Protein AF-A0AA36MK90-F1 (afdb_monomer)

Nearest PDB structures (foldseek):
  4kpp-assembly1_A  TM=5.997E-01  e=9.447E-02  Archaeoglobus fulgidus DSM 4304
  4k1c-assembly2_B  TM=6.136E-01  e=9.341E-01  Saccharomyces cerevisiae S288C
  4k1c-assembly1_A  TM=6.522E-01  e=2.158E+00  Saccharomyces cerevisiae S288C
  4kjs-assembly2_B  TM=6.016E-01  e=1.517E+00  Bacillus subtilis subsp. subtilis str. 168
  4kjs-assembly1_A  TM=6.104E-01  e=2.065E+00  Bacillus subtilis subsp. subtilis str. 168

Secondary structure (DSSP, 8-state):
-----------------S-S--------TTTGGGGHHHHHHHHHHHHHHHIIIIIIHHHHHHHHHTT--HHHHIIIIIHHHHTHHHHHHHHHTTTS--SHHHHHHHHHHHHIIIIIHHHHHHHS-GGG-S----HHHHHHHHHHHHHHHHHHHHHTTTSEE-HHHHHHHHHHHHHHHHHHHHHHHHHHHHS------S---SSS-GGGGB--HHHHHHHHHHHT---TTT-EEEEEEEE-TT-TT------EEEEEEE-SSEEEEE-B--TTSS-TT--B--BSEE--TTTSS-EE-SS--SS--BPPPHHHHHHH--STT-TTTTSHHHHSS-EEEEEGGGEEEEEE-SSEEEEEEE-STTPEEEEEEE----SS--HHHHHHHHHHHHHHHHHHHHHHHHHS--PPPS--HHHHHHHHHHHHHHHHHHHHHS--TTSTTTGGGHHHHHHHHHHHHHHHHHHHHHHHHHHHHHH---HHHHIIIIIHHHHSHHHHHHHHHHIIIIIHHHHHHHHHHHHHHIIIIIIHHHHHIIIIIISSS-EE---TTHHHHHHHHHHHHHHHHHHHHHHHTT--S-HHHHHHTTS-S-------

Mean predicted aligned error: 18.04 Å

Radius of gyration: 32.14 Å; Cα contacts (8 Å, |Δi|>4): 805; chains: 1; bounding box: 109×58×83 Å

Sequence (596 aa):
MKRDFAERKEEVRIDKTVFPGQTEVKVDITYLRWLWWPAILYLFWSMAHVCDIHFVRTIEVICERFHIPDDVAGATLMALGCNGPELALNTINIFQPSSIGVGAVVGGEVFNVLVIIGTAVLATPDEYLPLKLSRPSFFRDVSFYVLSVLLLFWALHDGEVSRVESLVLLLGGVLYVLSVIFTARIWHFLNPPVVARETLQPLMDENHRQCTKENLNAWGAAGDGVEPTGGTLLSIRADNRNRLMDRNHRFENRFVLLQDESLIISTVADPTEANEEQCDVDMVYDRNEHAHENHWHRAGMVKNPEFLDERQLQQLMADPLTSIAQHELFRDAPWEVIPLEEVLYCEKSHDGFHLHVDHGFGNIITLEIISPKSASKTDADEETLRVWYVGLREKLIDLRRRSADRPPEKSWSFLKEWVAWAQFPVTSLAGATIPDMDRPDLQHLYPLAFLMSMLWLGLLSSLVVTACDGIHNAFDIPNNVLGFTVAAAGTSFPNVFSGICVARQGKAGMAVANALGANVQNVFLALAIPWTIQSVFLAHGPFPLHIHGLAPAVIEIFITLMPLALGHIERAVSMPQASLIAHLVMLGRTRASLVL

InterPro domains:
  IPR004481 Sodium/potassium/calcium exchanger [PTHR10846] (40-564)
  IPR004837 Sodium/calcium exchanger membrane region [PF01699] (39-181)
  IPR004837 Sodium/calcium exchanger membrane region [PF01699] (447-570)
  IPR044880 NCX, central ion-binding domain superfamily [G3DSA:1.20.1420.30] (68-200)
  IPR044880 NCX, central ion-binding domain superfamily [G3DSA:1.20.1420.30] (409-587)

Solvent-accessible surface area (backbone atoms only — not comparable to full-atom values): 32932 Å² total; per-residue (Å²): 138,85,89,86,86,76,81,83,76,86,72,83,79,76,84,88,81,86,79,92,83,76,81,82,78,79,74,68,64,76,62,61,49,59,51,35,59,64,49,39,53,52,42,33,52,51,42,42,48,48,34,56,70,48,34,31,44,32,46,50,55,49,31,62,73,68,66,47,54,66,75,46,30,50,65,41,57,48,30,50,29,67,39,40,53,52,29,20,28,28,45,38,28,76,80,53,82,58,33,34,34,63,21,17,50,58,23,26,44,46,42,32,60,56,48,27,40,45,46,15,59,72,42,34,52,74,87,55,57,46,52,64,54,62,64,70,63,53,53,49,40,52,52,47,31,56,50,40,53,54,50,50,51,63,41,50,69,82,39,40,40,37,48,65,47,21,49,50,35,34,49,49,33,54,52,48,51,49,50,49,49,51,50,53,52,49,47,46,65,78,50,49,82,76,66,73,84,78,80,81,70,82,80,57,62,78,79,71,28,52,70,40,74,65,56,53,50,49,52,54,59,37,60,73,37,60,47,44,73,58,22,25,48,32,16,37,27,53,52,58,95,86,55,101,78,75,90,66,94,45,74,40,45,23,48,34,32,47,54,89,62,32,38,36,36,46,41,55,41,56,54,83,77,38,58,98,88,59,46,49,52,49,52,40,66,52,79,51,86,88,65,90,51,85,50,79,73,47,36,70,75,86,52,80,62,42,78,60,52,74,67,52,48,52,68,74,47,84,51,88,80,42,57,56,53,71,34,69,80,49,45,68,36,43,32,29,70,44,52,46,86,40,47,75,50,75,47,86,48,98,75,36,35,36,38,33,30,54,67,56,94,87,41,71,40,34,37,41,37,29,60,54,89,56,103,58,91,46,78,65,47,56,48,32,52,50,48,38,54,50,53,53,49,50,43,50,52,50,51,47,62,73,68,44,71,72,75,77,76,92,79,48,70,67,60,52,51,52,50,50,58,68,42,40,65,58,51,54,54,46,60,74,68,27,67,56,61,91,39,80,89,44,44,84,45,38,70,58,24,43,53,42,34,49,50,51,38,25,54,46,29,50,51,44,54,52,31,49,53,48,37,21,76,55,66,76,45,56,53,40,58,43,4,35,44,58,44,8,54,40,50,46,44,56,53,37,53,52,18,31,56,39,2,55,72,65,41,35,53,56,32,43,50,46,42,44,37,34,44,32,41,41,50,16,42,24,45,12,50,38,45,32,48,39,13,60,74,66,68,66,32,64,46,78,56,82,57,75,71,54,66,63,52,54,48,50,41,50,60,69,42,43,64,60,51,46,59,51,48,57,61,75,49,86,69,80,91,60,69,64,59,65,59,54,68,75,53,75,84,74,95,75,62,80,51,103

Organism: NCBI:txid2562239

Foldseek 3Di:
DDDDPPDPPPDPDDDPDDDPDDDPPPDPCLVVLVVLVVLLLLLLVLLLVLLVQFQLLLLVLVCVVVVPPPQLSLLASNLVSLCLLLLLLLLLCLVVPFLQSVLLLLLLLLCLLCQQLVLLLVLFDPVLPQPDFDPVLLLLLLVLLVVLLVLVCVQPVVQWHWLVSLVVLQVSSVVSSVSSVVSVVVCCVVCVPPPVPPDDDFADDQVLQDPDPVVVVLVVLQCVDLAQQLWHWWFKAKDQVPDPDDPDGGTWTWIWHDFLFKIKTFQFTDQVPPPPPGRTGDGQWGDDPPPPDTDGDDRDALDDFAQADPVRVCVSNVDPSSVSCVPPSNNSTTMHIAGLVQFPDKAADPAAIWTWGHSPPPRTMIMDIHFDDDVDDDPSRVSSRVNVSVVSVVSSVVVCVVPDDPPPPPDPPVVVVVVCVSNVVSCVVLPVQAFRCVDPVRSVCSVSSNVSSSVSSSVSSVSSLVSLVSSCVSPVDDSSVCSSPVSNCSSSVSLSVVSSVCSNVSNNSSSSSSSSSSSSCSSSPSNSVSSSCCNVPNVVTMDGRPHDPVVVSSVSSVVSSVVSVVVSVCVVDDDDDDVVVVVCVVPPDDDRDNDD

pLDDT: mean 70.88, std 18.28, range [27.7, 95.31]

Structure (mmCIF, N/CA/C/O backbone):
data_AF-A0AA36MK90-F1
#
_entry.id   AF-A0AA36MK90-F1
#
loop_
_atom_site.group_PDB
_atom_site.id
_atom_site.type_symbol
_atom_site.label_atom_id
_atom_site.label_alt_id
_atom_site.label_comp_id
_atom_site.label_asym_id
_atom_site.label_entity_id
_atom_site.label_seq_id
_atom_site.pdbx_PDB_ins_code
_atom_site.Cartn_x
_atom_site.Cartn_y
_atom_site.Cartn_z
_atom_site.occupancy
_atom_site.B_iso_or_equiv
_atom_site.auth_seq_id
_atom_site.auth_comp_id
_atom_site.auth_asym_id
_atom_site.auth_atom_id
_atom_site.pdbx_PDB_model_num
ATOM 1 N N . MET A 1 1 ? 35.854 -19.465 -31.697 1.00 40.53 1 MET A N 1
ATOM 2 C CA . MET A 1 1 ? 37.292 -19.443 -31.366 1.00 40.53 1 MET A CA 1
ATOM 3 C C . MET A 1 1 ? 37.407 -18.963 -29.924 1.00 40.53 1 MET A C 1
ATOM 5 O O . MET A 1 1 ? 37.249 -17.783 -29.662 1.00 40.53 1 MET A O 1
ATOM 9 N N . LYS A 1 2 ? 37.460 -19.919 -28.987 1.00 38.72 2 LYS A N 1
ATOM 10 C CA . LYS A 1 2 ? 37.591 -19.705 -27.535 1.00 38.72 2 LYS A CA 1
ATOM 11 C C . LYS A 1 2 ? 39.063 -19.412 -27.203 1.00 38.72 2 LYS A C 1
ATOM 13 O O . LYS A 1 2 ? 39.912 -20.025 -27.842 1.00 38.72 2 LYS A O 1
ATOM 18 N N . ARG A 1 3 ? 39.288 -18.630 -26.135 1.00 35.44 3 ARG A N 1
ATOM 19 C CA . ARG A 1 3 ? 40.565 -18.200 -25.508 1.00 35.44 3 ARG A CA 1
ATOM 20 C C . ARG A 1 3 ? 41.157 -16.903 -26.067 1.00 35.44 3 ARG A C 1
ATOM 22 O O . ARG A 1 3 ? 41.701 -16.910 -27.159 1.00 35.44 3 ARG A O 1
ATOM 29 N N . ASP A 1 4 ? 40.970 -15.817 -25.308 1.00 33.06 4 ASP A N 1
ATOM 30 C CA . ASP A 1 4 ? 42.034 -14.891 -24.850 1.00 33.06 4 ASP A CA 1
ATOM 31 C C . ASP A 1 4 ? 41.445 -13.596 -24.248 1.00 33.06 4 ASP A C 1
ATOM 33 O O . ASP A 1 4 ? 41.757 -12.482 -24.653 1.00 33.06 4 ASP A O 1
ATOM 37 N N . PHE A 1 5 ? 40.593 -13.741 -23.227 1.00 33.75 5 PHE A N 1
ATOM 38 C CA . PHE A 1 5 ? 40.290 -12.664 -22.273 1.00 33.75 5 PHE A CA 1
ATOM 39 C C . PHE A 1 5 ? 40.877 -13.049 -20.912 1.00 33.75 5 PHE A C 1
ATOM 41 O O . PHE A 1 5 ? 40.173 -13.269 -19.932 1.00 33.75 5 PHE A O 1
ATOM 48 N N . ALA A 1 6 ? 42.198 -13.224 -20.883 1.00 35.47 6 ALA A N 1
ATOM 49 C CA . ALA A 1 6 ? 42.948 -13.242 -19.640 1.00 35.47 6 ALA A CA 1
ATOM 50 C C . ALA A 1 6 ? 43.186 -11.786 -19.213 1.00 35.47 6 ALA A C 1
ATOM 52 O O . ALA A 1 6 ? 43.825 -11.020 -19.929 1.00 35.47 6 ALA A O 1
ATOM 53 N N . GLU A 1 7 ? 42.609 -11.426 -18.067 1.00 39.59 7 GLU A N 1
ATOM 54 C CA . GLU A 1 7 ? 43.109 -10.420 -17.125 1.00 39.59 7 GLU A CA 1
ATOM 55 C C . GLU A 1 7 ? 43.660 -9.110 -17.723 1.00 39.59 7 GLU A C 1
ATOM 57 O O . GLU A 1 7 ? 44.866 -8.871 -17.746 1.00 39.59 7 GLU A O 1
ATOM 62 N N . ARG A 1 8 ? 42.778 -8.167 -18.075 1.00 33.44 8 ARG A N 1
ATOM 63 C CA . ARG A 1 8 ? 43.132 -6.745 -17.935 1.00 33.44 8 ARG A CA 1
ATOM 64 C C . ARG A 1 8 ? 42.732 -6.290 -16.539 1.00 33.44 8 ARG A C 1
ATOM 66 O O . ARG A 1 8 ? 41.612 -5.848 -16.318 1.00 33.44 8 ARG A O 1
ATOM 73 N N . LYS A 1 9 ? 43.659 -6.428 -15.589 1.00 36.22 9 LYS A N 1
ATOM 74 C CA . LYS A 1 9 ? 43.657 -5.610 -14.373 1.00 36.22 9 LYS A CA 1
ATOM 75 C C . LYS A 1 9 ? 43.887 -4.166 -14.812 1.00 36.22 9 LYS A C 1
ATOM 77 O O . LYS A 1 9 ? 44.978 -3.839 -15.272 1.00 36.22 9 LYS A O 1
ATOM 82 N N . GLU A 1 10 ? 42.873 -3.319 -14.702 1.00 37.38 10 GLU A N 1
ATOM 83 C CA . GLU A 1 10 ? 43.067 -1.871 -14.739 1.00 37.38 10 GLU A CA 1
ATOM 84 C C . GLU A 1 10 ? 43.814 -1.453 -13.463 1.00 37.38 10 GLU A C 1
ATOM 86 O O . GLU A 1 10 ? 43.228 -1.110 -12.441 1.00 37.38 10 GLU A O 1
ATOM 91 N N . GLU A 1 11 ? 45.144 -1.543 -13.500 1.00 33.94 11 GLU A N 1
ATOM 92 C CA . GLU A 1 11 ? 46.004 -0.801 -12.583 1.00 33.94 11 GLU A CA 1
ATOM 93 C C . GLU A 1 11 ? 45.974 0.671 -13.009 1.00 33.94 11 GLU A C 1
ATOM 95 O O . GLU A 1 11 ? 46.542 1.051 -14.036 1.00 33.94 11 GLU A O 1
ATOM 100 N N . VAL A 1 12 ? 45.315 1.517 -12.216 1.00 36.91 12 VAL A N 1
ATOM 101 C CA . VAL A 1 12 ? 45.439 2.974 -12.330 1.00 36.91 12 VAL A CA 1
ATOM 102 C C . VAL A 1 12 ? 46.886 3.345 -11.988 1.00 36.91 12 VAL A C 1
ATOM 104 O O . VAL A 1 12 ? 47.266 3.454 -10.822 1.00 36.91 12 VAL A O 1
ATOM 107 N N . ARG A 1 13 ? 47.732 3.492 -13.012 1.00 31.39 13 ARG A N 1
ATOM 108 C CA . ARG A 1 13 ? 49.126 3.927 -12.869 1.00 31.39 13 ARG A CA 1
ATOM 109 C C . ARG A 1 13 ? 49.150 5.441 -12.639 1.00 31.39 13 ARG A C 1
ATOM 111 O O . ARG A 1 13 ? 49.128 6.214 -13.591 1.00 31.39 13 ARG A O 1
ATOM 118 N N . ILE A 1 14 ? 49.192 5.857 -11.374 1.00 43.00 14 ILE A N 1
ATOM 119 C CA . ILE A 1 14 ? 49.471 7.247 -10.986 1.00 43.00 14 ILE A CA 1
ATOM 120 C C . ILE A 1 14 ? 50.949 7.538 -11.287 1.00 43.00 14 ILE A C 1
ATOM 122 O O . ILE A 1 14 ? 51.835 6.784 -10.875 1.00 43.00 14 ILE A O 1
ATOM 126 N N . ASP A 1 15 ? 51.199 8.601 -12.049 1.00 33.53 15 ASP A N 1
ATOM 127 C CA . ASP A 1 15 ? 52.522 8.983 -12.540 1.00 33.53 15 ASP A CA 1
ATOM 128 C C . ASP A 1 15 ? 53.477 9.321 -11.375 1.00 33.53 15 ASP A C 1
ATOM 130 O O . ASP A 1 15 ? 53.178 10.144 -10.505 1.00 33.53 15 ASP A O 1
ATOM 134 N N . LYS A 1 16 ? 54.624 8.635 -11.318 1.00 44.53 16 LYS A N 1
ATOM 135 C CA . LYS A 1 16 ? 55.596 8.708 -10.215 1.00 44.53 16 LYS A CA 1
ATOM 136 C C . LYS A 1 16 ? 56.649 9.769 -10.517 1.00 44.53 16 LYS A C 1
ATOM 138 O O . LYS A 1 16 ? 57.712 9.427 -11.026 1.00 44.53 16 LYS A O 1
ATOM 143 N N . THR A 1 17 ? 56.411 11.033 -10.167 1.00 42.06 17 THR A N 1
ATOM 144 C CA . THR A 1 17 ? 57.472 12.060 -10.271 1.00 42.06 17 THR A CA 1
ATOM 145 C C . THR A 1 17 ? 57.592 13.048 -9.108 1.00 42.06 17 THR A C 1
ATOM 147 O O . THR A 1 17 ? 58.263 14.059 -9.292 1.00 42.06 17 THR A O 1
ATOM 150 N N . VAL A 1 18 ? 57.048 12.800 -7.897 1.00 45.16 18 VAL A N 1
ATOM 151 C CA . VAL A 1 18 ? 57.209 13.813 -6.817 1.00 45.16 18 VAL A CA 1
ATOM 152 C C . VAL A 1 18 ? 57.616 13.338 -5.407 1.00 45.16 18 VAL A C 1
ATOM 154 O O . VAL A 1 18 ? 58.277 14.120 -4.737 1.00 45.16 18 VAL A O 1
ATOM 157 N N . PHE A 1 19 ? 57.387 12.106 -4.920 1.00 41.81 19 PHE A N 1
ATOM 158 C CA . PHE A 1 19 ? 57.802 11.772 -3.532 1.00 41.81 19 PHE A CA 1
ATOM 159 C C . PHE A 1 19 ? 58.256 10.310 -3.319 1.00 41.81 19 PHE A C 1
ATOM 161 O O . PHE A 1 19 ? 57.490 9.393 -3.619 1.00 41.81 19 PHE A O 1
ATOM 168 N N . PRO A 1 20 ? 59.470 10.052 -2.778 1.00 38.59 20 PRO A N 1
ATOM 169 C CA . PRO A 1 20 ? 59.914 8.710 -2.415 1.00 38.59 20 PRO A CA 1
ATOM 170 C C . PRO A 1 20 ? 59.394 8.346 -1.014 1.00 38.59 20 PRO A C 1
ATOM 172 O O . PRO A 1 20 ? 59.668 9.057 -0.051 1.00 38.59 20 PRO A O 1
ATOM 175 N N . GLY A 1 21 ? 58.665 7.229 -0.890 1.00 48.47 21 GLY A N 1
ATOM 176 C CA . GLY A 1 21 ? 58.329 6.641 0.417 1.00 48.47 21 GLY A CA 1
ATOM 177 C C . GLY A 1 21 ? 56.855 6.356 0.721 1.00 48.47 21 GLY A C 1
ATOM 178 O O . GLY A 1 21 ? 56.534 6.173 1.890 1.00 48.47 21 GLY A O 1
ATOM 179 N N . GLN A 1 22 ? 55.952 6.286 -0.265 1.00 42.09 22 GLN A N 1
ATOM 180 C CA . GLN A 1 22 ? 54.593 5.791 -0.009 1.00 42.09 22 GLN A CA 1
ATOM 181 C C . GLN A 1 22 ? 54.478 4.293 -0.306 1.00 42.09 22 GLN A C 1
ATOM 183 O O . GLN A 1 22 ? 54.676 3.843 -1.434 1.00 42.09 22 GLN A O 1
ATOM 188 N N . THR A 1 23 ? 54.169 3.523 0.735 1.00 47.59 23 THR A N 1
ATOM 189 C CA . THR A 1 23 ? 53.712 2.135 0.666 1.00 47.59 23 THR A CA 1
ATOM 190 C C . THR A 1 23 ? 52.446 2.076 -0.192 1.00 47.59 23 THR A C 1
ATOM 192 O O . THR A 1 23 ? 51.418 2.633 0.185 1.00 47.59 23 THR A O 1
ATOM 195 N N . GLU A 1 24 ? 52.509 1.412 -1.350 1.00 46.66 24 GLU A N 1
ATOM 196 C CA . GLU A 1 24 ? 51.326 1.088 -2.155 1.00 46.66 24 GLU A CA 1
ATOM 197 C C . GLU A 1 24 ? 50.405 0.178 -1.325 1.00 46.66 24 GLU A C 1
ATOM 199 O O . GLU A 1 24 ? 50.630 -1.028 -1.213 1.00 46.66 24 GLU A O 1
ATOM 204 N N . VAL A 1 25 ? 49.364 0.751 -0.716 1.00 54.84 25 VAL A N 1
ATOM 205 C CA . VAL A 1 25 ? 48.262 -0.031 -0.150 1.00 54.84 25 VAL A CA 1
ATOM 206 C C . VAL A 1 25 ? 47.469 -0.581 -1.332 1.00 54.84 25 VAL A C 1
ATOM 208 O O . VAL A 1 25 ? 46.610 0.096 -1.892 1.00 54.84 25 VAL A O 1
ATOM 211 N N . LYS A 1 26 ? 47.785 -1.812 -1.747 1.00 49.53 26 LYS A N 1
ATOM 212 C CA . LYS A 1 26 ? 46.943 -2.584 -2.666 1.00 49.53 26 LYS A CA 1
ATOM 213 C C . LYS A 1 26 ? 45.627 -2.891 -1.956 1.00 49.53 26 LYS A C 1
ATOM 215 O O . LYS A 1 26 ? 45.529 -3.873 -1.228 1.00 49.53 26 LYS A O 1
ATOM 220 N N . VAL A 1 27 ? 44.630 -2.028 -2.133 1.00 57.97 27 VAL A N 1
ATOM 221 C CA . VAL A 1 27 ? 43.256 -2.347 -1.743 1.00 57.97 27 VAL A CA 1
ATOM 222 C C . VAL A 1 27 ? 42.780 -3.443 -2.687 1.00 57.97 27 VAL A C 1
ATOM 224 O O . VAL A 1 27 ? 42.731 -3.251 -3.900 1.00 57.97 27 VAL A O 1
ATOM 227 N N . ASP A 1 28 ? 42.482 -4.614 -2.137 1.00 58.69 28 ASP A N 1
ATOM 228 C CA . ASP A 1 28 ? 41.948 -5.730 -2.904 1.00 58.69 28 ASP A CA 1
ATOM 229 C C . ASP A 1 28 ? 40.497 -5.396 -3.303 1.00 58.69 28 ASP A C 1
ATOM 231 O O . ASP A 1 28 ? 39.558 -5.541 -2.516 1.00 58.69 28 ASP A O 1
ATOM 235 N N . ILE A 1 29 ? 40.327 -4.874 -4.525 1.00 65.69 29 ILE A N 1
ATOM 236 C CA . ILE A 1 29 ? 39.053 -4.399 -5.112 1.00 65.69 29 ILE A CA 1
ATOM 237 C C . ILE A 1 29 ? 37.972 -5.500 -5.085 1.00 65.69 29 ILE A C 1
ATOM 239 O O . ILE A 1 29 ? 36.774 -5.221 -5.143 1.00 65.69 29 ILE A O 1
ATOM 243 N N . THR A 1 30 ? 38.381 -6.759 -4.916 1.00 69.62 30 THR A N 1
ATOM 244 C CA . THR A 1 30 ? 37.513 -7.928 -4.760 1.00 69.62 30 THR A CA 1
ATOM 245 C C . THR A 1 30 ? 36.479 -7.766 -3.639 1.00 69.62 30 THR A C 1
ATOM 247 O O . THR A 1 30 ? 35.322 -8.133 -3.833 1.00 69.62 30 THR A O 1
ATOM 250 N N . TYR A 1 31 ? 36.845 -7.175 -2.494 1.00 75.31 31 TYR A N 1
ATOM 251 C CA . TYR A 1 31 ? 35.909 -6.990 -1.373 1.00 75.31 31 TYR A CA 1
ATOM 252 C C . TYR A 1 31 ? 34.932 -5.829 -1.592 1.00 75.31 31 TYR A C 1
ATOM 254 O O . TYR A 1 31 ? 33.819 -5.858 -1.073 1.00 75.31 31 TYR A O 1
ATOM 262 N N . LEU A 1 32 ? 35.304 -4.839 -2.410 1.00 78.31 32 LEU A N 1
ATOM 263 C CA . LEU A 1 32 ? 34.466 -3.672 -2.697 1.00 78.31 32 LEU A CA 1
ATOM 264 C C . LEU A 1 32 ? 33.203 -4.053 -3.487 1.00 78.31 32 LEU A C 1
ATOM 266 O O . LEU A 1 32 ? 32.151 -3.449 -3.303 1.00 78.31 32 LEU A O 1
ATOM 270 N N . ARG A 1 33 ? 33.280 -5.118 -4.298 1.00 84.56 33 ARG A N 1
ATOM 271 C CA . ARG A 1 33 ? 32.143 -5.702 -5.036 1.00 84.56 33 ARG A CA 1
ATOM 272 C C . ARG A 1 33 ? 31.002 -6.128 -4.109 1.00 84.56 33 ARG A C 1
ATOM 274 O O . ARG A 1 33 ? 29.840 -5.990 -4.468 1.00 84.56 33 ARG A O 1
ATOM 281 N N . TRP A 1 34 ? 31.320 -6.597 -2.903 1.00 88.62 34 TRP A N 1
ATOM 282 C CA . TRP A 1 34 ? 30.324 -7.055 -1.932 1.00 88.62 34 TRP A CA 1
ATOM 283 C C . TRP A 1 34 ? 29.606 -5.918 -1.205 1.00 88.62 34 TRP A C 1
ATOM 285 O O . TRP A 1 34 ? 28.548 -6.166 -0.637 1.00 88.62 34 TRP A O 1
ATOM 295 N N . LEU A 1 35 ? 30.131 -4.687 -1.248 1.00 89.94 35 LEU A N 1
ATOM 296 C CA . LEU A 1 35 ? 29.538 -3.521 -0.583 1.00 89.94 35 LEU A CA 1
ATOM 297 C C . LEU A 1 35 ? 28.181 -3.122 -1.187 1.00 89.94 35 LEU A C 1
ATOM 299 O O . LEU A 1 35 ? 27.354 -2.527 -0.500 1.00 89.94 35 LEU A O 1
ATOM 303 N N . TRP A 1 36 ? 27.920 -3.497 -2.441 1.00 91.38 36 TRP A N 1
ATOM 304 C CA . TRP A 1 36 ? 26.656 -3.198 -3.108 1.00 91.38 36 TRP A CA 1
ATOM 305 C C . TRP A 1 36 ? 25.442 -3.888 -2.467 1.00 91.38 36 TRP A C 1
ATOM 307 O O . TRP A 1 36 ? 24.365 -3.303 -2.431 1.00 91.38 36 TRP A O 1
ATOM 317 N N . TRP A 1 37 ? 25.610 -5.085 -1.895 1.00 91.81 37 TRP A N 1
ATOM 318 C CA . TRP A 1 37 ? 24.530 -5.826 -1.228 1.00 91.81 37 TRP A CA 1
ATOM 319 C C . TRP A 1 37 ? 24.022 -5.171 0.072 1.00 91.81 37 TRP A C 1
ATOM 321 O O . TRP A 1 37 ? 22.818 -4.958 0.201 1.00 91.81 37 TRP A O 1
ATOM 331 N N . PRO A 1 38 ? 24.868 -4.804 1.053 1.00 91.62 38 PRO A N 1
ATOM 332 C CA . PRO A 1 38 ? 24.396 -4.048 2.210 1.00 91.62 38 PRO A CA 1
ATOM 333 C C . PRO A 1 38 ? 23.926 -2.638 1.824 1.00 91.62 38 PRO A C 1
ATOM 335 O O . PRO A 1 38 ? 22.982 -2.139 2.431 1.00 91.62 38 PRO A O 1
ATOM 338 N N . ALA A 1 39 ? 24.522 -2.013 0.799 1.00 91.44 39 ALA A N 1
ATOM 339 C CA . ALA A 1 39 ? 24.073 -0.709 0.311 1.00 91.44 39 ALA A CA 1
ATOM 340 C C . ALA A 1 39 ? 22.644 -0.764 -0.250 1.00 91.44 39 ALA A C 1
ATOM 342 O O . ALA A 1 39 ? 21.818 0.068 0.119 1.00 91.44 39 ALA A O 1
ATOM 343 N N . ILE A 1 40 ? 22.316 -1.757 -1.084 1.00 91.00 40 ILE A N 1
ATOM 344 C CA . ILE A 1 40 ? 20.968 -1.871 -1.652 1.00 91.00 40 ILE A CA 1
ATOM 345 C C . ILE A 1 40 ? 19.916 -2.195 -0.578 1.00 91.00 40 ILE A C 1
ATOM 347 O O . ILE A 1 40 ? 18.830 -1.622 -0.598 1.00 91.00 40 ILE A O 1
ATOM 351 N N . LEU A 1 41 ? 20.255 -3.021 0.421 1.00 90.00 41 LEU A N 1
ATOM 352 C CA . LEU A 1 41 ? 19.375 -3.283 1.568 1.00 90.00 41 LEU A CA 1
ATOM 353 C C . LEU A 1 41 ? 19.094 -2.011 2.377 1.00 90.00 41 LEU A C 1
ATOM 355 O O . LEU A 1 41 ? 17.950 -1.756 2.752 1.00 90.00 41 LEU A O 1
ATOM 359 N N . TYR A 1 42 ? 20.123 -1.191 2.613 1.00 90.69 42 TYR A N 1
ATOM 360 C CA . TYR A 1 42 ? 19.966 0.104 3.271 1.00 90.69 42 TYR A CA 1
ATOM 361 C C . TYR A 1 42 ? 19.064 1.054 2.474 1.00 90.69 42 TYR A C 1
ATOM 363 O O . TYR A 1 42 ? 18.228 1.743 3.061 1.00 90.69 42 TYR A O 1
ATOM 371 N N . LEU A 1 43 ? 19.202 1.077 1.146 1.00 91.25 43 LEU A N 1
ATOM 372 C CA . LEU A 1 43 ? 18.379 1.910 0.269 1.00 91.25 43 LEU A CA 1
ATOM 373 C C . LEU A 1 43 ? 16.909 1.478 0.276 1.00 91.25 43 LEU A C 1
ATOM 375 O O . LEU A 1 43 ? 16.048 2.338 0.448 1.00 91.25 43 LEU A O 1
ATOM 379 N N . PHE A 1 44 ? 16.609 0.177 0.173 1.00 88.94 44 PHE A N 1
ATOM 380 C CA . PHE A 1 44 ? 15.225 -0.309 0.272 1.00 88.94 44 PHE A CA 1
ATOM 381 C C . PHE A 1 44 ? 14.602 0.021 1.616 1.00 88.94 44 PHE A C 1
ATOM 383 O O . PHE A 1 44 ? 13.465 0.477 1.684 1.00 88.94 44 PHE A O 1
ATOM 390 N N . TRP A 1 45 ? 15.359 -0.151 2.693 1.00 86.94 45 TRP A N 1
ATOM 391 C CA . TRP A 1 45 ? 14.872 0.193 4.014 1.00 86.94 45 TRP A CA 1
ATOM 392 C C . TRP A 1 45 ? 14.656 1.704 4.203 1.00 86.94 45 TRP A C 1
ATOM 394 O O . TRP A 1 45 ? 13.660 2.117 4.792 1.00 86.94 45 TRP A O 1
ATOM 404 N N . SER A 1 46 ? 15.538 2.538 3.651 1.00 88.94 46 SER A N 1
ATOM 405 C CA . SER A 1 46 ? 15.372 3.998 3.642 1.00 88.94 46 SER A CA 1
ATOM 406 C C . SER A 1 46 ? 14.131 4.417 2.853 1.00 88.94 46 SER A C 1
ATOM 408 O O . SER A 1 46 ? 13.370 5.277 3.288 1.00 88.94 46 SER A O 1
ATOM 410 N N . MET A 1 47 ? 13.899 3.775 1.708 1.00 87.12 47 MET A N 1
ATOM 411 C CA . MET A 1 47 ? 12.738 4.007 0.856 1.00 87.12 47 MET A CA 1
ATOM 412 C C . MET A 1 47 ? 11.435 3.592 1.541 1.00 87.12 47 MET A C 1
ATOM 414 O O . MET A 1 47 ? 10.488 4.374 1.561 1.00 87.12 47 MET A O 1
ATOM 418 N N . ALA A 1 48 ? 11.421 2.409 2.163 1.00 84.50 48 ALA A N 1
ATOM 419 C CA . ALA A 1 48 ? 10.324 1.916 2.989 1.00 84.50 48 ALA A CA 1
ATOM 420 C C . ALA A 1 48 ? 9.952 2.922 4.081 1.00 84.50 48 ALA A C 1
ATOM 422 O O . ALA A 1 48 ? 8.787 3.257 4.260 1.00 84.50 48 ALA A O 1
ATOM 423 N N . HIS A 1 49 ? 10.962 3.444 4.773 1.00 84.81 49 HIS A N 1
ATOM 424 C CA . HIS A 1 49 ? 10.777 4.394 5.855 1.00 84.81 49 HIS A CA 1
ATOM 425 C C . HIS A 1 49 ? 10.196 5.735 5.384 1.00 84.81 49 HIS A C 1
ATOM 427 O O . HIS A 1 49 ? 9.246 6.233 5.982 1.00 84.81 49 HIS A O 1
ATOM 433 N N . VAL A 1 50 ? 10.729 6.313 4.299 1.00 88.06 50 VAL A N 1
ATOM 434 C CA . VAL A 1 50 ? 10.191 7.557 3.716 1.00 88.06 50 VAL A CA 1
ATOM 435 C C . VAL A 1 50 ? 8.765 7.350 3.203 1.00 88.06 50 VAL A C 1
ATOM 437 O O . VAL A 1 50 ? 7.919 8.231 3.360 1.00 88.06 50 VAL A O 1
ATOM 440 N N . CYS A 1 51 ? 8.492 6.191 2.603 1.00 86.25 51 CYS A N 1
ATOM 441 C CA . CYS A 1 51 ? 7.162 5.841 2.132 1.00 86.25 51 CYS A CA 1
ATOM 442 C C . CYS A 1 51 ? 6.156 5.807 3.289 1.00 86.25 51 CYS A C 1
ATOM 444 O O . CYS A 1 51 ? 5.132 6.472 3.213 1.00 86.25 51 CYS A O 1
ATOM 446 N N . ASP A 1 52 ? 6.469 5.091 4.366 1.00 82.00 52 ASP A N 1
ATOM 447 C CA . ASP A 1 52 ? 5.565 4.892 5.502 1.00 82.00 52 ASP A CA 1
ATOM 448 C C . ASP A 1 52 ? 5.331 6.192 6.295 1.00 82.00 52 ASP A C 1
ATOM 450 O O . ASP A 1 52 ? 4.201 6.649 6.445 1.00 82.00 52 ASP A O 1
ATOM 454 N N . ILE A 1 53 ? 6.409 6.862 6.720 1.00 83.12 53 ILE A N 1
ATOM 455 C CA . ILE A 1 53 ? 6.306 8.032 7.609 1.00 83.12 53 ILE A CA 1
ATOM 456 C C . ILE A 1 53 ? 5.799 9.280 6.888 1.00 83.12 53 ILE A C 1
ATOM 458 O O . ILE A 1 53 ? 5.075 10.081 7.473 1.00 83.12 53 ILE A O 1
ATOM 462 N N . HIS A 1 54 ? 6.194 9.487 5.632 1.00 86.56 54 HIS A N 1
ATOM 463 C CA . HIS A 1 54 ? 5.889 10.732 4.931 1.00 86.56 54 HIS A CA 1
ATOM 464 C C . HIS A 1 54 ? 4.839 10.547 3.839 1.00 86.56 54 HIS A C 1
ATOM 466 O O . HIS A 1 54 ? 3.834 11.260 3.827 1.00 86.56 54 HIS A O 1
ATOM 472 N N . PHE A 1 55 ? 5.062 9.619 2.906 1.00 85.75 55 PHE A N 1
ATOM 473 C CA . PHE A 1 55 ? 4.221 9.512 1.713 1.00 85.75 55 PHE A CA 1
ATOM 474 C C . PHE A 1 55 ? 2.820 8.979 2.034 1.00 85.75 55 PHE A C 1
ATOM 476 O O . PHE A 1 55 ? 1.833 9.637 1.703 1.00 85.75 55 PHE A O 1
ATOM 483 N N . VAL A 1 56 ? 2.737 7.840 2.729 1.00 83.06 56 VAL A N 1
ATOM 484 C CA . VAL A 1 56 ? 1.478 7.237 3.180 1.00 83.06 56 VAL A CA 1
ATOM 485 C C . VAL A 1 56 ? 0.759 8.214 4.098 1.00 83.06 56 VAL A C 1
ATOM 487 O O . VAL A 1 56 ? -0.374 8.570 3.794 1.00 83.06 56 VAL A O 1
ATOM 490 N N . ARG A 1 57 ? 1.438 8.769 5.113 1.00 83.31 57 ARG A N 1
ATOM 491 C CA . ARG A 1 57 ? 0.824 9.737 6.037 1.00 83.31 57 ARG A CA 1
ATOM 492 C C . ARG A 1 57 ? 0.219 10.958 5.337 1.00 83.31 57 ARG A C 1
ATOM 494 O O . ARG A 1 57 ? -0.866 11.415 5.692 1.00 83.31 57 ARG A O 1
ATOM 501 N N . THR A 1 58 ? 0.881 11.466 4.296 1.00 85.69 58 THR A N 1
ATOM 502 C CA . THR A 1 58 ? 0.338 12.559 3.474 1.00 85.69 58 THR A CA 1
ATOM 503 C C . THR A 1 58 ? -0.943 12.147 2.751 1.00 85.69 58 THR A C 1
ATOM 505 O O . THR A 1 58 ? -1.880 12.940 2.653 1.00 85.69 58 THR A O 1
ATOM 508 N N . ILE A 1 59 ? -1.005 10.913 2.251 1.00 82.75 59 ILE A N 1
ATOM 509 C CA . ILE A 1 59 ? -2.206 10.367 1.619 1.00 82.75 59 ILE A CA 1
ATOM 510 C C . ILE A 1 59 ? -3.350 10.227 2.629 1.00 82.75 59 ILE A C 1
ATOM 512 O O . ILE A 1 59 ? -4.487 10.534 2.272 1.00 82.75 59 ILE A O 1
ATOM 516 N N . GLU A 1 60 ? -3.078 9.845 3.878 1.00 80.62 60 GLU A N 1
ATOM 517 C CA . GLU A 1 60 ? -4.110 9.762 4.924 1.00 80.62 60 GLU A CA 1
ATOM 518 C C . GLU A 1 60 ? -4.746 11.132 5.180 1.00 80.62 60 GLU A C 1
ATOM 520 O O . GLU A 1 60 ? -5.964 11.269 5.098 1.00 80.62 60 GLU A O 1
ATOM 525 N N . VAL A 1 61 ? -3.925 12.177 5.347 1.00 82.88 61 VAL A N 1
ATOM 526 C CA . VAL A 1 61 ? -4.407 13.561 5.518 1.00 82.88 61 VAL A CA 1
ATOM 527 C C . VAL A 1 61 ? -5.209 14.038 4.302 1.00 82.88 61 VAL A C 1
ATOM 529 O O . VAL A 1 61 ? -6.203 14.753 4.449 1.00 82.88 61 VAL A O 1
ATOM 532 N N . ILE A 1 62 ? -4.816 13.643 3.084 1.00 82.44 62 ILE A N 1
ATOM 533 C CA . ILE A 1 62 ? -5.605 13.909 1.871 1.00 82.44 62 ILE A CA 1
ATOM 534 C C . ILE A 1 62 ? -6.971 13.218 1.979 1.00 82.44 62 ILE A C 1
ATOM 536 O O . ILE A 1 62 ? -7.995 13.861 1.745 1.00 82.44 62 ILE A O 1
ATOM 540 N N . CYS A 1 63 ? -7.012 11.940 2.355 1.00 76.88 63 CYS A N 1
ATOM 541 C CA . CYS A 1 63 ? -8.260 11.187 2.486 1.00 76.88 63 CYS A CA 1
ATOM 542 C C . CYS A 1 63 ? -9.197 11.813 3.528 1.00 76.88 63 CYS A C 1
ATOM 544 O O . CYS A 1 63 ? -10.360 12.070 3.211 1.00 76.88 63 CYS A O 1
ATOM 546 N N . GLU A 1 64 ? -8.672 12.147 4.709 1.00 78.50 64 GLU A N 1
ATOM 547 C CA . GLU A 1 64 ? -9.403 12.822 5.788 1.00 78.50 64 GLU A CA 1
ATOM 548 C C . GLU A 1 64 ? -9.968 14.169 5.314 1.00 78.50 64 GLU A C 1
ATOM 550 O O . GLU A 1 64 ? -11.159 14.453 5.451 1.00 78.50 64 GLU A O 1
ATOM 555 N N . ARG A 1 65 ? -9.140 14.998 4.666 1.00 79.00 65 ARG A N 1
ATOM 556 C CA . ARG A 1 65 ? -9.542 16.342 4.228 1.00 79.00 65 ARG A CA 1
ATOM 557 C C . ARG A 1 65 ? -10.606 16.324 3.135 1.00 79.00 65 ARG A C 1
ATOM 559 O O . ARG A 1 65 ? -11.502 17.172 3.132 1.00 79.00 65 ARG A O 1
ATOM 566 N N . PHE A 1 66 ? -10.516 15.377 2.205 1.00 79.44 66 PHE A N 1
ATOM 567 C CA . PHE A 1 66 ? -11.500 15.206 1.134 1.00 79.44 66 PHE A CA 1
ATOM 568 C C . PHE A 1 66 ? -12.694 14.329 1.541 1.00 79.44 66 PHE A C 1
ATOM 570 O O . PHE A 1 66 ? -13.572 14.112 0.708 1.00 79.44 66 PHE A O 1
ATOM 577 N N . HIS A 1 67 ? -12.764 13.888 2.806 1.00 71.31 67 HIS A N 1
ATOM 578 C CA . HIS A 1 67 ? -13.821 13.019 3.336 1.00 71.31 67 HIS A CA 1
ATOM 579 C C . HIS A 1 67 ? -14.035 11.783 2.449 1.00 71.31 67 HIS A C 1
ATOM 581 O O . HIS A 1 67 ? -15.165 11.404 2.127 1.00 71.31 67 HIS A O 1
ATOM 587 N N . ILE A 1 68 ? -12.927 11.199 1.987 1.00 65.94 68 ILE A N 1
ATOM 588 C CA . ILE A 1 68 ? -12.953 9.999 1.157 1.00 65.94 68 ILE A CA 1
ATOM 589 C C . ILE A 1 68 ? -13.282 8.824 2.081 1.00 65.94 68 ILE A C 1
ATOM 591 O O . ILE A 1 68 ? -12.562 8.636 3.057 1.00 65.94 68 ILE A O 1
ATOM 595 N N . PRO A 1 69 ? -14.336 8.038 1.796 1.00 57.69 69 PRO A N 1
ATOM 596 C CA . PRO A 1 69 ? -14.693 6.880 2.610 1.00 57.69 69 PRO A CA 1
ATOM 597 C C . PRO A 1 69 ? -13.512 5.919 2.791 1.00 57.69 69 PRO A C 1
ATOM 599 O O . PRO A 1 69 ? -12.813 5.635 1.819 1.00 57.69 69 PRO A O 1
ATOM 602 N N . ASP A 1 70 ? -13.301 5.404 4.003 1.00 55.41 70 ASP A N 1
ATOM 603 C CA . ASP A 1 70 ? -12.133 4.579 4.357 1.00 55.41 70 ASP A CA 1
ATOM 604 C C . ASP A 1 70 ? -11.981 3.321 3.491 1.00 55.41 70 ASP A C 1
ATOM 606 O O . ASP A 1 70 ? -10.871 2.900 3.163 1.00 55.41 70 ASP A O 1
ATOM 610 N N . ASP A 1 71 ? -13.098 2.728 3.072 1.00 53.66 71 ASP A N 1
ATOM 611 C CA . ASP A 1 71 ? -13.134 1.571 2.179 1.00 53.66 71 ASP A CA 1
ATOM 612 C C . ASP A 1 71 ? -12.649 1.914 0.761 1.00 53.66 71 ASP A C 1
ATOM 614 O O . ASP A 1 71 ? -11.936 1.132 0.124 1.00 53.66 71 ASP A O 1
ATOM 618 N N . VAL A 1 72 ? -12.982 3.112 0.282 1.00 63.09 72 VAL A N 1
ATOM 619 C CA . VAL A 1 72 ? -12.490 3.664 -0.982 1.00 63.09 72 VAL A CA 1
ATOM 620 C C . VAL A 1 72 ? -11.035 4.097 -0.843 1.00 63.09 72 VAL A C 1
ATOM 622 O O . VAL A 1 72 ? -10.224 3.754 -1.704 1.00 63.09 72 VAL A O 1
ATOM 625 N N . ALA A 1 73 ? -10.683 4.817 0.223 1.00 65.00 73 ALA A N 1
ATOM 626 C CA . ALA A 1 73 ? -9.332 5.299 0.492 1.00 65.00 73 ALA A CA 1
ATOM 627 C C . ALA A 1 73 ? -8.340 4.132 0.571 1.00 65.00 73 ALA A C 1
ATOM 629 O O . ALA A 1 73 ? -7.331 4.150 -0.133 1.00 65.00 73 ALA A O 1
ATOM 630 N N . GLY A 1 74 ? -8.680 3.083 1.327 1.00 62.69 74 GLY A N 1
ATOM 631 C CA . GLY A 1 74 ? -7.890 1.861 1.484 1.00 62.69 74 GLY A CA 1
ATOM 632 C C . GLY A 1 74 ? -7.566 1.172 0.156 1.00 62.69 74 GLY A C 1
ATOM 633 O O . GLY A 1 74 ? -6.410 0.891 -0.145 1.00 62.69 74 GLY A O 1
ATOM 634 N N . ALA A 1 75 ? -8.581 0.945 -0.680 1.00 59.81 75 ALA A N 1
ATOM 635 C CA . ALA A 1 75 ? -8.426 0.235 -1.951 1.00 59.81 75 ALA A CA 1
ATOM 636 C C . ALA A 1 75 ? -7.870 1.099 -3.103 1.00 59.81 75 ALA A C 1
ATOM 638 O O . ALA A 1 75 ? -7.548 0.562 -4.167 1.00 59.81 75 ALA A O 1
ATOM 639 N N . THR A 1 76 ? -7.786 2.426 -2.933 1.00 73.81 76 THR A N 1
ATOM 640 C CA . THR A 1 76 ? -7.369 3.359 -3.993 1.00 73.81 76 THR A CA 1
ATOM 641 C C . THR A 1 76 ? -6.121 4.147 -3.610 1.00 73.81 76 THR A C 1
ATOM 643 O O . THR A 1 76 ? -5.025 3.784 -4.024 1.00 73.81 76 THR A O 1
ATOM 646 N N . LEU A 1 77 ? -6.272 5.211 -2.828 1.00 75.31 77 LEU A N 1
ATOM 647 C CA . LEU A 1 77 ? -5.197 6.136 -2.490 1.00 75.31 77 LEU A CA 1
ATOM 648 C C . LEU A 1 77 ? -4.166 5.518 -1.540 1.00 75.31 77 LEU A C 1
ATOM 650 O O . LEU A 1 77 ? -2.974 5.678 -1.772 1.00 75.31 77 LEU A O 1
ATOM 654 N N . MET A 1 78 ? -4.593 4.770 -0.525 1.00 71.50 78 MET A N 1
ATOM 655 C CA . MET A 1 78 ? -3.678 4.088 0.399 1.00 71.50 78 MET A CA 1
ATOM 656 C C . MET A 1 78 ? -2.873 3.000 -0.315 1.00 71.50 78 MET A C 1
ATOM 658 O O . MET A 1 78 ? -1.659 2.933 -0.149 1.00 71.50 78 MET A O 1
ATOM 662 N N . ALA A 1 79 ? -3.520 2.210 -1.179 1.00 73.50 79 ALA A N 1
ATOM 663 C CA . ALA A 1 79 ? -2.837 1.231 -2.026 1.00 73.50 79 ALA A CA 1
ATOM 664 C C . ALA A 1 79 ? -1.830 1.898 -2.993 1.00 73.50 79 ALA A C 1
ATOM 666 O O . ALA A 1 79 ? -0.724 1.390 -3.180 1.00 73.50 79 ALA A O 1
ATOM 667 N N . LEU A 1 80 ? -2.147 3.089 -3.521 1.00 76.88 80 LEU A N 1
ATOM 668 C CA . LEU A 1 80 ? -1.197 3.900 -4.292 1.00 76.88 80 LEU A CA 1
ATOM 669 C C . LEU A 1 80 ? -0.020 4.361 -3.419 1.00 76.88 80 LEU A C 1
ATOM 671 O O . LEU A 1 80 ? 1.114 4.379 -3.890 1.00 76.88 80 LEU A O 1
ATOM 675 N N . GLY A 1 81 ? -0.285 4.698 -2.154 1.00 77.44 81 GLY A N 1
ATOM 676 C CA . GLY A 1 81 ? 0.722 4.986 -1.135 1.00 77.44 81 GLY A CA 1
ATOM 677 C C . GLY A 1 81 ? 1.700 3.832 -0.942 1.00 77.44 81 GLY A C 1
ATOM 678 O O . GLY A 1 81 ? 2.908 4.023 -1.052 1.00 77.44 81 GLY A O 1
ATOM 679 N N . CYS A 1 82 ? 1.173 2.623 -0.749 1.00 75.94 82 CYS A N 1
ATOM 680 C CA . CYS A 1 82 ? 1.938 1.382 -0.608 1.00 75.94 82 CYS A CA 1
ATOM 681 C C . CYS A 1 82 ? 2.781 1.021 -1.845 1.00 75.94 82 CYS A C 1
ATOM 683 O O . CYS A 1 82 ? 3.824 0.388 -1.705 1.00 75.94 82 CYS A O 1
ATOM 685 N N . ASN A 1 83 ? 2.355 1.448 -3.036 1.00 84.00 83 ASN A N 1
ATOM 686 C CA . ASN A 1 83 ? 3.075 1.279 -4.305 1.00 84.00 83 ASN A CA 1
ATOM 687 C C . ASN A 1 83 ? 3.908 2.514 -4.702 1.00 84.00 83 ASN A C 1
ATOM 689 O O . ASN A 1 83 ? 4.397 2.627 -5.833 1.00 84.00 83 ASN A O 1
ATOM 693 N N . GLY A 1 84 ? 4.051 3.481 -3.791 1.00 84.56 84 GLY A N 1
ATOM 694 C CA . GLY A 1 84 ? 4.879 4.669 -3.981 1.00 84.56 84 GLY A CA 1
ATOM 695 C C . GLY A 1 84 ? 6.313 4.348 -4.422 1.00 84.56 84 GLY A C 1
ATOM 696 O O . GLY A 1 84 ? 6.800 4.997 -5.353 1.00 84.56 84 GLY A O 1
ATOM 697 N N . PRO A 1 85 ? 6.989 3.345 -3.822 1.00 86.38 85 PRO A N 1
ATOM 698 C CA . PRO A 1 85 ? 8.319 2.922 -4.239 1.00 86.38 85 PRO A CA 1
ATOM 699 C C . PRO A 1 85 ? 8.396 2.484 -5.705 1.00 86.38 85 PRO A C 1
ATOM 701 O O . PRO A 1 85 ? 9.261 2.953 -6.446 1.00 86.38 85 PRO A O 1
ATOM 704 N N . GLU A 1 86 ? 7.471 1.635 -6.151 1.00 89.00 86 GLU A N 1
ATOM 705 C CA . GLU A 1 86 ? 7.381 1.147 -7.527 1.00 89.00 86 GLU A CA 1
ATOM 706 C C . GLU A 1 86 ? 7.084 2.282 -8.516 1.00 89.00 86 GLU A C 1
ATOM 708 O O . GLU A 1 86 ? 7.711 2.366 -9.578 1.00 89.00 86 GLU A O 1
ATOM 713 N N . LEU A 1 87 ? 6.162 3.186 -8.168 1.00 89.88 87 LEU A N 1
ATOM 714 C CA . LEU A 1 87 ? 5.844 4.360 -8.983 1.00 89.88 87 LEU A CA 1
ATOM 715 C C . LEU A 1 87 ? 7.066 5.276 -9.133 1.00 89.88 87 LEU A C 1
ATOM 717 O O . LEU A 1 87 ? 7.376 5.722 -10.242 1.00 89.88 87 LEU A O 1
ATOM 721 N N . ALA A 1 88 ? 7.790 5.538 -8.045 1.00 89.00 88 ALA A N 1
ATOM 722 C CA . ALA A 1 88 ? 8.996 6.359 -8.069 1.00 89.00 88 ALA A CA 1
ATOM 723 C C . ALA A 1 88 ? 10.117 5.708 -8.896 1.00 89.00 88 ALA A C 1
ATOM 725 O O . ALA A 1 88 ? 10.753 6.387 -9.709 1.00 89.00 88 ALA A O 1
ATOM 726 N N . LEU A 1 89 ? 10.300 4.390 -8.763 1.00 89.38 89 LEU A N 1
ATOM 727 C CA . LEU A 1 89 ? 11.295 3.623 -9.511 1.00 89.38 89 LEU A CA 1
ATOM 728 C C . LEU A 1 89 ? 11.024 3.624 -11.023 1.00 89.38 89 LEU A C 1
ATOM 730 O O . LEU A 1 89 ? 11.948 3.732 -11.828 1.00 89.38 89 LEU A O 1
ATOM 734 N N . ASN A 1 90 ? 9.759 3.564 -11.432 1.00 90.75 90 ASN A N 1
ATOM 735 C CA . ASN A 1 90 ? 9.399 3.664 -12.847 1.00 90.75 90 ASN A CA 1
ATOM 736 C C . ASN A 1 90 ? 9.429 5.104 -13.365 1.00 90.75 90 ASN A C 1
ATOM 738 O O . ASN A 1 90 ? 9.754 5.331 -14.529 1.00 90.75 90 ASN A O 1
ATOM 742 N N . THR A 1 91 ? 9.171 6.088 -12.504 1.00 89.81 91 THR A N 1
ATOM 743 C CA . THR A 1 91 ? 9.295 7.506 -12.859 1.00 89.81 91 THR A CA 1
ATOM 744 C C . THR A 1 91 ? 10.754 7.895 -13.102 1.00 89.81 91 THR A C 1
ATOM 746 O O . THR A 1 91 ? 11.046 8.580 -14.081 1.00 89.81 91 THR A O 1
ATOM 749 N N . ILE A 1 92 ? 11.699 7.430 -12.272 1.00 87.19 92 ILE A N 1
ATOM 750 C CA . ILE A 1 92 ? 13.126 7.709 -12.500 1.00 87.19 92 ILE A CA 1
ATOM 751 C C . ILE A 1 92 ? 13.642 7.047 -13.784 1.00 87.19 92 ILE A C 1
ATOM 753 O O . ILE A 1 92 ? 14.516 7.600 -14.454 1.00 87.19 92 ILE A O 1
ATOM 757 N N . ASN A 1 93 ? 13.044 5.921 -14.184 1.00 86.31 93 ASN A N 1
ATOM 758 C CA . ASN A 1 93 ? 13.399 5.195 -15.401 1.00 86.31 93 ASN A CA 1
ATOM 759 C C . ASN A 1 93 ? 13.215 6.023 -16.687 1.00 86.31 93 ASN A C 1
ATOM 761 O O . ASN A 1 93 ? 13.874 5.768 -17.692 1.00 86.31 93 ASN A O 1
ATOM 765 N N . ILE A 1 94 ? 12.351 7.044 -16.645 1.00 87.56 94 ILE A N 1
ATOM 766 C CA . ILE A 1 94 ? 12.169 8.009 -17.737 1.00 87.56 94 ILE A CA 1
ATOM 767 C C . ILE A 1 94 ? 13.472 8.780 -18.004 1.00 87.56 94 ILE A C 1
ATOM 769 O O . ILE A 1 94 ? 13.809 9.066 -19.152 1.00 87.56 94 ILE A O 1
ATOM 773 N N . PHE A 1 95 ? 14.200 9.130 -16.940 1.00 85.75 95 PHE A N 1
ATOM 774 C CA . PHE A 1 95 ? 15.424 9.931 -17.007 1.00 85.75 95 PHE A CA 1
ATOM 775 C C . PHE A 1 95 ? 16.685 9.068 -17.085 1.00 85.75 95 PHE A C 1
ATOM 777 O O . PHE A 1 95 ? 17.658 9.462 -17.726 1.00 85.75 95 PHE A O 1
ATOM 784 N N . GLN A 1 96 ? 16.665 7.897 -16.447 1.00 83.62 96 GLN A N 1
ATOM 785 C CA . GLN A 1 96 ? 17.761 6.934 -16.439 1.00 83.62 96 GLN A CA 1
ATOM 786 C C . GLN A 1 96 ? 17.244 5.569 -16.923 1.00 83.62 96 GLN A C 1
ATOM 788 O O . GLN A 1 96 ? 16.844 4.749 -16.095 1.00 83.62 96 GLN A O 1
ATOM 793 N N . PRO A 1 97 ? 17.237 5.320 -18.250 1.00 81.38 97 PRO A N 1
ATOM 794 C CA . PRO A 1 97 ? 16.691 4.096 -18.821 1.00 81.38 97 PRO A CA 1
ATOM 795 C C . PRO A 1 97 ? 17.381 2.846 -18.277 1.00 81.38 97 PRO A C 1
ATOM 797 O O . PRO A 1 97 ? 18.589 2.658 -18.416 1.00 81.38 97 PRO A O 1
ATOM 800 N N . SER A 1 98 ? 16.585 1.970 -17.687 1.00 82.31 98 SER A N 1
ATOM 801 C CA . SER A 1 98 ? 16.988 0.732 -17.047 1.00 82.31 98 SER A CA 1
ATOM 802 C C . SER A 1 98 ? 15.890 -0.324 -17.195 1.00 82.31 98 SER A C 1
ATOM 804 O O . SER A 1 98 ? 14.691 -0.036 -17.233 1.00 82.31 98 SER A O 1
ATOM 806 N N . SER A 1 99 ? 16.298 -1.592 -17.257 1.00 84.12 99 SER A N 1
ATOM 807 C CA . SER A 1 99 ? 15.367 -2.729 -17.222 1.00 84.12 99 SER A CA 1
ATOM 808 C C . SER A 1 99 ? 14.846 -3.027 -15.812 1.00 84.12 99 SER A C 1
ATOM 810 O O . SER A 1 99 ? 13.913 -3.814 -15.658 1.00 84.12 99 SER A O 1
ATOM 812 N N . ILE A 1 100 ? 15.413 -2.378 -14.790 1.00 88.06 100 ILE A N 1
ATOM 813 C CA . ILE A 1 100 ? 15.110 -2.642 -13.382 1.00 88.06 100 ILE A CA 1
ATOM 814 C C . ILE A 1 100 ? 13.701 -2.170 -13.011 1.00 88.06 100 ILE A C 1
ATOM 816 O O . ILE A 1 100 ? 13.016 -2.896 -12.306 1.00 88.06 100 ILE A O 1
ATOM 820 N N . GLY A 1 101 ? 13.244 -1.006 -13.493 1.00 86.88 101 GLY A N 1
ATOM 821 C CA . GLY A 1 101 ? 11.948 -0.437 -13.088 1.00 86.88 101 GLY A CA 1
ATOM 822 C C . GLY A 1 101 ? 10.751 -1.303 -13.487 1.00 86.88 101 GLY A C 1
ATOM 823 O O . GLY A 1 101 ? 9.958 -1.710 -12.640 1.00 86.88 101 GLY A O 1
ATOM 824 N N . VAL A 1 102 ? 10.674 -1.667 -14.770 1.00 88.06 102 VAL A N 1
ATOM 825 C CA . VAL A 1 102 ? 9.621 -2.566 -15.268 1.00 88.06 102 VAL A CA 1
ATOM 826 C C . VAL A 1 102 ? 9.793 -3.971 -14.690 1.00 88.06 102 VAL A C 1
ATOM 828 O O . VAL A 1 102 ? 8.807 -4.613 -14.336 1.00 88.06 102 VAL A O 1
ATOM 831 N N . GLY A 1 103 ? 11.040 -4.434 -14.531 1.00 88.94 103 GLY A N 1
ATOM 832 C CA . GLY A 1 103 ? 11.327 -5.712 -13.884 1.00 88.94 103 GLY A CA 1
ATOM 833 C C . GLY A 1 103 ? 10.835 -5.776 -12.436 1.00 88.94 103 GLY A C 1
ATOM 834 O O . GLY A 1 103 ? 10.260 -6.783 -12.038 1.00 88.94 103 GLY A O 1
ATOM 835 N N . ALA A 1 104 ? 10.987 -4.694 -11.673 1.00 90.06 104 ALA A N 1
ATOM 836 C CA . ALA A 1 104 ? 10.516 -4.604 -10.296 1.00 90.06 104 ALA A CA 1
ATOM 837 C C . ALA A 1 104 ? 8.990 -4.704 -10.200 1.00 90.06 104 ALA A C 1
ATOM 839 O O . ALA A 1 104 ? 8.494 -5.370 -9.301 1.00 90.06 104 ALA A O 1
ATOM 840 N N . VAL A 1 105 ? 8.246 -4.122 -11.149 1.00 89.50 105 VAL A N 1
ATOM 841 C CA . VAL A 1 105 ? 6.778 -4.243 -11.177 1.00 89.50 105 VAL A CA 1
ATOM 842 C C . VAL A 1 105 ? 6.343 -5.663 -11.525 1.00 89.50 105 VAL A C 1
ATOM 844 O O . VAL A 1 105 ? 5.578 -6.266 -10.778 1.00 89.50 105 VAL A O 1
ATOM 847 N N . VAL A 1 106 ? 6.867 -6.226 -12.617 1.00 89.25 106 VAL A N 1
ATOM 848 C CA . VAL A 1 106 ? 6.503 -7.577 -13.079 1.00 89.25 106 VAL A CA 1
ATOM 849 C C . VAL A 1 106 ? 6.877 -8.636 -12.030 1.00 89.25 106 VAL A C 1
ATOM 851 O O . VAL A 1 106 ? 6.084 -9.523 -11.725 1.00 89.25 106 VAL A O 1
ATOM 854 N N . GLY A 1 107 ? 8.067 -8.531 -11.430 1.00 89.06 107 GLY A N 1
ATOM 855 C CA . GLY A 1 107 ? 8.476 -9.403 -10.327 1.00 89.06 107 GLY A CA 1
ATOM 856 C C . GLY A 1 107 ? 7.683 -9.148 -9.042 1.00 89.06 107 GLY A C 1
ATOM 857 O O . GLY A 1 107 ? 7.351 -10.091 -8.324 1.00 89.06 107 GLY A O 1
ATOM 858 N N . GLY A 1 108 ? 7.342 -7.884 -8.770 1.00 88.50 108 GLY A N 1
ATOM 859 C CA . GLY A 1 108 ? 6.548 -7.458 -7.620 1.00 88.50 108 GLY A CA 1
ATOM 860 C C . GLY A 1 108 ? 5.147 -8.059 -7.635 1.00 88.50 108 GLY A C 1
ATOM 861 O O . GLY A 1 108 ? 4.649 -8.480 -6.599 1.00 88.50 108 GLY A O 1
ATOM 862 N N . GLU A 1 109 ? 4.538 -8.225 -8.810 1.00 88.75 109 GLU A N 1
ATOM 863 C CA . GLU A 1 109 ? 3.251 -8.912 -8.939 1.00 88.75 109 GLU A CA 1
ATOM 864 C C . GLU A 1 109 ? 3.298 -10.365 -8.448 1.00 88.75 109 GLU A C 1
ATOM 866 O O . GLU A 1 109 ? 2.452 -10.789 -7.652 1.00 88.75 109 GLU A O 1
ATOM 871 N N . VAL A 1 110 ? 4.316 -11.115 -8.885 1.00 88.19 110 VAL A N 1
ATOM 872 C CA . VAL A 1 110 ? 4.568 -12.496 -8.447 1.00 88.19 110 VAL A CA 1
ATOM 873 C C . VAL A 1 110 ? 4.864 -12.528 -6.946 1.00 88.19 110 VAL A C 1
ATOM 875 O O . VAL A 1 110 ? 4.317 -13.358 -6.215 1.00 88.19 110 VAL A O 1
ATOM 878 N N . PHE A 1 111 ? 5.694 -11.598 -6.472 1.00 87.81 111 PHE A N 1
ATOM 879 C CA . PHE A 1 111 ? 6.070 -11.482 -5.068 1.00 87.81 111 PHE A CA 1
ATOM 880 C C . PHE A 1 111 ? 4.867 -11.174 -4.165 1.00 87.81 111 PHE A C 1
ATOM 882 O O . PHE A 1 111 ? 4.702 -11.807 -3.124 1.00 87.81 111 PHE A O 1
ATOM 889 N N . ASN A 1 112 ? 3.975 -10.276 -4.575 1.00 86.31 112 ASN A N 1
ATOM 890 C CA . ASN A 1 112 ? 2.786 -9.902 -3.814 1.00 86.31 112 ASN A CA 1
ATOM 891 C C . ASN A 1 112 ? 1.810 -11.077 -3.667 1.00 86.31 112 ASN A C 1
ATOM 893 O O . ASN A 1 112 ? 1.301 -11.331 -2.573 1.00 86.31 112 ASN A O 1
ATOM 897 N N . VAL A 1 113 ? 1.597 -11.856 -4.733 1.00 84.50 113 VAL A N 1
ATOM 898 C CA . VAL A 1 113 ? 0.718 -13.036 -4.672 1.00 84.50 113 VAL A CA 1
ATOM 899 C C . VAL A 1 113 ? 1.324 -14.152 -3.822 1.00 84.50 113 VAL A C 1
ATOM 901 O O . VAL A 1 113 ? 0.618 -14.771 -3.031 1.00 84.50 113 VAL A O 1
ATOM 904 N N . LEU A 1 114 ? 2.620 -14.437 -3.964 1.00 85.94 114 LEU A N 1
ATOM 905 C CA . LEU A 1 114 ? 3.240 -15.569 -3.269 1.00 85.94 114 LEU A CA 1
ATOM 906 C C . LEU A 1 114 ? 3.625 -15.235 -1.826 1.00 85.94 114 LEU A C 1
ATOM 908 O O . LEU A 1 114 ? 3.347 -16.010 -0.911 1.00 85.94 114 LEU A O 1
ATOM 912 N N . VAL A 1 115 ? 4.278 -14.092 -1.616 1.00 86.06 115 VAL A N 1
ATOM 913 C CA . VAL A 1 115 ? 4.892 -13.731 -0.336 1.00 86.06 115 VAL A CA 1
ATOM 914 C C . VAL A 1 115 ? 3.942 -12.923 0.528 1.00 86.06 115 VAL A C 1
ATOM 916 O O . VAL A 1 115 ? 3.747 -13.303 1.677 1.00 86.06 115 VAL A O 1
ATOM 919 N N . ILE A 1 116 ? 3.320 -11.851 0.031 1.00 82.69 116 ILE A N 1
ATOM 920 C CA . ILE A 1 116 ? 2.429 -11.034 0.878 1.00 82.69 116 ILE A CA 1
ATOM 921 C C . ILE A 1 116 ? 1.193 -11.836 1.284 1.00 82.69 116 ILE A C 1
ATOM 923 O O . ILE A 1 116 ? 0.938 -11.989 2.476 1.00 82.69 116 ILE A O 1
ATOM 927 N N . ILE A 1 117 ? 0.459 -12.412 0.325 1.00 81.69 117 ILE A N 1
ATOM 928 C CA . ILE A 1 117 ? -0.725 -13.227 0.652 1.00 81.69 117 ILE A CA 1
ATOM 929 C C . ILE A 1 117 ? -0.312 -14.461 1.465 1.00 81.69 117 ILE A C 1
ATOM 931 O O . ILE A 1 117 ? -0.939 -14.764 2.478 1.00 81.69 117 ILE A O 1
ATOM 935 N N . GLY A 1 118 ? 0.768 -15.148 1.073 1.00 80.88 118 GLY A N 1
ATOM 936 C CA . GLY A 1 118 ? 1.252 -16.331 1.786 1.00 80.88 118 GLY A CA 1
ATOM 937 C C . GLY A 1 118 ? 1.630 -16.043 3.241 1.00 80.88 118 GLY A C 1
ATOM 938 O O . GLY A 1 118 ? 1.189 -16.750 4.146 1.00 80.88 118 GLY A O 1
ATOM 939 N N . THR A 1 119 ? 2.396 -14.981 3.494 1.00 79.62 119 THR A N 1
ATOM 940 C CA . THR A 1 119 ? 2.786 -14.595 4.859 1.00 79.62 119 THR A CA 1
ATOM 941 C C . THR A 1 119 ? 1.618 -14.041 5.667 1.00 79.62 119 THR A C 1
ATOM 943 O O . THR A 1 119 ? 1.541 -14.344 6.853 1.00 79.62 119 THR A O 1
ATOM 946 N N . ALA A 1 120 ? 0.675 -13.316 5.055 1.00 71.88 120 ALA A N 1
ATOM 947 C CA . ALA A 1 120 ? -0.540 -12.856 5.725 1.00 71.88 120 ALA A CA 1
ATOM 948 C C . ALA A 1 120 ? -1.385 -14.040 6.222 1.00 71.88 120 ALA A C 1
ATOM 950 O O . ALA A 1 120 ? -1.785 -14.070 7.385 1.00 71.88 120 ALA A O 1
ATOM 951 N N . VAL A 1 121 ? -1.585 -15.069 5.391 1.00 74.19 121 VAL A N 1
ATOM 952 C CA . VAL A 1 121 ? -2.299 -16.292 5.795 1.00 74.19 121 VAL A CA 1
ATOM 953 C C . VAL A 1 121 ? -1.553 -17.022 6.915 1.00 74.19 121 VAL A C 1
ATOM 955 O O . VAL A 1 121 ? -2.172 -17.409 7.899 1.00 74.19 121 VAL A O 1
ATOM 958 N N . LEU A 1 122 ? -0.226 -17.165 6.813 1.00 77.69 122 LEU A N 1
ATOM 959 C CA . LEU A 1 122 ? 0.591 -17.808 7.853 1.00 77.69 122 LEU A CA 1
ATOM 960 C C . LEU A 1 122 ? 0.639 -17.019 9.171 1.00 77.69 122 LEU A C 1
ATOM 962 O O . LEU A 1 122 ? 0.826 -17.610 10.231 1.00 77.69 122 LEU A O 1
ATOM 966 N N . ALA A 1 123 ? 0.508 -15.695 9.112 1.00 71.94 123 ALA A N 1
ATOM 967 C CA . ALA A 1 123 ? 0.494 -14.819 10.278 1.00 71.94 123 ALA A CA 1
ATOM 968 C C . ALA A 1 123 ? -0.895 -14.690 10.924 1.00 71.94 123 ALA A C 1
ATOM 970 O O . ALA A 1 123 ? -0.997 -14.116 12.009 1.00 71.94 123 ALA A O 1
ATOM 971 N N . THR A 1 124 ? -1.945 -15.199 10.273 1.00 68.69 124 THR A N 1
ATOM 972 C CA . THR A 1 124 ? -3.321 -15.155 10.781 1.00 68.69 124 THR A CA 1
ATOM 973 C C . THR A 1 124 ? -3.485 -16.170 11.921 1.00 68.69 124 THR A C 1
ATOM 975 O O . THR A 1 124 ? -3.182 -17.346 11.710 1.00 68.69 124 THR A O 1
ATOM 978 N N . PRO A 1 125 ? -3.961 -15.768 13.117 1.00 69.00 125 PRO A N 1
ATOM 979 C CA . PRO A 1 125 ? -4.219 -16.707 14.208 1.00 69.00 125 PRO A CA 1
ATOM 980 C C . PRO A 1 125 ? -5.286 -17.748 13.835 1.00 69.00 125 PRO A C 1
ATOM 982 O O . PRO A 1 125 ? -6.245 -17.427 13.133 1.00 69.00 125 PRO A O 1
ATOM 985 N N . ASP A 1 126 ? -5.152 -18.974 14.357 1.00 68.94 126 ASP A N 1
ATOM 986 C CA . ASP A 1 126 ? -6.033 -20.115 14.040 1.00 68.94 126 ASP A CA 1
ATOM 987 C C . ASP A 1 126 ? -7.528 -19.830 14.285 1.00 68.94 126 ASP A C 1
ATOM 989 O O . ASP A 1 126 ? -8.382 -20.397 13.611 1.00 68.94 126 ASP A O 1
ATOM 993 N N . GLU A 1 127 ? -7.848 -18.930 15.216 1.00 67.31 127 GLU A N 1
ATOM 994 C CA . GLU A 1 127 ? -9.217 -18.512 15.543 1.00 67.31 127 GLU A CA 1
ATOM 995 C C . GLU A 1 127 ? -9.936 -17.801 14.382 1.00 67.31 127 GLU A C 1
ATOM 997 O O . GLU A 1 127 ? -11.152 -17.916 14.234 1.00 67.31 127 GLU A O 1
ATOM 1002 N N . TYR A 1 128 ? -9.184 -17.116 13.517 1.00 54.91 128 TYR A N 1
ATOM 1003 C CA . TYR A 1 128 ? -9.715 -16.377 12.366 1.00 54.91 128 TYR A CA 1
ATOM 1004 C C . TYR A 1 128 ? -9.678 -17.193 11.066 1.00 54.91 128 TYR A C 1
ATOM 1006 O O . TYR A 1 128 ? -10.051 -16.695 9.999 1.00 54.91 128 TYR A O 1
ATOM 1014 N N . LEU A 1 129 ? -9.236 -18.452 11.139 1.00 54.22 129 LEU A N 1
ATOM 1015 C CA . LEU A 1 129 ? -9.307 -19.409 10.044 1.00 54.22 129 LEU A CA 1
ATOM 1016 C C . LEU A 1 129 ? -10.580 -20.250 10.194 1.00 54.22 129 LEU A C 1
ATOM 1018 O O . LEU A 1 129 ? -10.860 -20.774 11.270 1.00 54.22 129 LEU A O 1
ATOM 1022 N N . PRO A 1 130 ? -11.357 -20.450 9.120 1.00 55.25 130 PRO A N 1
ATOM 1023 C CA . PRO A 1 130 ? -11.103 -20.071 7.729 1.00 55.25 130 PRO A CA 1
ATOM 1024 C C . PRO A 1 130 ? -11.345 -18.588 7.382 1.00 55.25 130 PRO A C 1
ATOM 1026 O O . PRO A 1 130 ? -12.329 -17.991 7.811 1.00 55.25 130 PRO A O 1
ATOM 1029 N N . LEU A 1 131 ? -10.497 -18.039 6.500 1.00 55.25 131 LEU A N 1
ATOM 1030 C CA . LEU A 1 131 ? -10.625 -16.677 5.965 1.00 55.25 131 LEU A CA 1
ATOM 1031 C C . LEU A 1 131 ? -11.929 -16.481 5.174 1.00 55.25 131 LEU A C 1
ATOM 1033 O O . LEU A 1 131 ? -12.074 -16.997 4.063 1.00 55.25 131 LEU A O 1
ATOM 1037 N N . LYS A 1 132 ? -12.825 -15.646 5.705 1.00 52.69 132 LYS A N 1
ATOM 1038 C CA . LYS A 1 132 ? -14.037 -15.190 5.014 1.00 52.69 132 LYS A CA 1
ATOM 1039 C C . LYS A 1 132 ? -13.724 -13.933 4.199 1.00 52.69 132 LYS A C 1
ATOM 1041 O O . LYS A 1 132 ? -13.489 -12.870 4.770 1.00 52.69 132 LYS A O 1
ATOM 1046 N N . LEU A 1 133 ? -13.716 -14.043 2.870 1.00 61.28 133 LEU A N 1
ATOM 1047 C CA . LEU A 1 133 ? -13.531 -12.895 1.969 1.00 61.28 133 LEU A CA 1
ATOM 1048 C C . LEU A 1 133 ? -14.882 -12.387 1.459 1.00 61.28 133 LEU A C 1
ATOM 1050 O O . LEU A 1 133 ? -15.776 -13.171 1.129 1.00 61.28 133 LEU A O 1
ATOM 1054 N N . SER A 1 134 ? -15.020 -11.068 1.322 1.00 60.03 134 SER A N 1
ATOM 1055 C CA . SER A 1 134 ? -16.200 -10.478 0.694 1.00 60.03 134 SER A CA 1
ATOM 1056 C C . SER A 1 134 ? -16.224 -10.819 -0.801 1.00 60.03 134 SER A C 1
ATOM 1058 O O . SER A 1 134 ? -15.383 -10.397 -1.594 1.00 60.03 134 SER A O 1
ATOM 1060 N N . ARG A 1 135 ? -17.228 -11.607 -1.199 1.00 64.62 135 ARG A N 1
ATOM 1061 C CA . ARG A 1 135 ? -17.401 -12.091 -2.578 1.00 64.62 135 ARG A CA 1
ATOM 1062 C C . ARG A 1 135 ? -17.366 -10.989 -3.654 1.00 64.62 135 ARG A C 1
ATOM 1064 O O . ARG A 1 135 ? -16.675 -11.209 -4.646 1.00 64.62 135 ARG A O 1
ATOM 1071 N N . PRO A 1 136 ? -18.050 -9.833 -3.511 1.00 68.88 136 PRO A N 1
ATOM 1072 C CA . PRO A 1 136 ? -18.066 -8.826 -4.575 1.00 68.88 136 PRO A CA 1
ATOM 1073 C C . PRO A 1 136 ? -16.719 -8.112 -4.747 1.00 68.88 136 PRO A C 1
ATOM 1075 O O . PRO A 1 136 ? -16.280 -7.928 -5.880 1.00 68.88 136 PRO A O 1
ATOM 1078 N N . SER A 1 137 ? -16.036 -7.758 -3.653 1.00 71.06 137 SER A N 1
ATOM 1079 C CA . SER A 1 137 ? -14.729 -7.090 -3.723 1.00 71.06 137 SER A CA 1
ATOM 1080 C C . SER A 1 137 ? -13.663 -8.025 -4.287 1.00 71.06 137 SER A C 1
ATOM 1082 O O . SER A 1 137 ? -12.946 -7.649 -5.206 1.00 71.06 137 SER A O 1
ATOM 1084 N N . PHE A 1 138 ? -13.634 -9.280 -3.827 1.00 74.06 138 PHE A N 1
ATOM 1085 C CA . PHE A 1 138 ? -12.692 -10.275 -4.336 1.00 74.06 138 PHE A CA 1
ATOM 1086 C C . PHE A 1 138 ? -12.887 -10.556 -5.835 1.00 74.06 138 PHE A C 1
ATOM 1088 O O . PHE A 1 138 ? -11.918 -10.605 -6.587 1.00 74.06 138 PHE A O 1
ATOM 1095 N N . PHE A 1 139 ? -14.139 -10.701 -6.290 1.00 77.81 139 PHE A N 1
ATOM 1096 C CA . PHE A 1 139 ? -14.455 -10.907 -7.708 1.00 77.81 139 PHE A CA 1
ATOM 1097 C C . PHE A 1 139 ? -13.980 -9.736 -8.576 1.00 77.81 139 PHE A C 1
ATOM 1099 O O . PHE A 1 139 ? -13.350 -9.947 -9.615 1.00 77.81 139 PHE A O 1
ATOM 1106 N N . ARG A 1 140 ? -14.263 -8.503 -8.137 1.00 82.62 140 ARG A N 1
ATOM 1107 C CA . ARG A 1 140 ? -13.819 -7.275 -8.803 1.00 82.62 140 ARG A CA 1
ATOM 1108 C C . ARG A 1 140 ? -12.295 -7.249 -8.919 1.00 82.62 140 ARG A C 1
ATOM 1110 O O . ARG A 1 140 ? -11.788 -7.117 -10.028 1.00 82.62 140 ARG A O 1
ATOM 1117 N N . ASP A 1 141 ? -11.581 -7.418 -7.810 1.00 82.31 141 ASP A N 1
ATOM 1118 C CA . ASP A 1 141 ? -10.123 -7.253 -7.767 1.00 82.31 141 ASP A CA 1
ATOM 1119 C C . ASP A 1 141 ? -9.410 -8.321 -8.607 1.00 82.31 141 ASP A C 1
ATOM 1121 O O . ASP A 1 141 ? -8.529 -7.993 -9.397 1.00 82.31 141 ASP A O 1
ATOM 1125 N N . VAL A 1 142 ? -9.858 -9.582 -8.546 1.00 83.88 142 VAL A N 1
ATOM 1126 C CA . VAL A 1 142 ? -9.316 -10.661 -9.393 1.00 83.88 142 VAL A CA 1
ATOM 1127 C C . VAL A 1 142 ? -9.625 -10.424 -10.874 1.00 83.88 142 VAL A C 1
ATOM 1129 O O . VAL A 1 142 ? -8.749 -10.618 -11.714 1.00 83.88 142 VAL A O 1
ATOM 1132 N N . SER A 1 143 ? -10.835 -9.971 -11.218 1.00 86.31 143 SER A N 1
ATOM 1133 C CA . SER A 1 143 ? -11.203 -9.679 -12.613 1.00 86.31 143 SER A CA 1
ATOM 1134 C C . SER A 1 143 ? -10.361 -8.548 -13.204 1.00 86.31 143 SER A C 1
ATOM 1136 O O . SER A 1 143 ? -9.857 -8.666 -14.322 1.00 86.31 143 SER A O 1
ATOM 1138 N N . PHE A 1 144 ? -10.178 -7.460 -12.450 1.00 89.88 144 PHE A N 1
ATOM 1139 C CA . PHE A 1 144 ? -9.329 -6.348 -12.873 1.00 89.88 144 PHE A CA 1
ATOM 1140 C C . PHE A 1 144 ? -7.850 -6.724 -12.898 1.00 89.88 144 PHE A C 1
ATOM 1142 O O . PHE A 1 144 ? -7.137 -6.219 -13.759 1.00 89.88 144 PHE A O 1
ATOM 1149 N N . TYR A 1 145 ? -7.406 -7.641 -12.037 1.00 89.44 145 TYR A N 1
ATOM 1150 C CA . TYR A 1 145 ? -6.038 -8.146 -12.080 1.00 89.44 145 TYR A CA 1
ATOM 1151 C C . TYR A 1 145 ? -5.781 -9.006 -13.323 1.00 89.44 145 TYR A C 1
ATOM 1153 O O . TYR A 1 145 ? -4.805 -8.796 -14.036 1.00 89.44 145 TYR A O 1
ATOM 1161 N N . VAL A 1 146 ? -6.706 -9.904 -13.678 1.00 88.12 146 VAL A N 1
ATOM 1162 C CA . VAL A 1 146 ? -6.627 -10.645 -14.950 1.00 88.12 146 VAL A CA 1
ATOM 1163 C C . VAL A 1 146 ? -6.604 -9.682 -16.139 1.00 88.12 146 VAL A C 1
ATOM 1165 O O . VAL A 1 146 ? -5.790 -9.840 -17.048 1.00 88.12 146 VAL A O 1
ATOM 1168 N N . LEU A 1 147 ? -7.467 -8.664 -16.128 1.00 91.00 147 LEU A N 1
ATOM 1169 C CA . LEU A 1 147 ? -7.507 -7.654 -17.182 1.00 91.00 147 LEU A CA 1
ATOM 1170 C C . LEU A 1 147 ? -6.204 -6.845 -17.260 1.00 91.00 147 LEU A C 1
ATOM 1172 O O . LEU A 1 147 ? -5.721 -6.600 -18.365 1.00 91.00 147 LEU A O 1
ATOM 1176 N N . SER A 1 148 ? -5.626 -6.441 -16.125 1.00 91.81 148 SER A N 1
ATOM 1177 C CA . SER A 1 148 ? -4.393 -5.652 -16.101 1.00 91.81 148 SER A CA 1
ATOM 1178 C C . SER A 1 148 ? -3.223 -6.437 -16.680 1.00 91.81 148 SER A C 1
ATOM 1180 O O 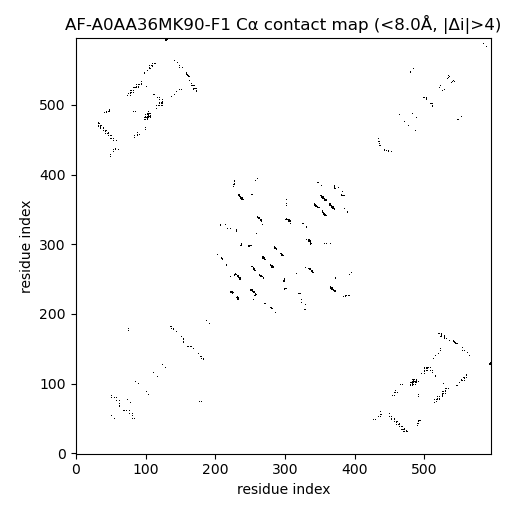. SER A 1 148 ? -2.508 -5.907 -17.525 1.00 91.81 148 SER A O 1
ATOM 1182 N N . VAL A 1 149 ? -3.081 -7.717 -16.326 1.00 89.19 149 VAL A N 1
ATOM 1183 C CA . VAL A 1 149 ? -2.023 -8.590 -16.861 1.00 89.19 149 VAL A CA 1
ATOM 1184 C C . VAL A 1 149 ? -2.211 -8.847 -18.360 1.00 89.19 149 VAL A C 1
ATOM 1186 O O . VAL A 1 149 ? -1.239 -8.825 -19.114 1.00 89.19 149 VAL A O 1
ATOM 1189 N N . LEU A 1 150 ? -3.450 -9.037 -18.834 1.00 89.38 150 LEU A N 1
ATOM 1190 C CA . LEU A 1 150 ? -3.733 -9.191 -20.269 1.00 89.38 150 LEU A CA 1
ATOM 1191 C C . LEU A 1 150 ? -3.383 -7.929 -21.068 1.00 89.38 150 LEU A C 1
ATOM 1193 O O . LEU A 1 150 ? -2.783 -8.027 -22.139 1.00 89.38 150 LEU A O 1
ATOM 1197 N N . LEU A 1 151 ? -3.738 -6.749 -20.551 1.00 91.31 151 LEU A N 1
ATOM 1198 C CA . LEU A 1 151 ? -3.395 -5.473 -21.180 1.00 91.31 151 LEU A CA 1
ATOM 1199 C C . LEU A 1 151 ? -1.890 -5.199 -21.127 1.00 91.31 151 LEU A C 1
ATOM 1201 O O . LEU A 1 151 ? -1.341 -4.684 -22.097 1.00 91.31 151 LEU A O 1
ATOM 1205 N N . LEU A 1 152 ? -1.220 -5.581 -20.038 1.00 89.69 152 LEU A N 1
ATOM 1206 C CA . LEU A 1 152 ? 0.231 -5.501 -19.917 1.00 89.69 152 LEU A CA 1
ATOM 1207 C C . LEU A 1 152 ? 0.919 -6.412 -20.942 1.00 89.69 152 LEU A C 1
ATOM 1209 O O . LEU A 1 152 ? 1.818 -5.965 -21.642 1.00 89.69 152 LEU A O 1
ATOM 1213 N N . PHE A 1 153 ? 0.469 -7.661 -21.097 1.00 88.06 153 PHE A N 1
ATOM 1214 C CA . PHE A 1 153 ? 0.999 -8.571 -22.117 1.00 88.06 153 PHE A CA 1
ATOM 1215 C C . PHE A 1 153 ? 0.818 -8.013 -23.535 1.00 88.06 153 PHE A C 1
ATOM 1217 O O . PHE A 1 153 ? 1.737 -8.095 -24.348 1.00 88.06 153 PHE A O 1
ATOM 1224 N N . TRP A 1 154 ? -0.343 -7.416 -23.821 1.00 89.38 154 TRP A N 1
ATOM 1225 C CA . TRP A 1 154 ? -0.597 -6.751 -25.098 1.00 89.38 154 TRP A CA 1
ATOM 1226 C C . TRP A 1 154 ? 0.341 -5.556 -25.329 1.00 89.38 154 TRP A C 1
ATOM 1228 O O . TRP A 1 154 ? 0.953 -5.485 -26.388 1.00 89.38 154 TRP A O 1
ATOM 1238 N N . ALA A 1 155 ? 0.521 -4.685 -24.331 1.00 88.38 155 ALA A N 1
ATOM 1239 C CA . ALA A 1 155 ? 1.386 -3.503 -24.413 1.00 88.38 155 ALA A CA 1
ATOM 1240 C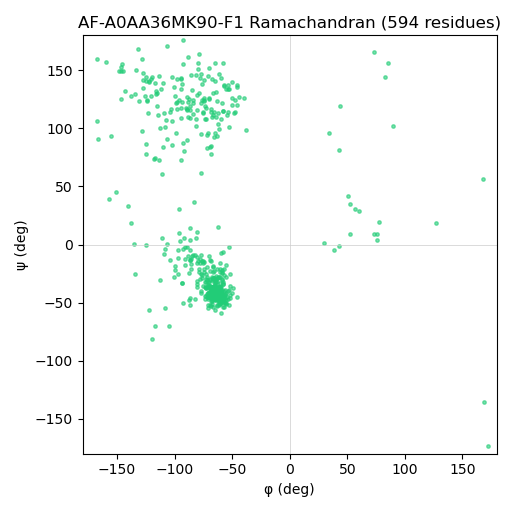 C . ALA A 1 155 ? 2.893 -3.816 -24.471 1.00 88.38 155 ALA A C 1
ATOM 1242 O O . ALA A 1 155 ? 3.697 -2.928 -24.725 1.00 88.38 155 ALA A O 1
ATOM 1243 N N . LEU A 1 156 ? 3.290 -5.054 -24.168 1.00 85.56 156 LEU A N 1
ATOM 1244 C CA . LEU A 1 156 ? 4.688 -5.489 -24.140 1.00 85.56 156 LEU A CA 1
ATOM 1245 C C . LEU A 1 156 ? 5.059 -6.418 -25.307 1.00 85.56 156 LEU A C 1
ATOM 1247 O O . LEU A 1 156 ? 6.215 -6.830 -25.409 1.00 85.56 156 LEU A O 1
ATOM 1251 N N . HIS A 1 157 ? 4.099 -6.790 -26.159 1.00 84.00 157 HIS A N 1
ATOM 1252 C CA . HIS A 1 157 ? 4.267 -7.844 -27.166 1.00 84.00 157 HIS A CA 1
ATOM 1253 C C . HIS A 1 157 ? 5.329 -7.513 -28.229 1.00 84.00 157 HIS A C 1
ATOM 1255 O O . HIS A 1 157 ? 6.053 -8.403 -28.676 1.00 84.00 157 HIS A O 1
ATOM 1261 N N . ASP A 1 158 ? 5.414 -6.253 -28.642 1.00 85.44 158 ASP A N 1
ATOM 1262 C CA . ASP A 1 158 ? 6.333 -5.750 -29.667 1.00 85.44 158 ASP A CA 1
ATOM 1263 C C . ASP A 1 158 ? 7.607 -5.129 -29.071 1.00 85.44 158 ASP A C 1
ATOM 1265 O O . ASP A 1 158 ? 8.538 -4.803 -29.807 1.00 85.44 158 ASP A O 1
ATOM 1269 N N . GLY A 1 159 ? 7.686 -5.031 -27.739 1.00 83.00 159 GLY A N 1
ATOM 1270 C CA . GLY A 1 159 ? 8.821 -4.450 -27.026 1.00 83.00 159 GLY A CA 1
ATOM 1271 C C . GLY A 1 159 ? 8.906 -2.924 -27.122 1.00 83.00 159 GLY A C 1
ATOM 1272 O O . GLY A 1 159 ? 9.902 -2.352 -26.673 1.00 83.00 159 GLY A O 1
ATOM 1273 N N . GLU A 1 160 ? 7.887 -2.254 -27.662 1.00 88.06 160 GLU A N 1
ATOM 1274 C CA . GLU A 1 160 ? 7.768 -0.797 -27.689 1.00 88.06 160 GLU A CA 1
ATOM 1275 C C . GLU A 1 160 ? 6.442 -0.390 -27.049 1.00 88.06 160 GLU A C 1
ATOM 1277 O O . GLU A 1 160 ? 5.431 -1.038 -27.251 1.00 88.06 160 GLU A O 1
ATOM 1282 N N . VAL A 1 161 ? 6.414 0.696 -26.275 1.00 90.06 161 VAL A N 1
ATOM 1283 C CA . VAL A 1 161 ? 5.152 1.186 -25.699 1.00 90.06 161 VAL A CA 1
ATOM 1284 C C . VAL A 1 161 ? 4.685 2.400 -26.477 1.00 90.06 161 VAL A C 1
ATOM 1286 O O . VAL A 1 161 ? 5.308 3.467 -26.452 1.00 90.06 161 VAL A O 1
ATOM 1289 N N . SER A 1 162 ? 3.560 2.251 -27.166 1.00 92.06 162 SER A N 1
ATOM 1290 C CA . SER A 1 162 ? 2.873 3.325 -27.868 1.00 92.06 162 SER A CA 1
ATOM 1291 C C . SER A 1 162 ? 2.047 4.200 -26.922 1.00 92.06 162 SER A C 1
ATOM 1293 O O . SER A 1 162 ? 1.684 3.839 -25.801 1.00 92.06 162 SER A O 1
ATOM 1295 N N . ARG A 1 163 ? 1.668 5.381 -27.421 1.00 92.69 163 ARG A N 1
ATOM 1296 C CA . ARG A 1 163 ? 0.754 6.298 -26.721 1.00 92.69 163 ARG A CA 1
ATOM 1297 C C . ARG A 1 163 ? -0.607 5.671 -26.435 1.00 92.69 163 ARG A C 1
ATOM 1299 O O . ARG A 1 163 ? -1.226 5.986 -25.425 1.00 92.69 163 ARG A O 1
ATOM 1306 N N . VAL A 1 164 ? -1.101 4.841 -27.355 1.00 92.88 164 VAL A N 1
ATOM 1307 C CA . VAL A 1 164 ? -2.419 4.215 -27.214 1.00 92.88 164 VAL A CA 1
ATOM 1308 C C . VAL A 1 164 ? -2.363 3.172 -26.106 1.00 92.88 164 VAL A C 1
ATOM 1310 O O . VAL A 1 164 ? -3.227 3.182 -25.238 1.00 92.88 164 VAL A O 1
ATOM 1313 N N . GLU A 1 165 ? -1.320 2.345 -26.077 1.00 92.88 165 GLU A N 1
ATOM 1314 C CA . GLU A 1 165 ? -1.126 1.337 -25.030 1.00 92.88 165 GLU A CA 1
ATOM 1315 C C . GLU A 1 165 ? -1.013 1.967 -23.643 1.00 92.88 165 GLU A C 1
ATOM 1317 O O . GLU A 1 165 ? -1.741 1.571 -22.732 1.00 92.88 165 GLU A O 1
ATOM 1322 N N . SER A 1 166 ? -0.190 3.010 -23.487 1.00 92.94 166 SER A N 1
ATOM 1323 C CA . SER A 1 166 ? -0.035 3.683 -22.192 1.00 92.94 166 SER A CA 1
ATOM 1324 C C . SER A 1 166 ? -1.334 4.348 -21.715 1.00 92.94 166 SER A C 1
ATOM 1326 O O . SER A 1 166 ? -1.680 4.254 -20.537 1.00 92.94 166 SER A O 1
ATOM 1328 N N . LEU A 1 167 ? -2.097 4.971 -22.624 1.00 94.06 167 LEU A N 1
ATOM 1329 C CA . LEU A 1 167 ? -3.391 5.582 -22.297 1.00 94.06 167 LEU A CA 1
ATOM 1330 C C . LEU A 1 167 ? -4.468 4.543 -21.965 1.00 94.06 167 LEU A C 1
ATOM 1332 O O . LEU A 1 167 ? -5.294 4.793 -21.090 1.00 94.06 167 LEU A O 1
ATOM 1336 N N . VAL A 1 168 ? -4.468 3.387 -22.634 1.00 95.31 168 VAL A N 1
ATOM 1337 C CA . VAL A 1 168 ? -5.389 2.279 -22.334 1.00 95.31 168 VAL A CA 1
ATOM 1338 C C . VAL A 1 168 ? -5.110 1.706 -20.946 1.00 95.31 168 VAL A C 1
ATOM 1340 O O . VAL A 1 168 ? -6.053 1.493 -20.185 1.00 95.31 168 VAL A O 1
ATOM 1343 N N . LEU A 1 169 ? -3.838 1.515 -20.580 1.00 94.12 169 LEU A N 1
ATOM 1344 C CA . LEU A 1 169 ? -3.460 1.082 -19.231 1.00 94.12 169 LEU A CA 1
ATOM 1345 C C . LEU A 1 169 ? -3.899 2.103 -18.170 1.00 94.12 169 LEU A C 1
ATOM 1347 O O . LEU A 1 169 ? -4.508 1.727 -17.170 1.00 94.12 169 LEU A O 1
ATOM 1351 N N . LEU A 1 170 ? -3.679 3.398 -18.419 1.00 93.62 170 LEU A N 1
ATOM 1352 C CA . LEU A 1 170 ? -4.104 4.460 -17.504 1.00 93.62 170 LEU A CA 1
ATOM 1353 C C . LEU A 1 170 ? -5.636 4.522 -17.364 1.00 93.62 170 LEU A C 1
ATOM 1355 O O . LEU A 1 170 ? -6.161 4.675 -16.260 1.00 93.62 170 LEU A O 1
ATOM 1359 N N . LEU A 1 171 ? -6.368 4.356 -18.472 1.00 94.62 171 LEU A N 1
ATOM 1360 C CA . LEU A 1 171 ? -7.829 4.263 -18.469 1.00 94.62 171 LEU A CA 1
ATOM 1361 C C . LEU A 1 171 ? -8.310 3.047 -17.667 1.00 94.62 171 LEU A C 1
ATOM 1363 O O . LEU A 1 171 ? -9.285 3.163 -16.926 1.00 94.62 171 LEU A O 1
ATOM 1367 N N . GLY A 1 172 ? -7.617 1.909 -17.766 1.00 93.06 172 GLY A N 1
ATOM 1368 C CA . GLY A 1 172 ? -7.862 0.730 -16.935 1.00 93.06 172 GLY A CA 1
ATOM 1369 C C . GLY A 1 172 ? -7.796 1.049 -15.440 1.00 93.06 172 GLY A C 1
ATOM 1370 O O . GLY A 1 172 ? -8.683 0.646 -14.689 1.00 93.06 172 GLY A O 1
ATOM 1371 N N . GLY A 1 173 ? -6.823 1.865 -15.023 1.00 89.81 173 GLY A N 1
ATOM 1372 C CA . GLY A 1 173 ? -6.695 2.347 -13.643 1.00 89.81 173 GLY A CA 1
ATOM 1373 C C . GLY A 1 173 ? -7.861 3.218 -13.196 1.00 89.81 173 GLY A C 1
ATOM 1374 O O . GLY A 1 173 ? -8.415 3.007 -12.118 1.00 89.81 173 GLY A O 1
ATOM 1375 N N . VAL A 1 174 ? -8.293 4.153 -14.046 1.00 90.19 174 VAL A N 1
ATOM 1376 C CA . VAL A 1 174 ? -9.478 4.984 -13.776 1.00 90.19 174 VAL A CA 1
ATOM 1377 C C . VAL A 1 174 ? -10.732 4.115 -13.651 1.00 90.19 174 VAL A C 1
ATOM 1379 O O . VAL A 1 174 ? -11.500 4.281 -12.706 1.00 90.19 174 VAL A O 1
ATOM 1382 N N . LEU A 1 175 ? -10.933 3.158 -14.562 1.00 92.44 175 LEU A N 1
ATOM 1383 C CA . LEU A 1 175 ? -12.068 2.233 -14.518 1.00 92.44 175 LEU A CA 1
ATOM 1384 C C . LEU A 1 175 ? -12.044 1.348 -13.268 1.00 92.44 175 LEU A C 1
ATOM 1386 O O . LEU A 1 175 ? -13.096 1.130 -12.667 1.00 92.44 175 LEU A O 1
ATOM 1390 N N . TYR A 1 176 ? -10.866 0.885 -12.847 1.00 89.94 176 TYR A N 1
ATOM 1391 C CA . TYR A 1 176 ? -10.704 0.134 -11.606 1.00 89.94 176 TYR A CA 1
ATOM 1392 C C . TYR A 1 176 ? -11.104 0.978 -10.392 1.00 89.94 176 TYR A C 1
ATOM 1394 O O . TYR A 1 176 ? -11.984 0.565 -9.637 1.00 89.94 176 TYR A O 1
ATOM 1402 N N . VAL A 1 177 ? -10.558 2.191 -10.245 1.00 85.81 177 VAL A N 1
ATOM 1403 C CA . VAL A 1 177 ? -10.903 3.114 -9.147 1.00 85.81 177 VAL A CA 1
ATOM 1404 C C . VAL A 1 177 ? -12.403 3.420 -9.129 1.00 85.81 177 VAL A C 1
ATOM 1406 O O . VAL A 1 177 ? -13.039 3.345 -8.077 1.00 85.81 177 VAL A O 1
ATOM 1409 N N . LEU A 1 178 ? -13.006 3.687 -10.291 1.00 86.69 178 LEU A N 1
ATOM 1410 C CA . LEU A 1 178 ? -14.452 3.878 -10.397 1.00 86.69 178 LEU A CA 1
ATOM 1411 C C . LEU A 1 178 ? -15.211 2.625 -9.951 1.00 86.69 178 LEU A C 1
ATOM 1413 O O . LEU A 1 178 ? -16.158 2.735 -9.176 1.00 86.69 178 LEU A O 1
ATOM 1417 N N . SER A 1 179 ? -14.791 1.434 -10.381 1.00 86.31 179 SER A N 1
ATOM 1418 C CA . SER A 1 179 ? -15.425 0.179 -9.969 1.00 86.31 179 SER A CA 1
ATOM 1419 C C . SER A 1 179 ? -15.351 -0.036 -8.455 1.00 86.31 179 SER A C 1
ATOM 1421 O O . SER A 1 179 ? -16.322 -0.513 -7.867 1.00 86.31 179 SER A O 1
ATOM 1423 N N . VAL A 1 180 ? -14.251 0.364 -7.807 1.00 80.75 180 VAL A N 1
ATOM 1424 C CA . VAL A 1 180 ? -14.096 0.310 -6.350 1.00 80.75 180 VAL A CA 1
ATOM 1425 C C . VAL A 1 180 ? -15.124 1.215 -5.680 1.00 80.75 180 VAL A C 1
ATOM 1427 O O . VAL A 1 180 ? -15.901 0.735 -4.854 1.00 80.75 180 VAL A O 1
ATOM 1430 N N . ILE A 1 181 ? -15.198 2.478 -6.111 1.00 77.88 181 ILE A N 1
ATOM 1431 C CA . ILE A 1 181 ? -16.141 3.481 -5.592 1.00 77.88 181 ILE A CA 1
ATOM 1432 C C . ILE A 1 181 ? -17.594 3.027 -5.778 1.00 77.88 181 ILE A C 1
ATOM 1434 O O . ILE A 1 181 ? -18.406 3.110 -4.856 1.00 77.88 181 ILE A O 1
ATOM 1438 N N . PHE A 1 182 ? -17.945 2.531 -6.967 1.00 81.50 182 PHE A N 1
ATOM 1439 C CA . PHE A 1 182 ? -19.299 2.061 -7.249 1.00 81.50 182 PHE A CA 1
ATOM 1440 C C . PHE A 1 182 ? -19.645 0.805 -6.451 1.00 81.50 182 PHE A C 1
ATOM 1442 O O . PHE A 1 182 ? -20.750 0.724 -5.923 1.00 81.50 182 PHE A O 1
ATOM 1449 N N . THR A 1 183 ? -18.721 -0.151 -6.318 1.00 71.81 183 THR A N 1
ATOM 1450 C CA . THR A 1 183 ? -18.956 -1.380 -5.542 1.00 71.81 183 THR A CA 1
ATOM 1451 C C . THR A 1 183 ? -19.177 -1.060 -4.066 1.00 71.81 183 THR A C 1
ATOM 1453 O O . THR A 1 183 ? -20.133 -1.564 -3.485 1.00 71.81 183 THR A O 1
ATOM 1456 N N . ALA A 1 184 ? -18.358 -0.177 -3.488 1.00 63.50 184 ALA A N 1
ATOM 1457 C CA . ALA A 1 184 ? -18.521 0.339 -2.129 1.00 63.50 184 ALA A CA 1
ATOM 1458 C C . ALA A 1 184 ? -19.905 0.973 -1.923 1.00 63.50 184 ALA A C 1
ATOM 1460 O O . ALA A 1 184 ? -20.671 0.594 -1.035 1.00 63.50 184 ALA A O 1
ATOM 1461 N N . ARG A 1 185 ? -20.280 1.886 -2.825 1.00 66.31 185 ARG A N 1
ATOM 1462 C CA . ARG A 1 185 ? -21.552 2.610 -2.757 1.00 66.31 185 ARG A CA 1
ATOM 1463 C C . ARG A 1 185 ? -22.766 1.699 -2.938 1.00 66.31 185 ARG A C 1
ATOM 1465 O O . ARG A 1 185 ? -23.753 1.861 -2.229 1.00 66.31 185 ARG A O 1
ATOM 1472 N N . ILE A 1 186 ? -22.706 0.748 -3.872 1.00 65.50 186 ILE A N 1
ATOM 1473 C CA . ILE A 1 186 ? -23.770 -0.237 -4.112 1.00 65.50 186 ILE A CA 1
ATOM 1474 C C . ILE A 1 186 ? -23.885 -1.185 -2.920 1.00 65.50 186 ILE A C 1
ATOM 1476 O O . ILE A 1 186 ? -24.999 -1.490 -2.509 1.00 65.50 186 ILE A O 1
ATOM 1480 N N . TRP A 1 187 ? -22.768 -1.623 -2.337 1.00 58.88 187 TRP A N 1
ATOM 1481 C CA . TRP A 1 187 ? -22.789 -2.489 -1.163 1.00 58.88 187 TRP A CA 1
ATOM 1482 C C . TRP A 1 187 ? -23.427 -1.794 0.039 1.00 58.88 187 TRP A C 1
ATOM 1484 O O . TRP A 1 187 ? -24.303 -2.384 0.658 1.00 58.88 187 TRP A O 1
ATOM 1494 N N . HIS A 1 188 ? -23.085 -0.529 0.301 1.00 55.91 188 HIS A N 1
ATOM 1495 C CA . HIS A 1 188 ? -23.744 0.281 1.330 1.00 55.91 188 HIS A CA 1
ATOM 1496 C C . HIS A 1 188 ? -25.210 0.604 1.016 1.00 55.91 188 HIS A C 1
ATOM 1498 O O . HIS A 1 188 ? -26.008 0.778 1.930 1.00 55.91 188 HIS A O 1
ATOM 1504 N N . PHE A 1 189 ? -25.587 0.698 -0.259 1.00 58.22 189 PHE A N 1
ATOM 1505 C CA . PHE A 1 189 ? -26.975 0.936 -0.654 1.00 58.22 189 PHE A CA 1
ATOM 1506 C C . PHE A 1 189 ? -27.845 -0.326 -0.537 1.00 58.22 189 PHE A C 1
ATOM 1508 O O . PHE A 1 189 ? -28.996 -0.240 -0.121 1.00 58.22 189 PHE A O 1
ATOM 1515 N N . LEU A 1 190 ? -27.306 -1.493 -0.910 1.00 53.78 190 LEU A N 1
ATOM 1516 C CA . LEU A 1 190 ? -27.996 -2.789 -0.862 1.00 53.78 190 LEU A CA 1
ATOM 1517 C C . LEU A 1 190 ? -27.987 -3.402 0.539 1.00 53.78 190 LEU A C 1
ATOM 1519 O O . LEU A 1 190 ? -28.968 -4.014 0.947 1.00 53.78 190 LEU A O 1
ATOM 1523 N N . ASN A 1 191 ? -26.887 -3.218 1.262 1.00 46.09 191 ASN A N 1
ATOM 1524 C CA . ASN A 1 191 ? -26.727 -3.554 2.666 1.00 46.09 191 ASN A CA 1
ATOM 1525 C C . ASN A 1 191 ? -26.439 -2.245 3.406 1.00 46.09 191 ASN A C 1
ATOM 1527 O O . ASN A 1 191 ? -25.287 -2.000 3.791 1.00 46.09 191 ASN A O 1
ATOM 1531 N N . PRO A 1 192 ? -27.449 -1.370 3.590 1.00 41.56 192 PRO A N 1
ATOM 1532 C CA . PRO A 1 192 ? -27.304 -0.317 4.582 1.00 41.56 192 PRO A CA 1
ATOM 1533 C C . PRO A 1 192 ? -26.850 -0.996 5.873 1.00 41.56 192 PRO A C 1
ATOM 1535 O O . PRO A 1 192 ? -27.320 -2.112 6.134 1.00 41.56 192 PRO A O 1
ATOM 1538 N N . PRO A 1 193 ? -25.910 -0.399 6.633 1.00 37.09 193 PRO A N 1
ATOM 1539 C CA . PRO A 1 193 ? -25.494 -0.975 7.898 1.00 37.09 193 PRO A CA 1
ATOM 1540 C C . PRO A 1 193 ? -26.765 -1.364 8.633 1.00 37.09 193 PRO A C 1
ATOM 1542 O O . PRO A 1 193 ? -27.664 -0.536 8.818 1.00 37.09 193 PRO A O 1
ATOM 1545 N N . VAL A 1 194 ? -26.878 -2.658 8.926 1.00 36.09 194 VAL A N 1
ATOM 1546 C CA . VAL A 1 194 ? -27.951 -3.186 9.748 1.00 36.09 194 VAL A CA 1
ATOM 1547 C C . VAL A 1 194 ? -27.657 -2.639 11.140 1.00 36.09 194 VAL A C 1
ATOM 1549 O O . VAL A 1 194 ? -27.127 -3.327 11.998 1.00 36.09 194 VAL A O 1
ATOM 1552 N N . VAL A 1 195 ? -27.978 -1.365 11.369 1.00 39.91 195 VAL A N 1
ATOM 1553 C CA . VAL A 1 195 ? -28.590 -1.001 12.636 1.00 39.91 195 VAL A CA 1
ATOM 1554 C C . VAL A 1 195 ? -29.781 -1.937 12.694 1.00 39.91 195 VAL A C 1
ATOM 1556 O O . VAL A 1 195 ? -30.621 -1.854 11.795 1.00 39.91 195 VAL A O 1
ATOM 1559 N N . ALA A 1 196 ? -29.755 -2.898 13.619 1.00 33.41 196 ALA A N 1
ATOM 1560 C CA . ALA A 1 196 ? -30.798 -3.894 13.828 1.00 33.41 196 ALA A CA 1
ATOM 1561 C C . ALA A 1 196 ? -32.173 -3.237 13.623 1.00 33.41 196 ALA A C 1
ATOM 1563 O O . ALA A 1 196 ? -32.657 -2.463 14.444 1.00 33.41 196 ALA A O 1
ATOM 1564 N N . ARG A 1 197 ? -32.728 -3.435 12.422 1.00 33.62 197 ARG A N 1
ATOM 1565 C CA . ARG A 1 197 ? -33.911 -2.719 11.919 1.00 33.62 197 ARG A CA 1
ATOM 1566 C C . ARG A 1 197 ? -35.197 -3.484 12.231 1.00 33.62 197 ARG A C 1
ATOM 1568 O O . ARG A 1 197 ? -36.285 -2.983 11.981 1.00 33.62 197 ARG A O 1
ATOM 1575 N N . GLU A 1 198 ? -35.047 -4.661 12.816 1.00 30.89 198 GLU A N 1
ATOM 1576 C CA . GLU A 1 198 ? -36.061 -5.541 13.381 1.00 30.89 198 GLU A CA 1
ATOM 1577 C C . GLU A 1 198 ? -35.505 -5.820 14.785 1.00 30.89 198 GLU A C 1
ATOM 1579 O O . GLU A 1 198 ? -34.486 -6.484 14.897 1.00 30.89 198 GLU A O 1
ATOM 1584 N N . THR A 1 199 ? -35.891 -5.173 15.880 1.00 31.47 199 THR A N 1
ATOM 1585 C CA . THR A 1 199 ? -37.219 -4.957 16.456 1.00 31.47 199 THR A CA 1
ATOM 1586 C C . THR A 1 199 ? -37.078 -3.859 17.519 1.00 31.47 199 THR A C 1
ATOM 1588 O O . THR A 1 199 ? -36.794 -4.146 18.674 1.00 31.47 199 THR A O 1
ATOM 1591 N N . LEU A 1 200 ? -37.256 -2.590 17.154 1.00 39.56 200 LEU A N 1
ATOM 1592 C CA . LEU A 1 200 ? -37.575 -1.548 18.136 1.00 39.56 200 LEU A CA 1
ATOM 1593 C C . LEU A 1 200 ? -39.020 -1.134 17.874 1.00 39.56 200 LEU A C 1
ATOM 1595 O O . LEU A 1 200 ? -39.276 -0.214 17.099 1.00 39.56 200 LEU A O 1
ATOM 1599 N N . GLN A 1 201 ? -39.948 -1.908 18.446 1.00 34.56 201 GLN A N 1
ATOM 1600 C CA . GLN A 1 201 ? -41.329 -1.473 18.663 1.00 34.56 201 GLN A CA 1
ATOM 1601 C C . GLN A 1 201 ? -41.332 -0.198 19.527 1.00 34.56 201 GLN A C 1
ATOM 1603 O O . GLN A 1 201 ? -40.348 0.051 20.230 1.00 34.56 201 GLN A O 1
ATOM 1608 N N . PRO A 1 202 ? -42.389 0.629 19.448 1.00 37.47 202 PRO A N 1
ATOM 1609 C CA . PRO A 1 202 ? -42.441 1.910 20.140 1.00 37.47 202 PRO A CA 1
ATOM 1610 C C . PRO A 1 202 ? -42.134 1.774 21.638 1.00 37.47 202 PRO A C 1
ATOM 1612 O O . PRO A 1 202 ? -42.622 0.877 22.322 1.00 37.47 202 PRO A O 1
ATOM 1615 N N . LEU A 1 203 ? -41.277 2.695 22.085 1.00 47.22 203 LEU A N 1
ATOM 1616 C CA . LEU A 1 203 ? -40.753 2.912 23.431 1.00 47.22 203 LEU A CA 1
ATOM 1617 C C . LEU A 1 203 ? -41.858 2.909 24.492 1.00 47.22 203 LEU A C 1
ATOM 1619 O O . LEU A 1 203 ? -42.637 3.860 24.491 1.00 47.22 203 LEU A O 1
ATOM 1623 N N . MET A 1 204 ? -41.845 1.907 25.387 1.00 43.88 204 MET A N 1
ATOM 1624 C CA . MET A 1 204 ? -42.705 1.724 26.574 1.00 43.88 204 MET A CA 1
ATOM 1625 C C . MET A 1 204 ? -44.202 2.021 26.350 1.00 43.88 204 MET A C 1
ATOM 1627 O O . MET A 1 204 ? -44.593 3.151 26.073 1.00 43.88 204 MET A O 1
ATOM 1631 N N . ASP A 1 205 ? -45.067 1.021 26.549 1.00 46.97 205 ASP A N 1
ATOM 1632 C CA . ASP A 1 205 ? -46.531 1.191 26.514 1.00 46.97 205 ASP A CA 1
ATOM 1633 C C . ASP A 1 205 ? -46.952 2.437 27.332 1.00 46.97 205 ASP A C 1
ATOM 1635 O O . ASP A 1 205 ? -46.425 2.629 28.429 1.00 46.97 205 ASP A O 1
ATOM 1639 N N . GLU A 1 206 ? -47.860 3.294 26.832 1.00 48.25 206 GLU A N 1
ATOM 1640 C CA . GLU A 1 206 ? -48.193 4.614 27.434 1.00 48.25 206 GLU A CA 1
ATOM 1641 C C . GLU A 1 206 ? -48.539 4.523 28.936 1.00 48.25 206 GLU A C 1
ATOM 1643 O O . GLU A 1 206 ? -48.329 5.466 29.697 1.00 48.25 206 GLU A O 1
ATOM 1648 N N . ASN A 1 207 ? -49.008 3.357 29.389 1.00 45.09 207 ASN A N 1
ATOM 1649 C CA . ASN A 1 207 ? -49.286 3.057 30.792 1.00 45.09 207 ASN A CA 1
ATOM 1650 C C . ASN A 1 207 ? -48.032 3.022 31.694 1.00 45.09 207 ASN A C 1
ATOM 1652 O O . ASN A 1 207 ? -48.135 3.351 32.873 1.00 45.09 207 ASN A O 1
ATOM 1656 N N . HIS A 1 208 ? -46.856 2.664 31.166 1.00 49.28 208 HIS A N 1
ATOM 1657 C CA . HIS A 1 208 ? -45.590 2.583 31.911 1.00 49.28 208 HIS A CA 1
ATOM 1658 C C . HIS A 1 208 ? -44.844 3.925 31.988 1.00 49.28 208 HIS A C 1
ATOM 1660 O O . HIS A 1 208 ? -43.922 4.060 32.792 1.00 49.28 208 HIS A O 1
ATOM 1666 N N . ARG A 1 209 ? -45.249 4.931 31.195 1.00 50.00 209 ARG A N 1
ATOM 1667 C CA . ARG A 1 209 ? -44.713 6.301 31.287 1.00 50.00 209 ARG A CA 1
ATOM 1668 C C . ARG A 1 209 ? -45.257 7.070 32.490 1.00 50.00 209 ARG A C 1
ATOM 1670 O O . ARG A 1 209 ? -44.673 8.075 32.864 1.00 50.00 209 ARG A O 1
ATOM 1677 N N . GLN A 1 210 ? -46.317 6.603 33.150 1.00 53.88 210 GLN A N 1
ATOM 1678 C CA . GLN A 1 210 ? -46.847 7.297 34.323 1.00 53.88 210 GLN A CA 1
ATOM 1679 C C . GLN A 1 210 ? -45.855 7.247 35.494 1.00 53.88 210 GLN A C 1
ATOM 1681 O O . GLN A 1 210 ? -45.370 6.182 35.887 1.00 53.88 210 GLN A O 1
ATOM 1686 N N . CYS A 1 211 ? -45.586 8.401 36.106 1.00 56.50 211 CYS A N 1
ATOM 1687 C CA . CYS A 1 211 ? -44.808 8.489 37.339 1.00 56.50 211 CYS A CA 1
ATOM 1688 C C . CYS A 1 211 ? -45.603 7.893 38.519 1.00 56.50 211 CYS A C 1
ATOM 1690 O O . CYS A 1 211 ? -46.322 8.578 39.251 1.00 56.50 211 CYS A O 1
ATOM 1692 N N . THR A 1 212 ? -45.527 6.569 38.676 1.00 63.84 212 THR A N 1
ATOM 1693 C CA . THR A 1 212 ? -46.126 5.846 39.799 1.00 63.84 212 THR A CA 1
ATOM 1694 C C . THR A 1 212 ? -45.241 5.951 41.042 1.00 63.84 212 THR A C 1
ATOM 1696 O O . THR A 1 212 ? -44.025 6.135 40.969 1.00 63.84 212 THR A O 1
ATOM 1699 N N . LYS A 1 213 ? -45.838 5.782 42.229 1.00 66.56 213 LYS A N 1
ATOM 1700 C CA . LYS A 1 213 ? -45.068 5.697 43.485 1.00 66.56 213 LYS A CA 1
ATOM 1701 C C . LYS A 1 213 ? -44.065 4.541 43.475 1.00 66.56 213 LYS A C 1
ATOM 1703 O O . LYS A 1 213 ? -43.037 4.637 44.130 1.00 66.56 213 LYS A O 1
ATOM 1708 N N . GLU A 1 214 ? -44.364 3.466 42.751 1.00 68.62 214 GLU A N 1
ATOM 1709 C CA . GLU A 1 214 ? -43.466 2.321 42.582 1.00 68.62 214 GLU A CA 1
ATOM 1710 C C . GLU A 1 214 ? -42.235 2.706 41.749 1.00 68.62 214 GLU A C 1
ATOM 1712 O O . GLU A 1 214 ? -41.120 2.486 42.214 1.00 68.62 214 GLU A O 1
ATOM 1717 N N . ASN A 1 215 ? -42.415 3.409 40.623 1.00 67.88 215 ASN A N 1
ATOM 1718 C CA . ASN A 1 215 ? -41.315 3.939 39.806 1.00 67.88 215 ASN A CA 1
ATOM 1719 C C . ASN A 1 215 ? -40.430 4.927 40.585 1.00 67.88 215 ASN A C 1
ATOM 1721 O O . ASN A 1 215 ? -39.205 4.836 40.527 1.00 67.88 215 ASN A O 1
ATOM 1725 N N . LEU A 1 216 ? -41.032 5.832 41.367 1.00 69.81 216 LEU A N 1
ATOM 1726 C CA . LEU A 1 216 ? -40.294 6.774 42.222 1.00 69.81 216 LEU A CA 1
ATOM 1727 C C . LEU A 1 216 ? -39.507 6.067 43.332 1.00 69.81 216 LEU A C 1
ATOM 1729 O O . LEU A 1 216 ? -38.372 6.441 43.615 1.00 69.81 216 LEU A O 1
ATOM 1733 N N . ASN A 1 217 ? -40.087 5.036 43.951 1.00 71.06 217 ASN A N 1
ATOM 1734 C CA . ASN A 1 217 ? -39.397 4.242 44.966 1.00 71.06 217 ASN A CA 1
ATOM 1735 C C . ASN A 1 217 ? -38.248 3.424 44.357 1.00 71.06 217 ASN A C 1
ATOM 1737 O O . ASN A 1 217 ? -37.189 3.329 44.970 1.00 71.06 217 ASN A O 1
ATOM 1741 N N . ALA A 1 218 ? -38.435 2.863 43.158 1.00 69.12 218 ALA A N 1
ATOM 1742 C CA . ALA A 1 218 ? -37.392 2.141 42.432 1.00 69.12 218 ALA A CA 1
ATOM 1743 C C . ALA A 1 218 ? -36.235 3.068 42.023 1.00 69.12 218 ALA A C 1
ATOM 1745 O O . ALA A 1 218 ? -35.073 2.704 42.187 1.00 69.12 218 ALA A O 1
ATOM 1746 N N . TRP A 1 219 ? -36.544 4.285 41.562 1.00 72.19 219 TRP A N 1
ATOM 1747 C CA . TRP A 1 219 ? -35.546 5.315 41.261 1.00 72.19 219 TRP A CA 1
ATOM 1748 C C . TRP A 1 219 ? -34.803 5.786 42.518 1.00 72.19 219 TRP A C 1
ATOM 1750 O O . TRP A 1 219 ? -33.580 5.889 42.515 1.00 72.19 219 TRP A O 1
ATOM 1760 N N . GLY A 1 220 ? -35.526 6.005 43.622 1.00 69.50 220 GLY A N 1
ATOM 1761 C CA . GLY A 1 220 ? -34.938 6.356 44.916 1.00 69.50 220 GLY A CA 1
ATOM 1762 C C . GLY A 1 220 ? -33.993 5.276 45.445 1.00 69.50 220 GLY A C 1
ATOM 1763 O O . GLY A 1 220 ? -32.875 5.587 45.840 1.00 69.50 220 GLY A O 1
ATOM 1764 N N . ALA A 1 221 ? -34.389 4.002 45.355 1.00 69.81 221 ALA A N 1
ATOM 1765 C CA . ALA A 1 221 ? -33.535 2.871 45.722 1.00 69.81 221 ALA A CA 1
ATOM 1766 C C . ALA A 1 221 ? -32.260 2.783 44.859 1.00 69.81 221 ALA A C 1
ATOM 1768 O O . ALA A 1 221 ? -31.234 2.296 45.328 1.00 69.81 221 ALA A O 1
ATOM 1769 N N . ALA A 1 222 ? -32.301 3.274 43.615 1.00 66.88 222 ALA A N 1
ATOM 1770 C CA . ALA A 1 222 ? -31.149 3.310 42.710 1.00 66.88 222 ALA A CA 1
ATOM 1771 C C . ALA A 1 222 ? -30.115 4.372 43.112 1.00 66.88 222 ALA A C 1
ATOM 1773 O O . ALA A 1 222 ? -28.929 4.239 42.802 1.00 66.88 222 ALA A O 1
ATOM 1774 N N . GLY A 1 223 ? -30.562 5.419 43.812 1.00 63.59 223 GLY A N 1
ATOM 1775 C CA . GLY A 1 223 ? -29.712 6.473 44.362 1.00 63.59 223 GLY A CA 1
ATOM 1776 C C . GLY A 1 223 ? -28.912 6.051 45.598 1.00 63.59 223 GLY A C 1
ATOM 1777 O O . GLY A 1 223 ? -27.880 6.655 45.871 1.00 63.59 223 GLY A O 1
ATOM 1778 N N . ASP A 1 224 ? -29.335 5.002 46.310 1.00 65.12 224 ASP A N 1
ATOM 1779 C CA . ASP A 1 224 ? -28.655 4.512 47.521 1.00 65.12 224 ASP A CA 1
ATOM 1780 C C . ASP A 1 224 ? -27.454 3.588 47.215 1.00 65.12 224 ASP A C 1
ATOM 1782 O O . ASP A 1 224 ? -26.687 3.222 48.112 1.00 65.12 224 ASP A O 1
ATOM 1786 N N . GLY A 1 225 ? -27.278 3.183 45.952 1.00 67.06 225 GLY A N 1
ATOM 1787 C CA . GLY A 1 225 ? -26.188 2.310 45.519 1.00 67.06 225 GLY A CA 1
ATOM 1788 C C . GLY A 1 225 ? -24.860 3.058 45.397 1.00 67.06 225 GLY A C 1
ATOM 1789 O O . GLY A 1 225 ? -24.745 3.980 44.601 1.00 67.06 225 GLY A O 1
ATOM 1790 N N . VAL A 1 226 ? -23.826 2.631 46.127 1.00 69.38 226 VAL A N 1
ATOM 1791 C CA . VAL A 1 226 ? -22.470 3.231 46.060 1.00 69.38 226 VAL A CA 1
ATOM 1792 C C . VAL A 1 226 ? -21.514 2.412 45.179 1.00 69.38 226 VAL A C 1
ATOM 1794 O O . VAL A 1 226 ? -20.507 2.926 44.690 1.00 69.38 226 VAL A O 1
ATOM 1797 N N . GLU A 1 227 ? -21.803 1.126 44.974 1.00 77.31 227 GLU A N 1
ATOM 1798 C CA . GLU A 1 227 ? -20.877 0.187 44.341 1.00 77.31 227 GLU A CA 1
ATOM 1799 C C . GLU A 1 227 ? -21.027 0.155 42.804 1.00 77.31 227 GLU A C 1
ATOM 1801 O O . GLU A 1 227 ? -22.124 -0.111 42.307 1.00 77.31 227 GLU A O 1
ATOM 1806 N N . PRO A 1 228 ? -19.942 0.337 42.021 1.00 81.75 228 PRO A N 1
ATOM 1807 C CA . PRO A 1 228 ? -20.025 0.444 40.563 1.00 81.75 228 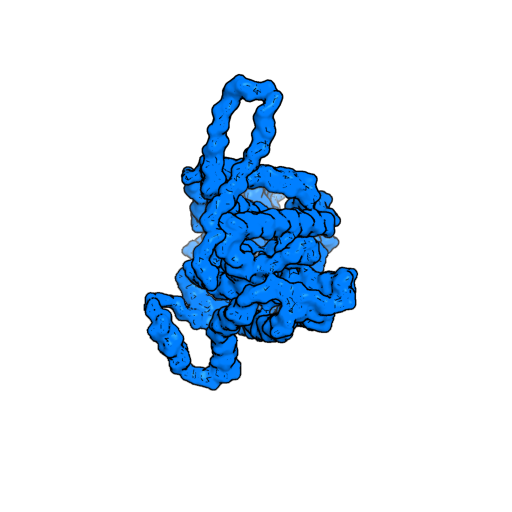PRO A CA 1
ATOM 1808 C C . PRO A 1 228 ? -20.615 -0.781 39.860 1.00 81.75 228 PRO A C 1
ATOM 1810 O O . PRO A 1 228 ? -21.285 -0.653 38.837 1.00 81.75 228 PRO A O 1
ATOM 1813 N N . THR A 1 229 ? -20.378 -1.973 40.405 1.00 74.75 229 THR A N 1
ATOM 1814 C CA . THR A 1 229 ? -20.902 -3.252 39.899 1.00 74.75 229 THR A CA 1
ATOM 1815 C C . THR A 1 229 ? -22.361 -3.495 40.280 1.00 74.75 229 THR A C 1
ATOM 1817 O O . THR A 1 229 ? -23.038 -4.248 39.589 1.00 74.75 229 THR A O 1
ATOM 1820 N N . GLY A 1 230 ? -22.849 -2.870 41.357 1.00 69.56 230 GLY A N 1
ATOM 1821 C CA . GLY A 1 230 ? -24.256 -2.900 41.780 1.00 69.56 230 GLY A CA 1
ATOM 1822 C C . GLY A 1 230 ? -25.113 -1.823 41.109 1.00 69.56 230 GLY A C 1
ATOM 1823 O O . GLY A 1 230 ? -26.339 -1.895 41.131 1.00 69.56 230 GLY A O 1
ATOM 1824 N N . GLY A 1 231 ? -24.458 -0.859 40.467 1.00 75.75 231 GLY A N 1
ATOM 1825 C CA . GLY A 1 231 ? -25.078 0.243 39.760 1.00 75.75 231 GLY A CA 1
ATOM 1826 C C . GLY A 1 231 ? -25.462 1.397 40.685 1.00 75.75 231 GLY A C 1
ATOM 1827 O O . GLY A 1 231 ? -25.853 1.210 41.836 1.00 75.75 231 GLY A O 1
ATOM 1828 N N . THR A 1 232 ? -25.325 2.611 40.164 1.00 82.38 232 THR A N 1
ATOM 1829 C CA . THR A 1 232 ? -25.497 3.860 40.913 1.00 82.38 232 THR A CA 1
ATOM 1830 C C . THR A 1 232 ? -26.111 4.917 40.009 1.00 82.38 232 THR A C 1
ATOM 1832 O O . THR A 1 232 ? -25.857 4.947 38.802 1.00 82.38 232 THR A O 1
ATOM 1835 N N . LEU A 1 233 ? -26.888 5.823 40.595 1.00 83.94 233 LEU A N 1
ATOM 1836 C CA . LEU A 1 233 ? -27.344 7.024 39.912 1.00 83.94 233 LEU A CA 1
ATOM 1837 C C . LEU A 1 233 ? -26.196 8.038 39.771 1.00 83.94 233 LEU A C 1
ATOM 1839 O O . LEU A 1 233 ? -25.663 8.521 40.767 1.00 83.94 233 LEU A O 1
ATOM 1843 N N . LEU A 1 234 ? -25.831 8.391 38.540 1.00 85.62 234 LEU A N 1
ATOM 1844 C CA . LEU A 1 234 ? -24.804 9.391 38.243 1.00 85.62 234 LEU A CA 1
ATOM 1845 C C . LEU A 1 234 ? -25.363 10.475 37.326 1.00 85.62 234 LEU A C 1
ATOM 1847 O O . LEU A 1 234 ? -26.154 10.198 36.429 1.00 85.62 234 LEU A O 1
ATOM 1851 N N . SER A 1 235 ? -24.930 11.716 37.529 1.00 84.56 235 SER A N 1
ATOM 1852 C CA . SER A 1 235 ? -25.273 12.831 36.648 1.00 84.56 235 SER A CA 1
ATOM 1853 C C . SER A 1 235 ? -24.302 12.852 35.465 1.00 84.56 235 SER A C 1
ATOM 1855 O O . SER A 1 235 ? -23.114 13.118 35.648 1.00 84.56 235 SER A O 1
ATOM 1857 N N . ILE A 1 236 ? -24.792 12.577 34.255 1.00 82.00 236 ILE A N 1
ATOM 1858 C CA . ILE A 1 236 ? -23.978 12.435 33.039 1.00 82.00 236 ILE A CA 1
ATOM 1859 C C . ILE A 1 236 ? -24.287 13.558 32.052 1.00 82.00 236 ILE A C 1
ATOM 1861 O O . ILE A 1 236 ? -25.428 14.010 31.924 1.00 82.00 236 ILE A O 1
ATOM 1865 N N . ARG A 1 237 ? -23.256 13.997 31.330 1.00 78.88 237 ARG A N 1
ATOM 1866 C CA . ARG A 1 237 ? -23.357 14.905 30.186 1.00 78.88 237 ARG A CA 1
ATOM 1867 C C . ARG A 1 237 ? -22.347 14.518 29.110 1.00 78.88 237 ARG A C 1
ATOM 1869 O O . ARG A 1 237 ? -21.167 14.388 29.417 1.00 78.88 237 ARG A O 1
ATOM 1876 N N . ALA A 1 238 ? -22.766 14.421 27.850 1.00 73.06 238 ALA A N 1
ATOM 1877 C CA . ALA A 1 238 ? -21.833 14.303 26.730 1.00 73.06 238 ALA A CA 1
ATOM 1878 C C . ALA A 1 238 ? -21.382 15.696 26.241 1.00 73.06 238 ALA A C 1
ATOM 1880 O O . ALA A 1 238 ? -22.191 16.476 25.744 1.00 73.06 238 ALA A O 1
ATOM 1881 N N . ASP A 1 239 ? -20.090 16.017 26.362 1.00 65.38 239 ASP A N 1
ATOM 1882 C CA . ASP A 1 239 ? -19.465 17.180 25.717 1.00 65.38 239 ASP A CA 1
ATOM 1883 C C . ASP A 1 239 ? -19.023 16.790 24.299 1.00 65.38 239 ASP A C 1
ATOM 1885 O O . ASP A 1 239 ? -18.084 16.011 24.095 1.00 65.38 239 ASP A O 1
ATOM 1889 N N . ASN A 1 240 ? -19.735 17.329 23.307 1.00 59.28 240 ASN A N 1
ATOM 1890 C CA . ASN A 1 240 ? -19.533 17.041 21.893 1.00 59.28 240 ASN A CA 1
ATOM 1891 C C . ASN A 1 240 ? -19.014 18.298 21.176 1.00 59.28 240 ASN A C 1
ATOM 1893 O O . ASN A 1 240 ? -19.731 18.955 20.417 1.00 59.28 240 ASN A O 1
ATOM 1897 N N . ARG A 1 241 ? -17.744 18.651 21.423 1.00 45.81 241 ARG A N 1
ATOM 1898 C CA . ARG A 1 241 ? -17.101 19.902 20.954 1.00 45.81 241 ARG A CA 1
ATOM 1899 C C . ARG A 1 241 ? -17.087 20.117 19.431 1.00 45.81 241 ARG A C 1
ATOM 1901 O O . ARG A 1 241 ? -16.696 21.192 18.985 1.00 45.81 241 ARG A O 1
ATOM 1908 N N . ASN A 1 242 ? -17.529 19.137 18.636 1.00 37.19 242 ASN A N 1
ATOM 1909 C CA . ASN A 1 242 ? -17.535 19.172 17.170 1.00 37.19 242 ASN A CA 1
ATOM 1910 C C . ASN A 1 242 ? -18.922 19.362 16.515 1.00 37.19 242 ASN A C 1
ATOM 1912 O O . ASN A 1 242 ? -19.007 19.424 15.288 1.00 37.19 242 ASN A O 1
ATOM 1916 N N . ARG A 1 243 ? -20.021 19.497 17.276 1.00 40.81 243 ARG A N 1
ATOM 1917 C CA . ARG A 1 243 ? -21.357 19.793 16.717 1.00 40.81 243 ARG A CA 1
ATOM 1918 C C . ARG A 1 243 ? -21.853 21.172 17.157 1.00 40.81 243 ARG A C 1
ATOM 1920 O O . ARG A 1 243 ? -22.246 21.376 18.295 1.00 40.81 243 ARG A O 1
ATOM 1927 N N . LEU A 1 244 ? -21.939 22.106 16.208 1.00 32.53 244 LEU A N 1
ATOM 1928 C CA . LEU A 1 244 ? -22.499 23.466 16.347 1.00 32.53 244 LEU A CA 1
ATOM 1929 C C . LEU A 1 244 ? -24.010 23.531 16.708 1.00 32.53 244 LEU A C 1
ATOM 1931 O O . LEU A 1 244 ? -24.627 24.582 16.545 1.00 32.53 244 LEU A O 1
ATOM 1935 N N . MET A 1 245 ? -24.636 22.438 17.161 1.00 37.31 245 MET A N 1
ATOM 1936 C CA . MET A 1 245 ? -26.099 22.292 17.253 1.00 37.31 245 MET A CA 1
ATOM 1937 C C . MET A 1 245 ? -26.596 21.561 18.515 1.00 37.31 245 MET A C 1
ATOM 1939 O O . MET A 1 245 ? -27.628 20.903 18.452 1.00 37.31 245 MET A O 1
ATOM 1943 N N . ASP A 1 246 ? -25.934 21.692 19.667 1.00 41.78 246 ASP A N 1
ATOM 1944 C CA . ASP A 1 246 ? -26.543 21.269 20.938 1.00 41.78 246 ASP A CA 1
ATOM 1945 C C . ASP A 1 246 ? -26.814 22.481 21.837 1.00 41.78 246 ASP A C 1
ATOM 1947 O O . ASP A 1 246 ? -25.909 23.067 22.424 1.00 41.78 246 ASP A O 1
ATOM 1951 N N . ARG A 1 247 ? -28.063 22.953 21.873 1.00 37.31 247 ARG A N 1
ATOM 1952 C CA . ARG A 1 247 ? -28.432 24.199 22.570 1.00 37.31 247 ARG A CA 1
ATOM 1953 C C . ARG A 1 247 ? -28.800 24.005 24.044 1.00 37.31 247 ARG A C 1
ATOM 1955 O O . ARG A 1 247 ? -28.883 25.009 24.743 1.00 37.31 247 ARG A O 1
ATOM 1962 N N . ASN A 1 248 ? -28.953 22.773 24.543 1.00 47.03 248 ASN A N 1
ATOM 1963 C CA . ASN A 1 248 ? -29.407 22.523 25.918 1.00 47.03 248 ASN A CA 1
ATOM 1964 C C . ASN A 1 248 ? -28.425 21.630 26.699 1.00 47.03 248 ASN A C 1
ATOM 1966 O O . ASN A 1 248 ? -28.659 20.452 26.934 1.00 47.03 248 ASN A O 1
ATOM 1970 N N . HIS A 1 249 ? -27.333 22.248 27.156 1.00 54.31 249 HIS A N 1
ATOM 1971 C CA . HIS A 1 249 ? -26.282 21.654 27.988 1.00 54.31 249 HIS A CA 1
ATOM 1972 C C . HIS A 1 249 ? -26.761 21.398 29.436 1.00 54.31 249 HIS A C 1
ATOM 1974 O O . HIS A 1 249 ? -26.515 22.220 30.325 1.00 54.31 249 HIS A O 1
ATOM 1980 N N . ARG A 1 250 ? -27.450 20.285 29.715 1.00 62.09 250 ARG A N 1
ATOM 1981 C CA . ARG A 1 250 ? -27.848 19.908 31.089 1.00 62.09 250 ARG A CA 1
ATOM 1982 C C . ARG A 1 250 ? -27.266 18.550 31.481 1.00 62.09 250 ARG A C 1
ATOM 1984 O O . ARG A 1 250 ? -27.138 17.675 30.638 1.00 62.09 250 ARG A O 1
ATOM 1991 N N . PHE A 1 251 ? -26.869 18.431 32.747 1.00 69.56 251 PHE A N 1
ATOM 1992 C CA . PHE A 1 251 ? -26.554 17.144 33.369 1.00 69.56 251 PHE A CA 1
ATOM 1993 C C . PHE A 1 251 ? -27.853 16.402 33.648 1.00 69.56 251 PHE A C 1
ATOM 1995 O O . PHE A 1 251 ? -28.817 17.040 34.070 1.00 69.56 251 PHE A O 1
ATOM 2002 N N . GLU A 1 252 ? -27.843 15.088 33.453 1.00 74.12 252 GLU A N 1
ATOM 2003 C CA . GLU A 1 252 ? -28.992 14.227 33.718 1.00 74.12 252 GLU A CA 1
ATOM 2004 C C . GLU A 1 252 ? -28.611 13.070 34.616 1.00 74.12 252 GLU A C 1
ATOM 2006 O O . GLU A 1 252 ? -27.604 12.403 34.381 1.00 74.12 252 GLU A O 1
ATOM 2011 N N . ASN A 1 253 ? -29.449 12.803 35.611 1.00 79.94 253 ASN A N 1
ATOM 2012 C CA . ASN A 1 253 ? -29.286 11.635 36.455 1.00 79.94 253 ASN A CA 1
ATOM 2013 C C . ASN A 1 253 ? -29.675 10.386 35.662 1.00 79.94 253 ASN A C 1
ATOM 2015 O O . ASN A 1 253 ? -30.822 10.247 35.239 1.00 79.94 253 ASN A O 1
ATOM 2019 N N . ARG A 1 254 ? -28.713 9.488 35.464 1.00 81.00 254 ARG A N 1
ATOM 2020 C CA . ARG A 1 254 ? -28.892 8.204 34.790 1.00 81.00 254 ARG A CA 1
ATOM 2021 C C . ARG A 1 254 ? -28.367 7.091 35.671 1.00 81.00 254 ARG A C 1
ATOM 2023 O O . ARG A 1 254 ? -27.392 7.262 36.402 1.00 81.00 254 ARG A O 1
ATOM 2030 N N . PHE A 1 255 ? -29.005 5.935 35.579 1.00 83.12 255 PHE A N 1
ATOM 2031 C CA . PHE A 1 255 ? -28.501 4.737 36.231 1.00 83.12 255 PHE A CA 1
ATOM 2032 C C . PHE A 1 255 ? -27.325 4.172 35.431 1.00 83.12 255 PHE A C 1
ATOM 2034 O O . PHE A 1 255 ? -27.456 3.925 34.231 1.00 83.12 255 PHE A O 1
ATOM 2041 N N . VAL A 1 256 ? -26.178 3.991 36.084 1.00 85.94 256 VAL A N 1
ATOM 2042 C CA . VAL A 1 256 ? -24.933 3.524 35.463 1.00 85.94 256 VAL A CA 1
ATOM 2043 C C . VAL A 1 256 ? -24.463 2.260 36.150 1.00 85.94 256 VAL A C 1
ATOM 2045 O O . VAL A 1 256 ? -24.513 2.167 37.372 1.00 85.94 256 VAL A O 1
ATOM 2048 N N . LEU A 1 257 ? -23.959 1.309 35.370 1.00 84.88 257 LEU A N 1
ATOM 2049 C CA . LEU A 1 257 ? -23.482 0.010 35.827 1.00 84.88 257 LEU A CA 1
ATOM 2050 C C . LEU A 1 257 ? -22.127 -0.317 35.186 1.00 84.88 257 LEU A C 1
ATOM 2052 O O . LEU A 1 257 ? -21.969 -0.244 33.967 1.00 84.88 257 LEU A O 1
ATOM 2056 N N . LEU A 1 258 ? -21.145 -0.706 36.000 1.00 84.94 258 LEU A N 1
ATOM 2057 C CA . LEU A 1 258 ? -19.803 -1.069 35.545 1.00 84.94 258 LEU A CA 1
ATOM 2058 C C . LEU A 1 258 ? -19.608 -2.593 35.513 1.00 84.94 258 LEU A C 1
ATOM 2060 O O . LEU A 1 258 ? -19.398 -3.235 36.544 1.00 84.94 258 LEU A O 1
ATOM 2064 N N . GLN A 1 259 ? -19.585 -3.160 34.309 1.00 80.88 259 GLN A N 1
ATOM 2065 C CA . GLN A 1 259 ? -19.311 -4.577 34.048 1.00 80.88 259 GLN A CA 1
ATOM 2066 C C . GLN A 1 259 ? -17.829 -4.828 33.780 1.00 80.88 259 GLN A C 1
ATOM 2068 O O . GLN A 1 259 ? -17.013 -3.911 33.858 1.00 80.88 259 GLN A O 1
ATOM 2073 N N . ASP A 1 260 ? -17.441 -6.091 33.604 1.00 74.62 260 ASP A N 1
ATOM 2074 C CA . ASP A 1 260 ? -16.029 -6.478 33.465 1.00 74.62 260 ASP A CA 1
ATOM 2075 C C . ASP A 1 260 ? -15.382 -5.936 32.189 1.00 74.62 260 ASP A C 1
ATOM 2077 O O . ASP A 1 260 ? -14.231 -5.514 32.230 1.00 74.62 260 ASP A O 1
ATOM 2081 N N . GLU A 1 261 ? -16.143 -5.867 31.097 1.00 75.69 261 GLU A N 1
ATOM 2082 C CA . GLU A 1 261 ? -15.652 -5.437 29.780 1.00 75.69 261 GLU A CA 1
ATOM 2083 C C . GLU A 1 261 ? -16.477 -4.270 29.193 1.00 75.69 261 GLU A C 1
ATOM 2085 O O . GLU A 1 261 ? -16.176 -3.773 28.110 1.00 75.69 261 GLU A O 1
ATOM 2090 N N . SER A 1 262 ? -17.513 -3.791 29.896 1.00 82.19 262 SER A N 1
ATOM 2091 C CA . SER A 1 262 ? -18.397 -2.720 29.410 1.00 82.19 262 SER A CA 1
ATOM 2092 C C . SER A 1 262 ? -18.914 -1.802 30.522 1.00 82.19 262 SER A C 1
ATOM 2094 O O . SER A 1 262 ? -19.140 -2.220 31.656 1.00 82.19 262 SER A O 1
ATOM 2096 N N . LEU A 1 263 ? -19.159 -0.544 30.179 1.00 85.88 263 LEU A N 1
ATOM 2097 C CA . LEU A 1 263 ? -19.920 0.427 30.955 1.00 85.88 263 LEU A CA 1
ATOM 2098 C C . LEU A 1 263 ? -21.336 0.508 30.377 1.00 85.88 263 LEU A C 1
ATOM 2100 O O . LEU A 1 263 ? -21.500 0.691 29.175 1.00 85.88 263 LEU A O 1
ATOM 2104 N N . ILE A 1 264 ? -22.351 0.366 31.219 1.00 83.81 264 ILE A N 1
ATOM 2105 C CA . ILE A 1 264 ? -23.756 0.346 30.810 1.00 83.81 264 ILE A CA 1
ATOM 2106 C C . ILE A 1 264 ? -24.458 1.555 31.420 1.00 83.81 264 ILE A C 1
ATOM 2108 O O . ILE A 1 264 ? -24.345 1.796 32.620 1.00 83.81 264 ILE A O 1
ATOM 2112 N N . ILE A 1 265 ? -25.176 2.317 30.601 1.00 85.00 265 ILE A N 1
ATOM 2113 C CA . ILE A 1 265 ? -25.865 3.548 30.989 1.00 85.00 265 ILE A CA 1
ATOM 2114 C C . ILE A 1 265 ? -27.337 3.424 30.588 1.00 85.00 265 ILE A C 1
ATOM 2116 O O . ILE A 1 265 ? -27.657 3.101 29.448 1.00 85.00 265 ILE A O 1
ATOM 2120 N N . SER A 1 266 ? -28.250 3.671 31.522 1.00 81.00 266 SER A N 1
ATOM 2121 C CA . SER A 1 266 ? -29.689 3.687 31.242 1.00 81.00 266 SER A CA 1
ATOM 2122 C C . SER A 1 266 ? -30.081 4.910 30.409 1.00 81.00 266 SER A C 1
ATOM 2124 O O . SER A 1 266 ? -29.541 5.999 30.604 1.00 81.00 266 SER A O 1
ATOM 2126 N N . THR A 1 267 ? -31.057 4.747 29.513 1.00 73.62 267 THR A N 1
ATOM 2127 C CA . THR A 1 267 ? -31.661 5.863 28.759 1.00 73.62 267 THR A CA 1
ATOM 2128 C C . THR A 1 267 ? -32.888 6.478 29.443 1.00 73.62 267 THR A C 1
ATOM 2130 O O . THR A 1 267 ? -33.435 7.461 28.935 1.00 73.62 267 THR A O 1
ATOM 2133 N N . VAL A 1 268 ? -33.307 5.929 30.591 1.00 70.75 268 VAL A N 1
ATOM 2134 C CA . VAL A 1 268 ? -34.383 6.483 31.426 1.00 70.75 268 VAL A CA 1
ATOM 2135 C C . VAL A 1 268 ? -33.885 7.776 32.071 1.00 70.75 268 VAL A C 1
ATOM 2137 O O . VAL A 1 268 ? -32.833 7.771 32.716 1.00 70.75 268 VAL A O 1
ATOM 2140 N N . ALA A 1 269 ? -34.619 8.875 31.889 1.00 64.88 269 ALA A N 1
ATOM 2141 C CA . ALA A 1 269 ? -34.310 10.147 32.535 1.00 64.88 269 ALA A CA 1
ATOM 2142 C C . ALA A 1 269 ? -34.973 10.249 33.917 1.00 64.88 269 ALA A C 1
ATOM 2144 O O . ALA A 1 269 ? -35.934 9.541 34.217 1.00 64.88 269 ALA A O 1
ATOM 2145 N N . ASP A 1 270 ? -34.467 11.160 34.750 1.00 67.31 270 ASP A N 1
ATOM 2146 C CA . ASP A 1 270 ? -34.982 11.384 36.100 1.00 67.31 270 ASP A CA 1
ATOM 2147 C C . ASP A 1 270 ? -36.476 11.763 36.096 1.00 67.31 270 ASP A C 1
ATOM 2149 O O . ASP A 1 270 ? -36.829 12.850 35.618 1.00 67.31 270 ASP A O 1
ATOM 2153 N N . PRO A 1 271 ? -37.365 10.922 36.662 1.00 62.81 271 PRO A N 1
ATOM 2154 C CA . PRO A 1 271 ? -38.794 11.210 36.706 1.00 62.81 271 PRO A CA 1
ATOM 2155 C C . PRO A 1 271 ? -39.130 12.388 37.637 1.00 62.81 271 PRO A C 1
ATOM 2157 O O . PRO A 1 271 ? -40.238 12.915 37.573 1.00 62.81 271 PRO A O 1
ATOM 2160 N N . THR A 1 272 ? -38.200 12.825 38.496 1.00 58.72 272 THR A N 1
ATOM 2161 C CA . THR A 1 272 ? -38.414 13.923 39.455 1.00 58.72 272 THR A CA 1
ATOM 2162 C C . THR A 1 272 ? -38.127 15.319 38.889 1.00 58.72 272 THR A C 1
ATOM 2164 O O . THR A 1 272 ? -38.540 16.310 39.490 1.00 58.72 272 THR A O 1
ATOM 2167 N N . GLU A 1 273 ? -37.476 15.429 37.723 1.00 53.03 273 GLU A N 1
ATOM 2168 C CA . GLU A 1 273 ? -37.231 16.718 37.049 1.00 53.03 273 GLU A CA 1
ATOM 2169 C C . GLU A 1 273 ? -38.394 17.171 36.137 1.00 53.03 273 GLU A C 1
ATOM 2171 O O . GLU A 1 273 ? -38.362 18.280 35.589 1.00 53.03 273 GLU A O 1
ATOM 2176 N N . ALA A 1 274 ? -39.434 16.347 35.960 1.00 46.59 274 ALA A N 1
ATOM 2177 C CA . ALA A 1 274 ? -40.630 16.708 35.202 1.00 46.59 274 ALA A CA 1
ATOM 2178 C C . ALA A 1 274 ? -41.504 17.688 36.010 1.00 46.59 274 ALA A C 1
ATOM 2180 O O . ALA A 1 274 ? -41.891 17.400 37.141 1.00 46.59 274 ALA A O 1
ATOM 2181 N N . ASN A 1 275 ? -41.810 18.860 35.436 1.00 38.91 275 ASN A N 1
ATOM 2182 C CA . ASN A 1 275 ? -42.675 19.879 36.047 1.00 38.91 275 ASN A CA 1
ATOM 2183 C C . ASN A 1 275 ? -43.960 19.256 36.632 1.00 38.91 275 ASN A C 1
ATOM 2185 O O . ASN A 1 275 ? -44.616 18.456 35.968 1.00 38.91 275 ASN A O 1
ATOM 2189 N N . GLU A 1 276 ? -44.344 19.701 37.834 1.00 37.75 276 GLU A N 1
ATOM 2190 C CA . GLU A 1 276 ? -45.420 19.180 38.704 1.00 37.75 276 GLU A CA 1
ATOM 2191 C C . GLU A 1 276 ? -46.828 19.022 38.071 1.00 37.75 276 GLU A C 1
ATOM 2193 O O . GLU A 1 276 ? -47.736 18.525 38.734 1.00 37.75 276 GLU A O 1
ATOM 2198 N N . GLU A 1 277 ? -47.043 19.396 36.805 1.00 35.25 277 GLU A N 1
ATOM 2199 C CA . GLU A 1 277 ? -48.341 19.283 36.119 1.00 35.25 277 GLU A CA 1
ATOM 2200 C C . GLU A 1 277 ? -48.439 18.117 35.112 1.00 35.25 277 GLU A C 1
ATOM 2202 O O . GLU A 1 277 ? -49.553 17.750 34.740 1.00 35.25 277 GLU A O 1
ATOM 2207 N N . GLN A 1 278 ? -47.328 17.476 34.717 1.00 36.34 278 GLN A N 1
ATOM 2208 C CA . GLN A 1 278 ? -47.326 16.274 33.863 1.00 36.34 278 GLN A CA 1
ATOM 2209 C C . GLN A 1 278 ? -46.042 15.466 34.100 1.00 36.34 278 GLN A C 1
ATOM 2211 O O . GLN A 1 278 ? -44.987 15.736 33.532 1.00 36.34 278 GLN A O 1
ATOM 2216 N N . CYS A 1 279 ? -46.136 14.495 35.003 1.00 38.59 279 CYS A N 1
ATOM 2217 C CA . CYS A 1 279 ? -45.031 13.651 35.441 1.00 38.59 279 CYS A CA 1
ATOM 2218 C C . CYS A 1 279 ? -45.037 12.359 34.602 1.00 38.59 279 CYS A C 1
ATOM 2220 O O . CYS A 1 279 ? -45.481 11.311 35.072 1.00 38.59 279 CYS A O 1
ATOM 2222 N N . ASP A 1 280 ? -44.636 12.468 33.333 1.00 42.34 280 ASP A N 1
ATOM 2223 C CA . ASP A 1 280 ? -44.329 11.301 32.499 1.00 42.34 280 ASP A CA 1
ATOM 2224 C C . ASP A 1 280 ? -42.824 11.004 32.582 1.00 42.34 280 ASP A C 1
ATOM 2226 O O . ASP A 1 280 ? -41.998 11.920 32.567 1.00 42.34 280 ASP A O 1
ATOM 2230 N N . VAL A 1 281 ? -42.470 9.722 32.686 1.00 44.94 281 VAL A N 1
ATOM 2231 C CA . VAL A 1 281 ? -41.102 9.211 32.559 1.00 44.94 281 VAL A CA 1
ATOM 2232 C C . VAL A 1 281 ? -40.635 9.529 31.139 1.00 44.94 281 VAL A C 1
ATOM 2234 O O . VAL A 1 281 ? -41.072 8.905 30.170 1.00 44.94 281 VAL A O 1
ATOM 2237 N N . ASP A 1 282 ? -39.789 10.550 31.025 1.00 48.44 282 ASP A N 1
ATOM 2238 C CA . ASP A 1 282 ? -39.206 10.985 29.760 1.00 48.44 282 ASP A CA 1
ATOM 2239 C C . ASP A 1 282 ? -38.000 10.094 29.425 1.00 48.44 282 ASP A C 1
ATOM 2241 O O . ASP A 1 282 ? -37.257 9.646 30.305 1.00 48.44 282 ASP A O 1
ATOM 2245 N N . MET A 1 283 ? -37.797 9.836 28.139 1.00 51.97 283 MET A N 1
ATOM 2246 C CA . MET A 1 283 ? -36.625 9.117 27.653 1.00 51.97 283 MET A CA 1
ATOM 2247 C C . MET A 1 283 ? -35.651 10.130 27.072 1.00 51.97 283 MET A C 1
ATOM 2249 O O . MET A 1 283 ? -36.034 11.084 26.398 1.00 51.97 283 MET A O 1
ATOM 2253 N N . VAL A 1 284 ? -34.358 9.889 27.255 1.00 49.56 284 VAL A N 1
ATOM 2254 C CA . VAL A 1 284 ? -33.307 10.701 26.616 1.00 49.56 284 VAL A CA 1
ATOM 2255 C C . VAL A 1 284 ? -33.429 10.666 25.078 1.00 49.56 284 VAL A C 1
ATOM 2257 O O . VAL A 1 284 ? -33.000 11.589 24.374 1.00 49.56 284 VAL A O 1
ATOM 2260 N N . TYR A 1 285 ? -34.055 9.606 24.557 1.00 47.47 285 TYR A N 1
ATOM 2261 C CA . TYR A 1 285 ? -34.253 9.318 23.145 1.00 47.47 285 TYR A CA 1
ATOM 2262 C C . TYR A 1 285 ? -35.722 8.969 22.854 1.00 47.47 285 TYR A C 1
ATOM 2264 O O . TYR A 1 285 ? -36.238 8.005 23.417 1.00 47.47 285 TYR A O 1
ATOM 2272 N N . ASP A 1 286 ? -36.368 9.699 21.934 1.00 45.50 286 ASP A N 1
ATOM 2273 C CA . ASP A 1 286 ? -37.672 9.319 21.376 1.00 45.50 286 ASP A CA 1
ATOM 2274 C C . ASP A 1 286 ? -37.566 9.147 19.851 1.00 45.50 286 ASP A C 1
ATOM 2276 O O . ASP A 1 286 ? -37.062 10.012 19.122 1.00 45.50 286 ASP A O 1
ATOM 2280 N N . ARG A 1 287 ? -38.020 7.996 19.346 1.00 40.72 287 ARG A N 1
ATOM 2281 C CA . ARG A 1 287 ? -38.037 7.693 17.914 1.00 40.72 287 ARG A CA 1
ATOM 2282 C C . ARG A 1 287 ? -39.434 7.961 17.382 1.00 40.72 287 ARG A C 1
ATOM 2284 O O . ARG A 1 287 ? -40.302 7.096 17.408 1.00 40.72 287 ARG A O 1
ATOM 2291 N N . ASN A 1 288 ? -39.630 9.151 16.827 1.00 38.97 288 ASN A N 1
ATOM 2292 C CA . ASN A 1 288 ? -40.918 9.531 16.268 1.00 38.97 288 ASN A CA 1
ATOM 2293 C C . ASN A 1 288 ? -41.170 8.806 14.926 1.00 38.97 288 ASN A C 1
ATOM 2295 O O . ASN A 1 288 ? -40.541 9.118 13.910 1.00 38.97 288 ASN A O 1
ATOM 2299 N N . GLU A 1 289 ? -42.089 7.833 14.905 1.00 36.41 289 GLU A N 1
ATOM 2300 C CA . GLU A 1 289 ? -42.376 6.984 13.731 1.00 36.41 289 GLU A CA 1
ATOM 2301 C C . GLU A 1 289 ? -42.819 7.776 12.485 1.00 36.41 289 GLU A C 1
ATOM 2303 O O . GLU A 1 289 ? -42.623 7.320 11.359 1.00 36.41 289 GLU A O 1
ATOM 2308 N N . HIS A 1 290 ? -43.369 8.981 12.663 1.00 33.66 290 HIS A N 1
ATOM 2309 C CA . HIS A 1 290 ? -43.969 9.767 11.579 1.00 33.66 290 HIS A CA 1
ATOM 2310 C C . HIS A 1 290 ? -42.996 10.724 10.868 1.00 33.66 290 HIS A C 1
ATOM 2312 O O . HIS A 1 290 ? -43.340 11.253 9.811 1.00 33.66 290 HIS A O 1
ATOM 2318 N N . ALA A 1 291 ? -41.798 10.963 11.415 1.00 35.78 291 ALA A N 1
ATOM 2319 C CA . ALA A 1 291 ? -40.911 12.030 10.937 1.00 35.78 291 ALA A CA 1
ATOM 2320 C C . ALA A 1 291 ? -39.645 11.553 10.203 1.00 35.78 291 ALA A C 1
ATOM 2322 O O . ALA A 1 291 ? -38.934 12.385 9.655 1.00 35.78 291 ALA A O 1
ATOM 2323 N N . HIS A 1 292 ? -39.331 10.250 10.175 1.00 34.38 292 HIS A N 1
ATOM 2324 C CA . HIS A 1 292 ? -38.055 9.720 9.644 1.00 34.38 292 HIS A CA 1
ATOM 2325 C C . HIS A 1 292 ? -36.770 10.363 10.229 1.00 34.38 292 HIS A C 1
ATOM 2327 O O . HIS A 1 292 ? -35.672 10.062 9.761 1.00 34.38 292 HIS A O 1
ATOM 2333 N N . GLU A 1 293 ? -36.880 11.186 11.274 1.00 35.16 293 GLU A N 1
ATOM 2334 C CA . GLU A 1 293 ? -35.786 11.932 11.895 1.00 35.16 293 GLU A CA 1
ATOM 2335 C C . GLU A 1 293 ? -35.704 11.610 13.392 1.00 35.16 293 GLU A C 1
ATOM 2337 O O . GLU A 1 293 ? -36.671 11.790 14.134 1.00 35.16 293 GLU A O 1
ATOM 2342 N N . ASN A 1 294 ? -34.527 11.152 13.831 1.00 42.00 294 ASN A N 1
ATOM 2343 C CA . ASN A 1 294 ? -34.197 10.950 15.242 1.00 42.00 294 ASN A CA 1
ATOM 2344 C C . ASN A 1 294 ? -34.144 12.317 15.938 1.00 42.00 294 ASN A C 1
ATOM 2346 O O . ASN A 1 294 ? -33.238 13.105 15.652 1.00 42.00 294 ASN A O 1
ATOM 2350 N N . HIS A 1 295 ? -35.090 12.602 16.834 1.00 38.88 295 HIS A N 1
ATOM 2351 C CA . HIS A 1 295 ? -35.089 13.841 17.606 1.00 38.88 295 HIS A CA 1
ATOM 2352 C C . HIS A 1 295 ? -34.484 13.604 18.991 1.00 38.88 295 HIS A C 1
ATOM 2354 O O . HIS A 1 295 ? -34.907 12.742 19.754 1.00 38.88 295 HIS A O 1
ATOM 2360 N N . TRP A 1 296 ? -33.437 14.374 19.279 1.00 50.19 296 TRP A N 1
ATOM 2361 C CA . TRP A 1 296 ? -32.706 14.355 20.539 1.00 50.19 296 TRP A CA 1
ATOM 2362 C C . TRP A 1 296 ? -33.433 15.245 21.529 1.00 50.19 296 TRP A C 1
ATOM 2364 O O . TRP A 1 296 ? -33.603 16.437 21.260 1.00 50.19 296 TRP A O 1
ATOM 2374 N N . HIS A 1 297 ? -33.839 14.694 22.667 1.00 44.44 297 HIS A N 1
ATOM 2375 C CA . HIS A 1 297 ? -34.470 15.513 23.685 1.00 44.44 297 HIS A CA 1
ATOM 2376 C C . HIS A 1 297 ? -33.410 16.140 24.603 1.00 44.44 297 HIS A C 1
ATOM 2378 O O . HIS A 1 297 ? -33.505 17.348 24.850 1.00 44.44 297 HIS A O 1
ATOM 2384 N N . ARG A 1 298 ? -32.396 15.384 25.088 1.00 47.97 298 ARG A N 1
ATOM 2385 C CA . ARG A 1 298 ? -31.457 15.860 26.137 1.00 47.97 298 ARG A CA 1
ATOM 2386 C C . ARG A 1 298 ? -30.101 15.096 26.231 1.00 47.97 298 ARG A C 1
ATOM 2388 O O . ARG A 1 298 ? -29.991 13.977 25.749 1.00 47.97 298 ARG A O 1
ATOM 2395 N N . ALA A 1 299 ? -29.070 15.746 26.804 1.00 45.94 299 ALA A N 1
ATOM 2396 C CA . ALA A 1 299 ? -27.707 15.313 27.233 1.00 45.94 299 ALA A CA 1
ATOM 2397 C C . ALA A 1 299 ? -26.816 14.379 26.366 1.00 45.94 299 ALA A C 1
ATOM 2399 O O . ALA A 1 299 ? -25.666 14.136 26.744 1.00 45.94 299 ALA A O 1
ATOM 2400 N N . GLY A 1 300 ? -27.278 13.924 25.200 1.00 54.66 300 GLY A N 1
ATOM 2401 C CA . GLY A 1 300 ? -26.499 13.135 24.239 1.00 54.66 300 GLY A CA 1
ATOM 2402 C C . GLY A 1 300 ? -26.243 11.679 24.661 1.00 54.66 300 GLY A C 1
ATOM 2403 O O . GLY A 1 300 ? -26.461 11.289 25.809 1.00 54.66 300 GLY A O 1
ATOM 2404 N N . MET A 1 301 ? -25.798 10.866 23.699 1.00 62.66 301 MET A N 1
ATOM 2405 C CA . MET A 1 301 ? -25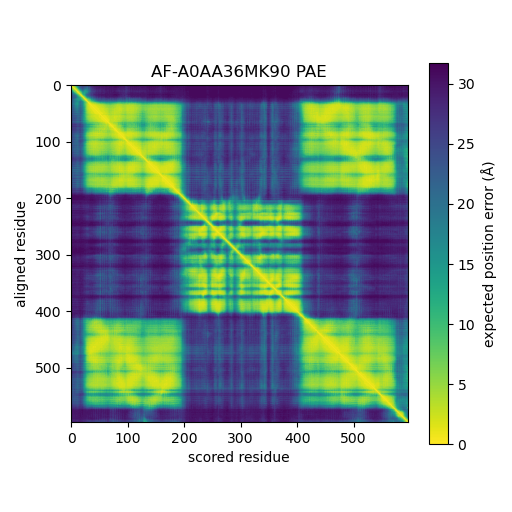.282 9.502 23.890 1.00 62.66 301 MET A CA 1
ATOM 2406 C C . MET A 1 301 ? -23.978 9.354 23.096 1.00 62.66 301 MET A C 1
ATOM 2408 O O . MET A 1 301 ? -23.797 10.014 22.067 1.00 62.66 301 MET A O 1
ATOM 2412 N N . VAL A 1 302 ? -23.076 8.504 23.578 1.00 63.03 302 VAL A N 1
ATOM 2413 C CA . VAL A 1 302 ? -21.878 8.035 22.869 1.00 63.03 302 VAL A CA 1
ATOM 2414 C C . VAL A 1 302 ? -22.230 6.912 21.901 1.00 63.03 302 VAL A C 1
ATOM 2416 O O . VAL A 1 302 ? -21.634 6.825 20.840 1.00 63.03 302 VAL A O 1
ATOM 2419 N N . LYS A 1 303 ? -23.192 6.047 22.218 1.00 65.12 303 LYS A N 1
ATOM 2420 C CA . LYS A 1 303 ? -23.606 4.958 21.324 1.00 65.12 303 LYS A CA 1
ATOM 2421 C C . LYS A 1 303 ? -25.105 4.931 21.086 1.00 65.12 303 LYS A C 1
ATOM 2423 O O . LYS A 1 303 ? -25.891 5.498 21.838 1.00 65.12 303 LYS A O 1
ATOM 2428 N N . ASN A 1 304 ? -25.501 4.269 19.998 1.00 62.44 304 ASN A N 1
ATOM 2429 C CA . ASN A 1 304 ? -26.908 3.947 19.794 1.00 62.44 304 ASN A CA 1
ATOM 2430 C C . ASN A 1 304 ? -27.341 2.986 20.907 1.00 62.44 304 ASN A C 1
ATOM 2432 O O . ASN A 1 304 ? -26.635 2.005 21.142 1.00 62.44 304 ASN A O 1
ATOM 2436 N N . PRO A 1 305 ? -28.464 3.251 21.584 1.00 67.12 305 PRO A N 1
ATOM 2437 C CA . PRO A 1 305 ? -28.897 2.413 22.678 1.00 67.12 305 PRO A CA 1
ATOM 2438 C C . PRO A 1 305 ? -29.524 1.127 22.128 1.00 67.12 305 PRO A C 1
ATOM 2440 O O . PRO A 1 305 ? -30.145 1.116 21.060 1.00 67.12 305 PRO A O 1
ATOM 2443 N N . GLU A 1 306 ? -29.346 0.041 22.863 1.00 65.38 306 GLU A N 1
ATOM 2444 C CA . GLU A 1 306 ? -29.759 -1.311 22.503 1.00 65.38 306 GLU A CA 1
ATOM 2445 C C . GLU A 1 306 ? -30.752 -1.840 23.544 1.00 65.38 306 GLU A C 1
ATOM 2447 O O . GLU A 1 306 ? -30.637 -1.548 24.734 1.00 65.38 306 GLU A O 1
ATOM 2452 N N . PHE A 1 307 ? -31.744 -2.625 23.117 1.00 68.25 307 PHE A N 1
ATOM 2453 C CA . PHE A 1 307 ? -32.562 -3.384 24.064 1.00 68.25 307 PHE A CA 1
ATOM 2454 C C . PHE A 1 307 ? -31.809 -4.639 24.480 1.00 68.25 307 PHE A C 1
ATOM 2456 O O . PHE A 1 307 ? -31.341 -5.398 23.632 1.00 68.25 307 PHE A O 1
ATOM 2463 N N . LEU A 1 308 ? -31.712 -4.848 25.788 1.00 65.00 308 LEU A N 1
ATOM 2464 C CA . LEU A 1 308 ? -31.110 -6.041 26.358 1.00 65.00 308 LEU A CA 1
ATOM 2465 C C . LEU A 1 308 ? -32.226 -7.039 26.674 1.00 65.00 308 LEU A C 1
ATOM 2467 O O . LEU A 1 308 ? -33.157 -6.715 27.405 1.00 65.00 308 LEU A O 1
ATOM 2471 N N . ASP A 1 309 ? -32.137 -8.257 26.141 1.00 63.41 309 ASP A N 1
ATOM 2472 C CA . ASP A 1 309 ? -33.083 -9.330 26.467 1.00 63.41 309 ASP A CA 1
ATOM 2473 C C . ASP A 1 309 ? -32.962 -9.733 27.950 1.00 63.41 309 ASP A C 1
ATOM 2475 O O . ASP A 1 309 ? -31.887 -9.631 28.544 1.00 63.41 309 ASP A O 1
ATOM 2479 N N . GLU A 1 310 ? -34.011 -10.319 28.548 1.00 59.88 310 GLU A N 1
ATOM 2480 C CA . GLU A 1 310 ? -33.990 -10.772 29.956 1.00 59.88 310 GLU A CA 1
ATOM 2481 C C . GLU A 1 310 ? -32.789 -11.671 30.288 1.00 59.88 310 GLU A C 1
ATOM 2483 O O . GLU A 1 310 ? -32.237 -11.600 31.382 1.00 59.88 310 GLU A O 1
ATOM 2488 N N . ARG A 1 311 ? -32.351 -12.513 29.342 1.00 63.41 311 ARG A N 1
ATOM 2489 C CA . ARG A 1 311 ? -31.159 -13.357 29.519 1.00 63.41 311 ARG A CA 1
ATOM 2490 C C . ARG A 1 311 ? -29.866 -12.550 29.530 1.00 63.41 311 ARG A C 1
ATOM 2492 O O . ARG A 1 311 ? -28.958 -12.912 30.268 1.00 63.41 311 ARG A O 1
ATOM 2499 N N . GLN A 1 312 ? -29.776 -11.500 28.717 1.00 64.19 312 GLN A N 1
ATOM 2500 C CA . GLN A 1 312 ? -28.618 -10.610 28.680 1.00 64.19 312 GLN A CA 1
ATOM 2501 C C . GLN A 1 312 ? -28.575 -9.766 29.952 1.00 64.19 312 GLN A C 1
ATOM 2503 O O . GLN A 1 312 ? -27.540 -9.738 30.602 1.00 64.19 312 GLN A O 1
ATOM 2508 N N . LEU A 1 313 ? -29.707 -9.199 30.381 1.00 62.75 313 LEU A N 1
ATOM 2509 C CA . LEU A 1 313 ? -29.847 -8.550 31.689 1.00 62.75 313 LEU A CA 1
ATOM 2510 C C . LEU A 1 313 ? -29.456 -9.503 32.830 1.00 62.75 313 LEU A C 1
ATOM 2512 O O . LEU A 1 313 ? -28.624 -9.155 33.653 1.00 62.75 313 LEU A O 1
ATOM 2516 N N . GLN A 1 314 ? -29.944 -10.746 32.854 1.00 63.09 314 GLN A N 1
ATOM 2517 C CA . GLN A 1 314 ? -29.562 -11.724 33.887 1.00 63.09 314 GLN A CA 1
ATOM 2518 C C . GLN A 1 314 ? -28.078 -12.128 33.843 1.00 63.09 314 GLN A C 1
ATOM 2520 O O . GLN A 1 314 ? -27.496 -12.414 34.885 1.00 63.09 314 GLN A O 1
ATOM 2525 N N . GLN A 1 315 ? -27.459 -12.175 32.659 1.00 62.19 315 GLN A N 1
ATOM 2526 C CA . GLN A 1 315 ? -26.027 -12.470 32.505 1.00 62.19 315 GLN A CA 1
ATOM 2527 C C . GLN A 1 315 ? -25.140 -11.289 32.901 1.00 62.19 315 GLN A C 1
ATOM 2529 O O . GLN A 1 315 ? -24.066 -11.499 33.459 1.00 62.19 315 GLN A O 1
ATOM 2534 N N . LEU A 1 316 ? -25.591 -10.067 32.623 1.00 59.28 316 LEU A N 1
ATOM 2535 C CA . LEU A 1 316 ? -24.916 -8.828 32.994 1.00 59.28 316 LEU A CA 1
ATOM 2536 C C . LEU A 1 316 ? -25.068 -8.540 34.495 1.00 59.28 316 LEU A C 1
ATOM 2538 O O . LEU A 1 316 ? -24.250 -7.843 35.077 1.00 59.28 316 LEU A O 1
ATOM 2542 N N . MET A 1 317 ? -26.092 -9.073 35.157 1.00 61.38 317 MET A N 1
ATOM 2543 C CA . MET A 1 317 ? -26.444 -8.708 36.531 1.00 61.38 317 MET A CA 1
ATOM 2544 C C . MET A 1 317 ? -26.312 -9.918 37.451 1.00 61.38 317 MET A C 1
ATOM 2546 O O . MET A 1 317 ? -27.288 -10.550 37.846 1.00 61.38 317 MET A O 1
ATOM 2550 N N . ALA A 1 318 ? -25.059 -10.267 37.751 1.00 48.09 318 ALA A N 1
ATOM 2551 C CA . ALA A 1 318 ? -24.695 -11.463 38.508 1.00 48.09 318 ALA A CA 1
ATOM 2552 C C . ALA A 1 318 ? -25.066 -11.415 40.007 1.00 48.09 318 ALA A C 1
ATOM 2554 O O . ALA A 1 318 ? -24.970 -12.442 40.681 1.00 48.09 318 ALA A O 1
ATOM 2555 N N . ASP A 1 319 ? -25.484 -10.258 40.536 1.00 55.50 319 ASP A N 1
ATOM 2556 C CA . ASP A 1 319 ? -25.692 -10.039 41.971 1.00 55.50 319 ASP A CA 1
ATOM 2557 C C . ASP A 1 319 ? -27.188 -9.861 42.319 1.00 55.50 319 ASP A C 1
ATOM 2559 O O . ASP A 1 319 ? -27.877 -9.072 41.672 1.00 55.50 319 ASP A O 1
ATOM 2563 N N . PRO A 1 320 ? -27.739 -10.507 43.368 1.00 44.91 320 PRO A N 1
ATOM 2564 C CA . PRO A 1 320 ? -29.133 -10.304 43.787 1.00 44.91 320 PRO A CA 1
ATOM 2565 C C . PRO A 1 320 ? -29.464 -8.858 44.201 1.00 44.91 320 PRO A C 1
ATOM 2567 O O . PRO A 1 320 ? -30.636 -8.497 44.302 1.00 44.91 320 PRO A O 1
ATOM 2570 N N . LEU A 1 321 ? -28.441 -8.036 44.460 1.00 43.69 321 LEU A N 1
ATOM 2571 C CA . LEU A 1 321 ? -28.560 -6.621 44.820 1.00 43.69 321 LEU A CA 1
ATOM 2572 C C . LEU A 1 321 ? -28.987 -5.727 43.640 1.00 43.69 321 LEU A C 1
ATOM 2574 O O . LEU A 1 321 ? -29.566 -4.670 43.876 1.00 43.69 321 LEU A O 1
ATOM 2578 N N . THR A 1 322 ? -28.839 -6.166 42.383 1.00 57.78 322 THR A N 1
ATOM 2579 C CA . THR A 1 322 ? -29.296 -5.427 41.186 1.00 57.78 322 THR A CA 1
ATOM 2580 C C . THR A 1 322 ? -30.790 -5.637 40.877 1.00 57.78 322 THR A C 1
ATOM 2582 O O . THR A 1 322 ? -31.223 -5.674 39.727 1.00 57.78 322 THR A O 1
ATOM 2585 N N . SER A 1 323 ? -31.620 -5.741 41.922 1.00 57.66 323 SER A N 1
ATOM 2586 C CA . SER A 1 323 ? -33.086 -5.896 41.832 1.00 57.66 323 SER A CA 1
ATOM 2587 C C . SER A 1 323 ? -33.790 -4.778 41.043 1.00 57.66 323 SER A C 1
ATOM 2589 O O . SER A 1 323 ? -34.882 -4.974 40.516 1.00 57.66 323 SER A O 1
ATOM 2591 N N . ILE A 1 324 ? -33.139 -3.620 40.912 1.00 62.44 324 ILE A N 1
ATOM 2592 C CA . ILE A 1 324 ? -33.689 -2.408 40.300 1.00 62.44 324 ILE A CA 1
ATOM 2593 C C . ILE A 1 324 ? -33.796 -2.522 38.781 1.00 62.44 324 ILE A C 1
ATOM 2595 O O . ILE A 1 324 ? -34.784 -2.080 38.211 1.00 62.44 324 ILE A O 1
ATOM 2599 N N . ALA A 1 325 ? -32.852 -3.173 38.105 1.00 59.78 325 ALA A N 1
ATOM 2600 C CA . ALA A 1 325 ? -32.957 -3.347 36.655 1.00 59.78 325 ALA A CA 1
ATOM 2601 C C . ALA A 1 325 ? -33.969 -4.423 36.243 1.00 59.78 325 ALA A C 1
ATOM 2603 O O . ALA A 1 325 ? -34.362 -4.500 35.083 1.00 59.78 325 ALA A O 1
ATOM 2604 N N . GLN A 1 326 ? -34.406 -5.255 37.193 1.00 63.34 326 GLN A N 1
ATOM 2605 C CA . GLN A 1 326 ? -35.557 -6.129 36.990 1.00 63.34 326 GLN A CA 1
ATOM 2606 C C . GLN A 1 326 ? -36.874 -5.361 37.129 1.00 63.34 326 GLN A C 1
ATOM 2608 O O . GLN A 1 326 ? -37.909 -5.903 36.758 1.00 63.34 326 GLN A O 1
ATOM 2613 N N . HIS A 1 327 ? -36.870 -4.133 37.648 1.00 70.12 327 HIS A N 1
ATOM 2614 C CA . HIS A 1 327 ? -38.062 -3.298 37.679 1.00 70.12 327 HIS A CA 1
ATOM 2615 C C . HIS A 1 327 ? -38.499 -2.959 36.248 1.00 70.12 327 HIS A C 1
ATOM 2617 O O . HIS A 1 327 ? -37.654 -2.686 35.395 1.00 70.12 327 HIS A O 1
ATOM 2623 N N . GLU A 1 328 ? -39.808 -2.951 35.992 1.00 66.56 328 GLU A N 1
ATOM 2624 C CA . GLU A 1 328 ? -40.398 -2.738 34.656 1.00 66.56 328 GLU A CA 1
ATOM 2625 C C . GLU A 1 328 ? -39.863 -1.455 33.993 1.00 66.56 328 GLU A C 1
ATOM 2627 O O . GLU A 1 328 ? -39.474 -1.468 32.830 1.00 66.56 328 GLU A O 1
ATOM 2632 N N . LEU A 1 329 ? -39.688 -0.394 34.793 1.00 67.62 329 LEU A N 1
ATOM 2633 C CA . LEU A 1 329 ? -39.074 0.884 34.402 1.00 67.62 329 LEU A CA 1
ATOM 2634 C C . LEU A 1 329 ? -37.715 0.755 33.685 1.00 67.62 329 LEU A C 1
ATOM 2636 O O . LEU A 1 329 ? -37.448 1.494 32.746 1.00 67.62 329 LEU A O 1
ATOM 2640 N N . PHE A 1 330 ? -36.840 -0.135 34.155 1.00 71.19 330 PHE A N 1
ATOM 2641 C CA . PHE A 1 330 ? -35.477 -0.292 33.634 1.00 71.19 330 PHE A CA 1
ATOM 2642 C C . PHE A 1 330 ? -35.350 -1.488 32.685 1.00 71.19 330 PHE A C 1
ATOM 2644 O O . PHE A 1 330 ? -34.499 -1.482 31.797 1.00 71.19 330 PHE A O 1
ATOM 2651 N N . ARG A 1 331 ? -36.194 -2.510 32.864 1.00 68.94 331 ARG A N 1
ATOM 2652 C CA . ARG A 1 331 ? -36.222 -3.709 32.022 1.00 68.94 331 ARG A CA 1
ATOM 2653 C C . ARG A 1 331 ? -36.670 -3.386 30.601 1.00 68.94 331 ARG A C 1
ATOM 2655 O O . ARG A 1 331 ? -36.054 -3.855 29.651 1.00 68.94 331 ARG A O 1
ATOM 2662 N N . ASP A 1 332 ? -37.707 -2.564 30.476 1.00 65.31 332 ASP A N 1
ATOM 2663 C CA . ASP A 1 332 ? -38.327 -2.245 29.188 1.00 65.31 332 ASP A CA 1
ATOM 2664 C C . ASP A 1 332 ? -37.714 -0.992 28.539 1.00 65.31 332 ASP A C 1
ATOM 2666 O O . ASP A 1 332 ? -38.178 -0.525 27.496 1.00 65.31 332 ASP A O 1
ATOM 2670 N N . ALA A 1 333 ? -36.655 -0.449 29.146 1.00 67.69 333 ALA A N 1
ATOM 2671 C CA . ALA A 1 333 ? -35.903 0.681 28.631 1.00 67.69 333 ALA A CA 1
ATOM 2672 C C . ALA A 1 333 ? -34.685 0.214 27.812 1.00 67.69 333 ALA A C 1
ATOM 2674 O O . ALA A 1 333 ? -34.027 -0.766 28.170 1.00 67.69 333 ALA A O 1
ATOM 2675 N N . PRO A 1 334 ? -34.334 0.919 26.723 1.00 67.75 334 PRO A N 1
ATOM 2676 C CA . PRO A 1 334 ? -33.090 0.677 26.017 1.00 67.75 334 PRO A CA 1
ATOM 2677 C C . PRO A 1 334 ? -31.882 1.146 26.851 1.00 67.75 334 PRO A C 1
ATOM 2679 O O . PRO A 1 334 ? -31.965 2.075 27.659 1.00 67.75 334 PRO A O 1
ATOM 2682 N N . TRP A 1 335 ? -30.737 0.509 26.641 1.00 75.75 335 TRP A N 1
ATOM 2683 C CA . TRP A 1 335 ? -29.501 0.739 27.383 1.00 75.75 335 TRP A CA 1
ATOM 2684 C C . TRP A 1 335 ? -28.379 1.144 26.438 1.00 75.75 335 TRP A C 1
ATOM 2686 O O . TRP A 1 335 ? -28.226 0.602 25.349 1.00 75.75 335 TRP A O 1
ATOM 2696 N N . GLU A 1 336 ? -27.551 2.083 26.860 1.00 78.69 336 GLU A N 1
ATOM 2697 C CA . GLU A 1 336 ? -26.325 2.439 26.167 1.00 78.69 336 GLU A CA 1
ATOM 2698 C C . GLU A 1 336 ? -25.172 1.580 26.703 1.00 78.69 336 GLU A C 1
ATOM 2700 O O . GLU A 1 336 ? -24.826 1.651 27.883 1.00 78.69 336 GLU A O 1
ATOM 2705 N N . VAL A 1 337 ? -24.579 0.756 25.837 1.00 80.62 337 VAL A N 1
ATOM 2706 C CA . VAL A 1 337 ? -23.475 -0.148 26.190 1.00 80.62 337 VAL A CA 1
ATOM 2707 C C . VAL A 1 337 ? -22.181 0.359 25.559 1.00 80.62 337 VAL A C 1
ATOM 2709 O O . VAL A 1 337 ? -22.018 0.346 24.339 1.00 80.62 337 VAL A O 1
ATOM 2712 N N . ILE A 1 338 ? -21.244 0.793 26.399 1.00 81.31 338 ILE A N 1
ATOM 2713 C CA . ILE A 1 338 ? -19.926 1.296 26.008 1.00 81.31 338 ILE A CA 1
ATOM 2714 C C . ILE A 1 338 ? -18.870 0.245 26.380 1.00 81.31 338 ILE A C 1
ATOM 2716 O O . ILE A 1 338 ? -18.568 0.081 27.562 1.00 81.31 338 ILE A O 1
ATOM 2720 N N . PRO A 1 339 ? -18.283 -0.477 25.413 1.00 81.00 339 PRO A N 1
ATOM 2721 C CA . PRO A 1 339 ? -17.140 -1.352 25.652 1.00 81.00 339 PRO A CA 1
ATOM 2722 C C . PRO A 1 339 ? -15.977 -0.590 26.301 1.00 81.00 339 PRO A C 1
ATOM 2724 O O . PRO A 1 339 ? -15.593 0.487 25.846 1.00 81.00 339 PRO A O 1
ATOM 2727 N N . LEU A 1 340 ? -15.372 -1.151 27.349 1.00 82.81 340 LEU A N 1
ATOM 2728 C CA . LEU A 1 340 ? -14.250 -0.517 28.053 1.00 82.81 340 LEU A CA 1
ATOM 2729 C C . LEU A 1 340 ? -12.986 -0.420 27.178 1.00 82.81 340 LEU A C 1
ATOM 2731 O O . LEU A 1 340 ? -12.103 0.387 27.464 1.00 82.81 340 LEU A O 1
ATOM 2735 N N . GLU A 1 341 ? -12.905 -1.201 26.099 1.00 77.38 341 GLU A N 1
ATOM 2736 C CA . GLU A 1 341 ? -11.853 -1.098 25.080 1.00 77.38 341 GLU A CA 1
ATOM 2737 C C . GLU A 1 341 ? -11.894 0.224 24.294 1.00 77.38 341 GLU A C 1
ATOM 2739 O O . GLU A 1 341 ? -10.847 0.725 23.889 1.00 77.38 341 GLU A O 1
ATOM 2744 N N . GLU A 1 342 ? -13.074 0.829 24.138 1.00 75.75 342 GLU A N 1
ATOM 2745 C CA . GLU A 1 342 ? -13.257 2.118 23.455 1.00 75.75 342 GLU A CA 1
ATOM 2746 C C . GLU A 1 342 ? -12.990 3.309 24.385 1.00 75.75 342 GLU A C 1
ATOM 2748 O O . GLU A 1 342 ? -12.913 4.461 23.955 1.00 75.75 342 GLU A O 1
ATOM 2753 N N . VAL A 1 343 ? -12.814 3.053 25.682 1.00 80.75 343 VAL A N 1
ATOM 2754 C CA . VAL A 1 343 ? -12.495 4.077 26.673 1.00 80.75 343 VAL A CA 1
ATOM 2755 C C . VAL A 1 343 ? -10.993 4.388 26.644 1.00 80.75 343 VAL A C 1
ATOM 2757 O O . VAL A 1 343 ? -10.146 3.694 27.228 1.00 80.75 343 VAL A O 1
ATOM 2760 N N . LEU A 1 344 ? -10.655 5.508 26.005 1.00 72.81 344 LEU A N 1
ATOM 2761 C CA . LEU A 1 344 ? -9.282 5.963 25.783 1.00 72.81 344 LEU A CA 1
ATOM 2762 C C . LEU A 1 344 ? -8.576 6.354 27.078 1.00 72.81 344 LEU A C 1
ATOM 2764 O O . LEU A 1 344 ? -7.425 5.971 27.300 1.00 72.81 344 LEU A O 1
ATOM 2768 N N . TYR A 1 345 ? -9.232 7.117 27.950 1.00 74.06 345 TYR A N 1
ATOM 2769 C CA . TYR A 1 345 ? -8.742 7.432 29.293 1.00 74.06 345 TYR A CA 1
ATOM 2770 C C . TYR A 1 345 ? -9.840 8.062 30.155 1.00 74.06 345 TYR A C 1
ATOM 2772 O O . TYR A 1 345 ? -10.826 8.603 29.659 1.00 74.06 345 TYR A O 1
ATOM 2780 N N . CYS A 1 346 ? -9.639 7.989 31.470 1.00 81.56 346 CYS A N 1
ATOM 2781 C CA . CYS A 1 346 ? -10.464 8.655 32.465 1.00 81.56 346 CYS A CA 1
ATOM 2782 C C . CYS A 1 346 ? -9.616 9.702 33.198 1.00 81.56 346 CYS A C 1
ATOM 2784 O O . CYS A 1 346 ? -8.513 9.392 33.657 1.00 81.56 346 CYS A O 1
ATOM 2786 N N . GLU A 1 347 ? -10.122 10.928 33.300 1.00 80.94 347 GLU A N 1
ATOM 2787 C CA . GLU A 1 347 ? -9.465 12.050 33.973 1.00 80.94 347 GLU A CA 1
ATOM 2788 C C . GLU A 1 347 ? -10.294 12.520 35.172 1.00 80.94 347 GLU A C 1
ATOM 2790 O O . GLU A 1 347 ? -11.518 12.610 35.102 1.00 80.94 347 GLU A O 1
ATOM 2795 N N . LYS A 1 348 ? -9.637 12.841 36.290 1.00 81.88 348 LYS A N 1
ATOM 2796 C CA . LYS A 1 348 ? -10.317 13.421 37.453 1.00 81.88 348 LYS A CA 1
ATOM 2797 C C . LYS A 1 348 ? -10.576 14.913 37.217 1.00 81.88 348 LYS A C 1
ATOM 2799 O O . LYS A 1 348 ? -9.652 15.654 36.899 1.00 81.88 348 LYS A O 1
ATOM 2804 N N . SER A 1 349 ? -11.808 15.352 37.451 1.00 79.25 349 SER A N 1
ATOM 2805 C CA . SER A 1 349 ? -12.242 16.750 37.364 1.00 79.25 349 SER A CA 1
ATOM 2806 C C . SER A 1 349 ? -12.473 17.341 38.763 1.00 79.25 349 SER A C 1
ATOM 2808 O O . SER A 1 349 ? -12.433 16.630 39.768 1.00 79.25 349 SER A O 1
ATOM 2810 N N . HIS A 1 350 ? -12.698 18.656 38.853 1.00 73.25 350 HIS A N 1
ATOM 2811 C CA . HIS A 1 350 ? -12.952 19.340 40.130 1.00 73.25 350 HIS A CA 1
ATOM 2812 C C . HIS A 1 350 ? -14.262 18.874 40.789 1.00 73.25 350 HIS A C 1
ATOM 2814 O O . HIS A 1 350 ? -14.334 18.738 42.009 1.00 73.25 350 HIS A O 1
ATOM 2820 N N . ASP A 1 351 ? -15.288 18.607 39.978 1.00 74.81 351 ASP A N 1
ATOM 2821 C CA . ASP A 1 351 ? -16.637 18.259 40.444 1.00 74.81 351 ASP A CA 1
ATOM 2822 C C . ASP A 1 351 ? -17.033 16.800 40.155 1.00 74.81 351 ASP A C 1
ATOM 2824 O O . ASP A 1 351 ? -18.163 16.406 40.433 1.00 74.81 351 ASP A O 1
ATOM 2828 N N . GLY A 1 352 ? -16.105 15.991 39.635 1.00 85.06 352 GLY A N 1
ATOM 2829 C CA . GLY A 1 352 ? -16.357 14.608 39.232 1.00 85.06 352 GLY A CA 1
ATOM 2830 C C . GLY A 1 352 ? -15.205 14.015 38.426 1.00 85.06 352 GLY A C 1
ATOM 2831 O O . GLY A 1 352 ? -14.036 14.194 38.774 1.00 85.06 352 GLY A O 1
ATOM 2832 N N . PHE A 1 353 ? -15.511 13.321 37.336 1.00 85.94 353 PHE A N 1
ATOM 2833 C CA . PHE A 1 353 ? -14.511 12.781 36.414 1.00 85.94 353 PHE A CA 1
ATOM 2834 C C . PHE A 1 353 ? -15.019 12.797 34.973 1.00 85.94 353 PHE A C 1
ATOM 2836 O O . PHE A 1 353 ? -16.220 12.827 34.715 1.00 85.94 353 PHE A O 1
ATOM 2843 N N . HIS A 1 354 ? -14.086 12.824 34.029 1.00 84.25 354 HIS A N 1
ATOM 2844 C CA . HIS A 1 354 ? -14.363 12.803 32.601 1.00 84.25 354 HIS A CA 1
ATOM 2845 C C . HIS A 1 354 ? -13.920 11.465 32.018 1.00 84.25 354 HIS A C 1
ATOM 2847 O O . HIS A 1 354 ? -12.853 10.943 32.361 1.00 84.25 354 HIS A O 1
ATOM 2853 N N . LEU A 1 355 ? -14.738 10.917 31.129 1.00 84.12 355 LEU A N 1
ATOM 2854 C CA . LEU A 1 355 ? -14.466 9.696 30.395 1.00 84.12 355 LEU A CA 1
ATOM 2855 C C . LEU A 1 355 ? -14.361 10.020 28.908 1.00 84.12 355 LEU A C 1
ATOM 2857 O O . LEU A 1 355 ? -15.314 10.510 28.311 1.00 84.12 355 LEU A O 1
ATOM 2861 N N . HIS A 1 356 ? -13.207 9.748 28.312 1.00 79.50 356 HIS A N 1
ATOM 2862 C CA . HIS A 1 356 ? -12.983 9.974 26.890 1.00 79.50 356 HIS A CA 1
ATOM 2863 C C . HIS A 1 356 ? -13.169 8.662 26.143 1.00 79.50 356 HIS A C 1
ATOM 2865 O O . HIS A 1 356 ? -12.420 7.710 26.373 1.00 79.50 356 HIS A O 1
ATOM 2871 N N . VAL A 1 357 ? -14.171 8.621 25.273 1.00 75.50 357 VAL A N 1
ATOM 2872 C CA . VAL A 1 357 ? -14.572 7.422 24.539 1.00 75.50 357 VAL A CA 1
ATOM 2873 C C . VAL A 1 357 ? -14.356 7.650 23.049 1.00 75.50 357 VAL A C 1
ATOM 2875 O O . VAL A 1 357 ? -14.746 8.692 22.514 1.00 75.50 357 VAL A O 1
ATOM 2878 N N . ASP A 1 358 ? -13.717 6.689 22.393 1.00 71.06 358 ASP A N 1
ATOM 2879 C CA . ASP A 1 358 ? -13.606 6.647 20.940 1.00 71.06 358 ASP A CA 1
ATOM 2880 C C . ASP A 1 358 ? -14.948 6.202 20.347 1.00 71.06 358 ASP A C 1
ATOM 2882 O O . ASP A 1 358 ? -15.388 5.072 20.535 1.00 71.06 358 ASP A O 1
ATOM 2886 N N . HIS A 1 359 ? -15.609 7.104 19.625 1.00 63.56 359 HIS A N 1
ATOM 2887 C CA . HIS A 1 359 ? -16.848 6.819 18.896 1.00 63.56 359 HIS A CA 1
ATOM 2888 C C . HIS A 1 359 ? -16.552 6.150 17.527 1.00 63.56 359 HIS A C 1
ATOM 2890 O O . HIS A 1 359 ? -17.441 5.932 16.698 1.00 63.56 359 HIS A O 1
ATOM 2896 N N . GLY A 1 360 ? -15.292 5.820 17.248 1.00 49.50 360 GLY A N 1
ATOM 2897 C CA . GLY A 1 360 ? -14.834 5.331 15.958 1.00 49.50 360 GLY A CA 1
ATOM 2898 C C . GLY A 1 360 ? -14.499 6.475 15.000 1.00 49.50 360 GLY A C 1
ATOM 2899 O O . GLY A 1 360 ? -15.000 7.600 15.110 1.00 49.50 360 GLY A O 1
ATOM 2900 N N . PHE A 1 361 ? -13.632 6.172 14.030 1.00 39.03 361 PHE A N 1
ATOM 2901 C CA . PHE A 1 361 ? -13.116 7.126 13.036 1.00 39.03 361 PHE A CA 1
ATOM 2902 C C . PHE A 1 361 ? -12.348 8.317 13.645 1.00 39.03 361 PHE A C 1
ATOM 2904 O O . PHE A 1 361 ? -12.341 9.408 13.079 1.00 39.03 361 PHE A O 1
ATOM 2911 N N . GLY A 1 362 ? -11.720 8.129 14.814 1.00 46.88 362 GLY A N 1
ATOM 2912 C CA . GLY A 1 362 ? -10.901 9.154 15.473 1.00 46.88 362 GLY A CA 1
ATOM 2913 C C . GLY A 1 362 ? -11.699 10.269 16.160 1.00 46.88 362 GLY A C 1
ATOM 2914 O O . GLY A 1 362 ? -11.111 11.257 16.605 1.00 46.88 362 GLY A O 1
ATOM 2915 N N . ASN A 1 363 ? -13.025 10.132 16.265 1.00 55.91 363 ASN A N 1
ATOM 2916 C CA . ASN A 1 363 ? -13.867 11.076 16.992 1.00 55.91 363 ASN A CA 1
ATOM 2917 C C . ASN A 1 363 ? -13.931 10.707 18.474 1.00 55.91 363 ASN A C 1
ATOM 2919 O O . ASN A 1 363 ? -14.440 9.652 18.845 1.00 55.91 363 ASN A O 1
ATOM 2923 N N . ILE A 1 364 ? -13.469 11.620 19.325 1.00 63.50 364 ILE A N 1
ATOM 2924 C CA . ILE A 1 364 ? -13.476 11.442 20.777 1.00 63.50 364 ILE A CA 1
ATOM 2925 C C . ILE A 1 364 ? -14.675 12.183 21.363 1.00 63.50 364 ILE A C 1
ATOM 2927 O O . ILE A 1 364 ? -14.776 13.404 21.227 1.00 63.50 364 ILE A O 1
ATOM 2931 N N . ILE A 1 365 ? -15.550 11.459 22.058 1.00 72.19 365 ILE A N 1
ATOM 2932 C CA . ILE A 1 365 ? -16.626 12.049 22.860 1.00 72.19 365 ILE A CA 1
ATOM 2933 C C . ILE A 1 365 ? -16.203 12.037 24.323 1.00 72.19 365 ILE A C 1
ATOM 2935 O O . ILE A 1 365 ? -15.661 11.051 24.822 1.00 72.19 365 ILE A O 1
ATOM 2939 N N . THR A 1 366 ? -16.432 13.152 25.014 1.00 76.44 366 THR A N 1
ATOM 2940 C CA . THR A 1 366 ? -16.133 13.261 26.443 1.00 76.44 366 THR A CA 1
ATOM 2941 C C . THR A 1 366 ? -17.429 13.163 27.232 1.00 76.44 366 THR A C 1
ATOM 2943 O O . THR A 1 366 ? -18.297 14.018 27.096 1.00 76.44 366 THR A O 1
ATOM 2946 N N . LEU A 1 367 ? -17.565 12.136 28.063 1.00 81.50 367 LEU A N 1
ATOM 2947 C CA . LEU A 1 367 ? -18.629 12.040 29.054 1.00 81.50 367 LEU A CA 1
ATOM 2948 C C . LEU A 1 367 ? -18.158 12.689 30.351 1.00 81.50 367 LEU A C 1
ATOM 2950 O O . LEU A 1 367 ? -17.221 12.217 30.992 1.00 81.50 367 LEU A O 1
ATOM 2954 N N . GLU A 1 368 ? -18.808 13.770 30.745 1.00 82.88 368 GLU A N 1
ATOM 2955 C CA . GLU A 1 368 ? -18.639 14.371 32.057 1.00 82.88 368 GLU A CA 1
ATOM 2956 C C . GLU A 1 368 ? -19.593 13.714 33.051 1.00 82.88 368 GLU A C 1
ATOM 2958 O O . GLU A 1 368 ? -20.803 13.670 32.821 1.00 82.88 368 GLU A O 1
ATOM 2963 N N . ILE A 1 369 ? -19.044 13.213 34.155 1.00 86.50 369 ILE A N 1
ATOM 2964 C CA . ILE A 1 369 ? -19.783 12.469 35.171 1.00 86.50 369 ILE A CA 1
ATOM 2965 C C . ILE A 1 369 ? -19.583 13.152 36.524 1.00 86.50 369 ILE A C 1
ATOM 2967 O O . ILE A 1 369 ? -18.450 13.336 36.977 1.00 86.50 369 ILE A O 1
ATOM 2971 N N . ILE A 1 370 ? -20.688 13.526 37.167 1.00 85.44 370 ILE A N 1
ATOM 2972 C CA . ILE A 1 370 ? -20.734 14.176 38.485 1.00 85.44 370 ILE A CA 1
ATOM 2973 C C . ILE A 1 370 ? -21.764 13.482 39.392 1.00 85.44 370 ILE A C 1
ATOM 2975 O O . ILE A 1 370 ? -22.565 12.667 38.928 1.00 85.44 370 ILE A O 1
ATOM 2979 N N . SER A 1 371 ? -21.756 13.802 40.690 1.00 81.56 371 SER A N 1
ATOM 2980 C CA . SER A 1 371 ? -22.763 13.271 41.623 1.00 81.56 371 SER A CA 1
ATOM 2981 C C . SER A 1 371 ? -24.146 13.849 41.294 1.00 81.56 371 SER A C 1
ATOM 2983 O O . SER A 1 371 ? -24.218 15.038 40.948 1.00 81.56 371 SER A O 1
ATOM 2985 N N . PRO A 1 372 ? -25.240 13.071 41.399 1.00 72.12 372 PRO A N 1
ATOM 2986 C CA . PRO A 1 372 ? -26.596 13.603 41.295 1.00 72.12 372 PRO A CA 1
ATOM 2987 C C . PRO A 1 372 ? -26.799 14.762 42.285 1.00 72.12 372 PRO A C 1
ATOM 2989 O O . PRO A 1 372 ? -26.369 14.712 43.435 1.00 72.12 372 PRO A O 1
ATOM 2992 N N . LYS A 1 373 ? -27.399 15.866 41.824 1.00 58.56 373 LYS A N 1
ATOM 2993 C CA . LYS A 1 373 ? -27.484 17.121 42.591 1.00 58.56 373 LYS A CA 1
ATOM 2994 C C . LYS A 1 373 ? -28.229 16.946 43.923 1.00 58.56 373 LYS A C 1
ATOM 2996 O O . LYS A 1 373 ? -29.455 16.947 43.951 1.00 58.56 373 LYS A O 1
ATOM 3001 N N . SER A 1 374 ? -27.494 16.990 45.031 1.00 49.78 374 SER A N 1
ATOM 3002 C CA . SER A 1 374 ? -28.003 17.488 46.312 1.00 49.78 374 SER A CA 1
ATOM 3003 C C . SER A 1 374 ? -27.646 18.972 46.453 1.00 49.78 374 SER A C 1
ATOM 3005 O O . SER A 1 374 ? -26.565 19.405 46.052 1.00 49.78 374 SER A O 1
ATOM 3007 N N . ALA A 1 375 ? -28.541 19.785 47.023 1.00 44.69 375 ALA A N 1
ATOM 3008 C CA . ALA A 1 375 ? -28.337 21.226 47.231 1.00 44.69 375 ALA A CA 1
ATOM 3009 C C . ALA A 1 375 ? -27.108 21.569 48.115 1.00 44.69 375 ALA A C 1
ATOM 3011 O O . ALA A 1 375 ? -26.720 22.734 48.217 1.00 44.69 375 ALA A O 1
ATOM 3012 N N . SER A 1 376 ? -26.468 20.561 48.715 1.00 48.72 376 SER A N 1
ATOM 3013 C CA . SER A 1 376 ? -25.157 20.622 49.364 1.00 48.72 376 SER A CA 1
ATOM 3014 C C . SER A 1 376 ? -24.344 19.377 48.990 1.00 48.72 376 SER A C 1
ATOM 3016 O O . SER A 1 376 ? -24.847 18.277 49.208 1.00 48.72 376 SER A O 1
ATOM 3018 N N . LYS A 1 377 ? -23.102 19.528 48.494 1.00 57.72 377 LYS A N 1
ATOM 3019 C CA . LYS A 1 377 ? -22.150 18.404 48.353 1.00 57.72 377 LYS A CA 1
ATOM 3020 C C . LYS A 1 377 ? -22.017 17.714 49.713 1.00 57.72 377 LYS A C 1
ATOM 3022 O O . LYS A 1 377 ? -21.544 18.346 50.659 1.00 57.72 377 LYS A O 1
ATOM 3027 N N . THR A 1 378 ? -22.468 16.470 49.820 1.00 68.38 378 THR A N 1
ATOM 3028 C CA . THR A 1 378 ? -22.294 15.664 51.033 1.00 68.38 378 THR A CA 1
ATOM 3029 C C . THR A 1 378 ? -21.017 14.832 50.932 1.00 68.38 378 THR A C 1
ATOM 3031 O O . THR A 1 378 ? -20.575 14.502 49.834 1.00 68.38 378 THR A O 1
ATOM 3034 N N . ASP A 1 379 ? -20.426 14.450 52.068 1.00 70.81 379 ASP A N 1
ATOM 3035 C CA . ASP A 1 379 ? -19.253 13.556 52.082 1.00 70.81 379 ASP A CA 1
ATOM 3036 C C . ASP A 1 379 ? -19.542 12.210 51.376 1.00 70.81 379 ASP A C 1
ATOM 3038 O O . ASP A 1 379 ? -18.638 11.575 50.835 1.00 70.81 379 ASP A O 1
ATOM 3042 N N . ALA A 1 380 ? -20.813 11.789 51.332 1.00 72.25 380 ALA A N 1
ATOM 3043 C CA . ALA A 1 380 ? -21.262 10.579 50.643 1.00 72.25 380 ALA A CA 1
ATOM 3044 C C . ALA A 1 380 ? -21.204 10.698 49.106 1.00 72.25 380 ALA A C 1
ATOM 3046 O O . ALA A 1 380 ? -20.860 9.729 48.427 1.00 72.25 380 ALA A O 1
ATOM 3047 N N . ASP A 1 381 ? -21.482 11.884 48.555 1.00 74.69 381 ASP A N 1
ATOM 3048 C CA . ASP A 1 381 ? -21.400 12.159 47.113 1.00 74.69 381 ASP A CA 1
ATOM 3049 C C . ASP A 1 381 ? -19.955 12.059 46.608 1.00 74.69 381 ASP A C 1
ATOM 3051 O O . ASP A 1 381 ? -19.667 11.471 45.562 1.00 74.69 381 ASP A O 1
ATOM 3055 N N . GLU A 1 382 ? -19.019 12.624 47.378 1.00 78.81 382 GLU A N 1
ATOM 3056 C CA . GLU A 1 382 ? -17.596 12.584 47.044 1.00 78.81 382 GLU A CA 1
ATOM 3057 C C . GLU A 1 382 ? -17.034 11.164 47.169 1.00 78.81 382 GLU A C 1
ATOM 3059 O O . GLU A 1 382 ? -16.241 10.739 46.323 1.00 78.81 382 GLU A O 1
ATOM 3064 N N . GLU A 1 383 ? -17.485 10.403 48.170 1.00 83.38 383 GLU A N 1
ATOM 3065 C CA . GLU A 1 383 ? -17.107 8.999 48.320 1.00 83.38 383 GLU A CA 1
ATOM 3066 C C . GLU A 1 383 ? -17.617 8.145 47.157 1.00 83.38 383 GLU A C 1
ATOM 3068 O O . GLU A 1 383 ? -16.852 7.361 46.597 1.00 83.38 383 GLU A O 1
ATOM 3073 N N . THR A 1 384 ? -18.861 8.352 46.723 1.00 83.44 384 THR A N 1
ATOM 3074 C CA . THR A 1 384 ? -19.448 7.639 45.581 1.00 83.44 384 THR A CA 1
ATOM 3075 C C . THR A 1 384 ? -18.646 7.888 44.304 1.00 83.44 384 THR A C 1
ATOM 3077 O O . THR A 1 384 ? -18.196 6.943 43.652 1.00 83.44 384 THR A O 1
ATOM 3080 N N . LEU A 1 385 ? -18.355 9.153 43.982 1.00 86.19 385 LEU A N 1
ATOM 3081 C CA . LEU A 1 385 ? -17.522 9.503 42.827 1.00 86.19 385 LEU A CA 1
ATOM 3082 C C . LEU A 1 385 ? -16.104 8.934 42.927 1.00 86.19 385 LEU A C 1
ATOM 3084 O O . LEU A 1 385 ? -15.521 8.531 41.917 1.00 86.19 385 LEU A O 1
ATOM 3088 N N . ARG A 1 386 ? -15.535 8.888 44.136 1.00 85.50 386 ARG A N 1
ATOM 3089 C CA . ARG A 1 386 ? -14.209 8.317 44.380 1.00 85.50 386 ARG A CA 1
ATOM 3090 C C . ARG A 1 386 ? -14.194 6.814 44.119 1.00 85.50 386 ARG A C 1
ATOM 3092 O O . ARG A 1 386 ? -13.284 6.347 43.433 1.00 85.50 386 ARG A O 1
ATOM 3099 N N . VAL A 1 387 ? -15.178 6.080 44.635 1.00 87.38 387 VAL A N 1
ATOM 3100 C CA . VAL A 1 387 ? -15.318 4.632 44.425 1.00 87.38 387 VAL A CA 1
ATOM 3101 C C . VAL A 1 387 ? -15.504 4.329 42.937 1.00 87.38 387 VAL A C 1
ATOM 3103 O O . VAL A 1 387 ? -14.799 3.473 42.400 1.00 87.38 387 VAL A O 1
ATOM 3106 N N . TRP A 1 388 ? -16.352 5.088 42.241 1.00 89.00 388 TRP A N 1
ATOM 3107 C CA . TRP A 1 388 ? -16.556 4.958 40.796 1.00 89.00 388 TRP A CA 1
ATOM 3108 C C . TRP A 1 388 ? -15.296 5.225 39.978 1.00 89.00 388 TRP A C 1
ATOM 3110 O O . TRP A 1 388 ? -14.922 4.409 39.133 1.00 89.00 388 TRP A O 1
ATOM 3120 N N . TYR A 1 389 ? -14.594 6.324 40.258 1.00 87.19 389 TYR A N 1
ATOM 3121 C CA . TYR A 1 389 ? -13.348 6.657 39.570 1.00 87.19 389 TYR A CA 1
ATOM 3122 C C . TYR A 1 389 ? -12.279 5.571 39.761 1.00 87.19 389 TYR A C 1
ATOM 3124 O O . TYR A 1 389 ? -11.589 5.198 38.809 1.00 87.19 389 TYR A O 1
ATOM 3132 N N . VAL A 1 390 ? -12.134 5.045 40.983 1.00 87.25 390 VAL A N 1
ATOM 3133 C CA . VAL A 1 390 ? -11.166 3.979 41.280 1.00 87.25 390 VAL A CA 1
ATOM 3134 C C . VAL A 1 390 ? -11.561 2.672 40.592 1.00 87.25 390 VAL A C 1
ATOM 3136 O O . VAL A 1 390 ? -10.722 2.105 39.896 1.00 87.25 390 VAL A O 1
ATOM 3139 N N . GLY A 1 391 ? -12.819 2.235 40.710 1.00 85.75 391 GLY A N 1
ATOM 3140 C CA . GLY A 1 391 ? -13.295 0.986 40.109 1.00 85.75 391 GLY A CA 1
ATOM 3141 C C . GLY A 1 391 ? -13.183 0.981 38.583 1.00 85.75 391 GLY A C 1
ATOM 3142 O O . GLY A 1 391 ? -12.664 0.032 37.996 1.00 85.75 391 GLY A O 1
ATOM 3143 N N . LEU A 1 392 ? -13.574 2.081 37.933 1.00 86.81 392 LEU A N 1
ATOM 3144 C CA . LEU A 1 392 ? -13.438 2.239 36.484 1.00 86.81 392 LEU A CA 1
ATOM 3145 C C . LEU A 1 392 ? -11.968 2.192 36.057 1.00 86.81 392 LEU A C 1
ATOM 3147 O O . LEU A 1 392 ? -11.603 1.485 35.119 1.00 86.81 392 LEU A O 1
ATOM 3151 N N . ARG A 1 393 ? -11.096 2.906 36.775 1.00 85.25 393 ARG A N 1
ATOM 3152 C CA . ARG A 1 393 ? -9.659 2.924 36.492 1.00 85.25 393 ARG A CA 1
ATOM 3153 C C . ARG A 1 393 ? -9.017 1.550 36.678 1.00 85.25 393 ARG A C 1
ATOM 3155 O O . ARG A 1 393 ? -8.154 1.190 35.881 1.00 85.25 393 ARG A O 1
ATOM 3162 N N . GLU A 1 394 ? -9.407 0.793 37.698 1.00 86.38 394 GLU A N 1
ATOM 3163 C CA . GLU A 1 394 ? -8.910 -0.566 37.922 1.00 86.38 394 GLU A CA 1
ATOM 3164 C C . GLU A 1 394 ? -9.301 -1.506 36.781 1.00 86.38 394 GLU A C 1
ATOM 3166 O O . GLU A 1 394 ? -8.417 -2.170 36.237 1.00 86.38 394 GLU A O 1
ATOM 3171 N N . LYS A 1 395 ? -10.568 -1.492 36.342 1.00 82.56 395 LYS A N 1
ATOM 3172 C CA . LYS A 1 395 ? -11.011 -2.305 35.198 1.00 82.56 395 LYS A CA 1
ATOM 3173 C C . LYS A 1 395 ? -10.331 -1.900 33.892 1.00 82.56 395 LYS A C 1
ATOM 3175 O O . LYS A 1 395 ? -9.861 -2.765 33.164 1.00 82.56 395 LYS A O 1
ATOM 3180 N N . LEU A 1 396 ? -10.166 -0.600 33.632 1.00 80.81 396 LEU A N 1
ATOM 3181 C CA . LEU A 1 396 ? -9.419 -0.121 32.460 1.00 80.81 396 LEU A CA 1
ATOM 3182 C C . LEU A 1 396 ? -7.951 -0.563 32.484 1.00 80.81 396 LEU A C 1
ATOM 3184 O O . LEU A 1 396 ? -7.386 -0.893 31.443 1.00 80.81 396 LEU A O 1
ATOM 3188 N N . ILE A 1 397 ? -7.312 -0.567 33.657 1.00 80.50 397 ILE A N 1
ATOM 3189 C CA . ILE A 1 397 ? -5.938 -1.060 33.806 1.00 80.50 397 ILE A CA 1
ATOM 3190 C C . ILE A 1 397 ? -5.884 -2.573 33.589 1.00 80.50 397 ILE A C 1
ATOM 3192 O O . ILE A 1 397 ? -4.952 -3.040 32.936 1.00 80.50 397 ILE A O 1
ATOM 3196 N N . ASP A 1 398 ? -6.836 -3.334 34.128 1.00 80.06 398 ASP A N 1
ATOM 3197 C CA . ASP A 1 398 ? -6.869 -4.789 33.977 1.00 80.06 398 ASP A CA 1
ATOM 3198 C C . ASP A 1 398 ? -7.129 -5.203 32.524 1.00 80.06 398 ASP A C 1
ATOM 3200 O O . ASP A 1 398 ? -6.364 -5.990 31.968 1.00 80.06 398 ASP A O 1
ATOM 3204 N N . LEU A 1 399 ? -8.101 -4.572 31.861 1.00 75.12 399 LEU A N 1
ATOM 3205 C CA . LEU A 1 399 ? -8.370 -4.750 30.435 1.00 75.12 399 LEU A CA 1
ATOM 3206 C C . LEU A 1 399 ? -7.133 -4.406 29.607 1.00 75.12 399 LEU A C 1
ATOM 3208 O O . LEU A 1 399 ? -6.683 -5.213 28.801 1.00 75.12 399 LEU A O 1
ATOM 3212 N N . ARG A 1 400 ? -6.472 -3.273 29.875 1.00 72.62 400 ARG A N 1
ATOM 3213 C CA . ARG A 1 400 ? -5.209 -2.940 29.198 1.00 72.62 400 ARG A CA 1
ATOM 3214 C C . ARG A 1 400 ? -4.093 -3.921 29.504 1.00 72.62 400 ARG A C 1
ATOM 3216 O O . ARG A 1 400 ? -3.232 -4.087 28.662 1.00 72.62 400 ARG A O 1
ATOM 3223 N N . ARG A 1 401 ? -4.054 -4.575 30.663 1.00 70.31 401 ARG A N 1
ATOM 3224 C CA . ARG A 1 401 ? -3.056 -5.624 30.937 1.00 70.31 401 ARG A CA 1
ATOM 3225 C C . ARG A 1 401 ? -3.340 -6.911 30.167 1.00 70.31 401 ARG A C 1
ATOM 3227 O O . ARG A 1 401 ? -2.383 -7.600 29.824 1.00 70.31 401 ARG A O 1
ATOM 3234 N N . ARG A 1 402 ? -4.613 -7.232 29.916 1.00 68.56 402 ARG A N 1
ATOM 3235 C CA . ARG A 1 402 ? -5.048 -8.394 29.123 1.00 68.56 402 ARG A CA 1
ATOM 3236 C C . ARG A 1 402 ? -4.881 -8.157 27.619 1.00 68.56 402 ARG A C 1
ATOM 3238 O O . ARG A 1 402 ? -4.403 -9.048 26.927 1.00 68.56 402 ARG A O 1
ATOM 3245 N N . SER A 1 403 ? -5.231 -6.959 27.150 1.00 54.34 403 SER A N 1
ATOM 3246 C CA . SER A 1 403 ? -5.213 -6.555 25.737 1.00 54.34 403 SER A CA 1
ATOM 3247 C C . SER A 1 403 ? -3.894 -5.924 25.293 1.00 54.34 403 SER A C 1
ATOM 3249 O O . SER A 1 403 ? -3.636 -5.837 24.095 1.00 54.34 403 SER A O 1
ATOM 3251 N N . ALA A 1 404 ? -3.043 -5.466 26.219 1.00 46.47 404 ALA A N 1
ATOM 3252 C CA . ALA A 1 404 ? -1.694 -5.060 25.855 1.00 46.47 404 ALA A CA 1
ATOM 3253 C C . ALA A 1 404 ? -0.933 -6.296 25.394 1.00 46.47 404 ALA A C 1
ATOM 3255 O O . ALA A 1 404 ? -0.580 -7.169 26.194 1.00 46.47 404 ALA A O 1
ATOM 3256 N N . ASP A 1 405 ? -0.582 -6.297 24.110 1.00 46.28 405 ASP A N 1
ATOM 3257 C CA . ASP A 1 405 ? 0.640 -6.944 23.667 1.00 46.28 405 ASP A CA 1
ATOM 3258 C C . ASP A 1 405 ? 1.717 -6.654 24.712 1.00 46.28 405 ASP A C 1
ATOM 3260 O O . ASP A 1 405 ? 1.930 -5.494 25.093 1.00 46.28 405 ASP A O 1
ATOM 3264 N N . ARG A 1 406 ? 2.358 -7.712 25.233 1.00 36.09 406 ARG A N 1
ATOM 3265 C CA . ARG A 1 406 ? 3.458 -7.555 26.191 1.00 36.09 406 ARG A CA 1
ATOM 3266 C C . ARG A 1 406 ? 4.357 -6.444 25.651 1.00 36.09 406 ARG A C 1
ATOM 3268 O O . ARG A 1 406 ? 4.753 -6.553 24.484 1.00 36.09 406 ARG A O 1
ATOM 3275 N N . PRO A 1 407 ? 4.681 -5.394 26.438 1.00 40.22 407 PRO A N 1
ATOM 3276 C CA . PRO A 1 407 ? 5.618 -4.387 25.968 1.00 40.22 407 PRO A CA 1
ATOM 3277 C C . PRO A 1 407 ? 6.835 -5.158 25.465 1.00 40.22 407 PRO A C 1
ATOM 3279 O O . PRO A 1 407 ? 7.299 -6.038 26.201 1.00 40.22 407 PRO A O 1
ATOM 3282 N N . PRO A 1 408 ? 7.283 -4.932 24.215 1.00 43.22 408 PRO A N 1
ATOM 3283 C CA . PRO A 1 408 ? 8.326 -5.751 23.623 1.00 43.22 408 PRO A CA 1
ATOM 3284 C C . PRO A 1 408 ? 9.469 -5.802 24.625 1.00 43.22 408 PRO A C 1
ATOM 3286 O O . PRO A 1 408 ? 9.950 -4.743 25.048 1.00 43.22 408 PRO A O 1
ATOM 3289 N N . GLU A 1 409 ? 9.820 -7.010 25.079 1.00 43.34 409 GLU A N 1
ATOM 3290 C CA . GLU A 1 409 ? 10.852 -7.184 26.094 1.00 43.34 409 GLU A CA 1
ATOM 3291 C C . GLU A 1 409 ? 12.062 -6.343 25.680 1.00 43.34 409 GLU A C 1
ATOM 3293 O O . GLU A 1 409 ? 12.556 -6.427 24.549 1.00 43.34 409 GLU A O 1
ATOM 3298 N N . LYS A 1 410 ? 12.502 -5.449 26.574 1.00 58.31 410 LYS A N 1
ATOM 3299 C CA . LYS A 1 410 ? 13.708 -4.653 26.356 1.00 58.31 410 LYS A CA 1
ATOM 3300 C C . LYS A 1 410 ? 14.893 -5.609 26.287 1.00 58.31 410 LYS A C 1
ATOM 3302 O O . LYS A 1 410 ? 15.484 -5.926 27.310 1.00 58.31 410 LYS A O 1
ATOM 3307 N N . SER A 1 411 ? 15.261 -6.029 25.084 1.00 53.75 411 SER A N 1
ATOM 3308 C CA . SER A 1 411 ? 16.518 -6.740 24.864 1.00 53.75 411 SER A CA 1
ATOM 3309 C C . SER A 1 411 ? 17.083 -6.523 23.462 1.00 53.75 411 SER A C 1
ATOM 3311 O O . SER A 1 411 ? 17.510 -7.469 22.827 1.00 53.75 411 SER A O 1
ATOM 3313 N N . TRP A 1 412 ? 17.085 -5.271 22.978 1.00 50.94 412 TRP A N 1
ATOM 3314 C CA . TRP A 1 412 ? 17.895 -4.829 21.826 1.00 50.94 412 TRP A CA 1
ATOM 3315 C C . TRP A 1 412 ? 18.151 -3.302 21.845 1.00 50.94 412 TRP A C 1
ATOM 3317 O O . TRP A 1 412 ? 18.081 -2.664 20.799 1.00 50.94 412 TRP A O 1
ATOM 3327 N N . SER A 1 413 ? 18.400 -2.662 23.003 1.00 61.56 413 SER A N 1
ATOM 3328 C CA . SER A 1 413 ? 18.622 -1.193 23.050 1.00 61.56 413 SER A CA 1
ATOM 3329 C C . SER A 1 413 ? 19.762 -0.750 22.129 1.00 61.56 413 SER A C 1
ATOM 3331 O O . SER A 1 413 ? 19.592 0.178 21.350 1.00 61.56 413 SER A O 1
ATOM 3333 N N . PHE A 1 414 ? 20.858 -1.511 22.121 1.00 69.12 414 PHE A N 1
ATOM 3334 C CA . PHE A 1 414 ? 21.979 -1.312 21.206 1.00 69.12 414 PHE A CA 1
ATOM 3335 C C . PHE A 1 414 ? 21.542 -1.393 19.738 1.00 69.12 414 PHE A C 1
ATOM 3337 O O . PHE A 1 414 ? 21.818 -0.492 18.960 1.00 69.12 414 PHE A O 1
ATOM 3344 N N . LEU A 1 415 ? 20.803 -2.435 19.345 1.00 70.38 415 LEU A N 1
ATOM 3345 C CA . LEU A 1 415 ? 20.372 -2.614 17.954 1.00 70.38 415 LEU A CA 1
ATOM 3346 C C . LEU A 1 415 ? 19.398 -1.509 17.516 1.00 70.38 415 LEU A C 1
ATOM 3348 O O . LEU A 1 415 ? 19.505 -1.029 16.396 1.00 70.38 415 LEU A O 1
ATOM 3352 N N . LYS A 1 416 ? 18.522 -1.033 18.411 1.00 70.31 416 LYS A N 1
ATOM 3353 C CA . LYS A 1 416 ? 17.666 0.137 18.158 1.00 70.31 416 LYS A CA 1
ATOM 3354 C C . LYS A 1 416 ? 18.472 1.422 17.969 1.00 70.31 416 LYS A C 1
ATOM 3356 O O . LYS A 1 416 ? 18.131 2.203 17.093 1.00 70.31 416 LYS A O 1
ATOM 3361 N N . GLU A 1 417 ? 19.535 1.630 18.742 1.00 77.62 417 GLU A N 1
ATOM 3362 C CA . GLU A 1 417 ? 20.434 2.782 18.585 1.00 77.62 417 GLU A CA 1
ATOM 3363 C C . GLU A 1 417 ? 21.207 2.729 17.261 1.00 77.62 417 GLU A C 1
ATOM 3365 O O . GLU A 1 417 ? 21.292 3.741 16.573 1.00 77.62 417 GLU A O 1
ATOM 3370 N N . TRP A 1 418 ? 21.705 1.557 16.848 1.00 79.19 418 TRP A N 1
ATOM 3371 C CA . TRP A 1 418 ? 22.355 1.384 15.540 1.00 79.19 418 TRP A CA 1
ATOM 3372 C C . TRP A 1 418 ? 21.398 1.575 14.375 1.00 79.19 418 TRP A C 1
ATOM 3374 O O . TRP A 1 418 ? 21.757 2.199 13.380 1.00 79.19 418 TRP A O 1
ATOM 3384 N N . VAL A 1 419 ? 20.179 1.055 14.505 1.00 77.00 419 VAL A N 1
ATOM 3385 C CA . VAL A 1 419 ? 19.112 1.266 13.531 1.00 77.00 419 VAL A CA 1
ATOM 3386 C C . VAL A 1 419 ? 18.789 2.759 13.452 1.00 77.00 419 VAL A C 1
ATOM 3388 O O . VAL A 1 419 ? 18.863 3.324 12.369 1.00 77.00 419 VAL A O 1
ATOM 3391 N N . ALA A 1 420 ? 18.557 3.433 14.579 1.00 75.56 420 ALA A N 1
ATOM 3392 C CA . ALA A 1 420 ? 18.308 4.874 14.609 1.00 75.56 420 ALA A CA 1
ATOM 3393 C C . ALA A 1 420 ? 19.479 5.683 14.023 1.00 75.56 420 ALA A C 1
ATOM 3395 O O . ALA A 1 420 ? 19.256 6.624 13.267 1.00 75.56 420 ALA A O 1
ATOM 3396 N N . TRP A 1 421 ? 20.725 5.295 14.308 1.00 84.06 421 TRP A N 1
ATOM 3397 C CA . TRP A 1 421 ? 21.919 5.922 13.741 1.00 84.06 421 TRP A CA 1
ATOM 3398 C C . TRP A 1 421 ? 22.019 5.718 12.226 1.00 84.06 421 TRP A C 1
ATOM 3400 O O . TRP A 1 421 ? 22.349 6.655 11.505 1.00 84.06 421 TRP A O 1
ATOM 3410 N N . ALA A 1 422 ? 21.687 4.527 11.725 1.00 80.31 422 ALA A N 1
ATOM 3411 C CA . ALA A 1 422 ? 21.642 4.255 10.293 1.00 80.31 422 ALA A CA 1
ATOM 3412 C C . ALA A 1 422 ? 20.507 5.034 9.598 1.00 80.31 422 ALA A C 1
ATOM 3414 O O . ALA A 1 422 ? 20.698 5.513 8.482 1.00 80.31 422 ALA A O 1
ATOM 3415 N N . GLN A 1 423 ? 19.350 5.207 10.249 1.00 81.25 423 GLN A N 1
ATOM 3416 C CA . GLN A 1 423 ? 18.237 6.027 9.735 1.00 81.25 423 GLN A CA 1
ATOM 3417 C C . GLN A 1 423 ? 18.568 7.511 9.730 1.00 81.25 423 GLN A C 1
ATOM 3419 O O . GLN A 1 423 ? 18.144 8.219 8.821 1.00 81.25 423 GLN A O 1
ATOM 3424 N N . PHE A 1 424 ? 19.322 7.969 10.730 1.00 85.44 424 PHE A N 1
ATOM 3425 C CA . PHE A 1 424 ? 19.527 9.380 11.036 1.00 85.44 424 PHE A CA 1
ATOM 3426 C C . PHE A 1 424 ? 19.837 10.272 9.824 1.00 85.44 424 PHE A C 1
ATOM 3428 O O . PHE A 1 424 ? 19.230 11.340 9.737 1.00 85.44 424 PHE A O 1
ATOM 3435 N N . PRO A 1 425 ? 20.721 9.902 8.873 1.00 86.44 425 PRO A N 1
ATOM 3436 C CA . PRO A 1 425 ? 21.013 10.756 7.725 1.00 86.44 425 PRO A CA 1
ATOM 3437 C C . PRO A 1 425 ? 19.782 10.962 6.842 1.00 86.44 425 PRO A C 1
ATOM 3439 O O . PRO A 1 425 ? 19.460 12.093 6.487 1.00 86.44 425 PRO A O 1
ATOM 3442 N N . VAL A 1 426 ? 19.075 9.879 6.518 1.00 85.88 426 VAL A N 1
ATOM 3443 C CA . VAL A 1 426 ? 17.888 9.931 5.660 1.00 85.88 426 VAL A CA 1
ATOM 3444 C C . VAL A 1 426 ? 16.746 10.621 6.392 1.00 85.88 426 VAL A C 1
ATOM 3446 O O . VAL A 1 426 ? 16.125 11.509 5.822 1.00 85.88 426 VAL A O 1
ATOM 3449 N N . THR A 1 427 ? 16.504 10.291 7.661 1.00 82.94 427 THR A N 1
ATOM 3450 C CA . THR A 1 427 ? 15.390 10.868 8.428 1.00 82.94 427 THR A CA 1
ATOM 3451 C C . THR A 1 427 ? 15.587 12.335 8.742 1.00 82.94 427 THR A C 1
ATOM 3453 O O . THR A 1 427 ? 14.639 13.107 8.650 1.00 82.94 427 THR A O 1
ATOM 3456 N N . SER A 1 428 ? 16.812 12.755 9.051 1.00 85.12 428 SER A N 1
ATOM 3457 C CA . SER A 1 428 ? 17.102 14.167 9.305 1.00 85.12 428 SER A CA 1
ATOM 3458 C C . SER A 1 428 ? 16.951 15.001 8.039 1.00 85.12 428 SER A C 1
ATOM 3460 O O . SER A 1 428 ? 16.400 16.096 8.090 1.00 85.12 428 SER A O 1
ATOM 3462 N N . LEU A 1 429 ? 17.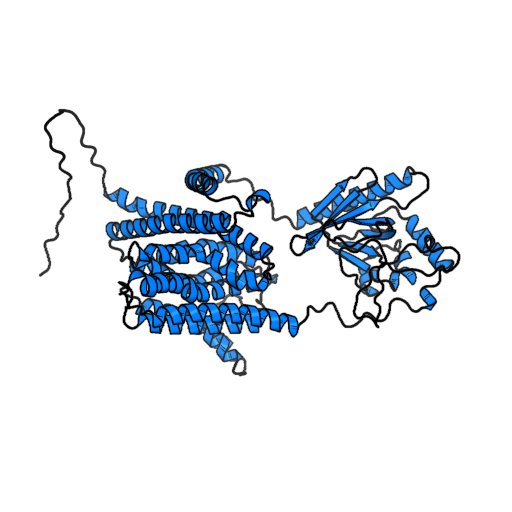418 14.498 6.892 1.00 88.81 429 LEU A N 1
ATOM 3463 C CA . LEU A 1 429 ? 17.315 15.216 5.621 1.00 88.81 429 LEU A CA 1
ATOM 3464 C C . LEU A 1 429 ? 15.878 15.218 5.078 1.00 88.81 429 LEU A C 1
ATOM 3466 O O . LEU A 1 429 ? 15.391 16.266 4.648 1.00 88.81 429 LEU A O 1
ATOM 3470 N N . ALA A 1 430 ? 15.187 14.077 5.126 1.00 86.56 430 ALA A N 1
ATOM 3471 C CA . ALA A 1 430 ? 13.791 13.965 4.716 1.00 86.56 430 ALA A CA 1
ATOM 3472 C C . ALA A 1 430 ? 12.885 14.796 5.634 1.00 86.56 430 ALA A C 1
ATOM 3474 O O . ALA A 1 430 ? 12.139 15.633 5.142 1.00 86.56 430 ALA A O 1
ATOM 3475 N N . GLY A 1 431 ? 13.035 14.687 6.956 1.00 84.56 431 GLY A N 1
ATOM 3476 C CA . GLY A 1 431 ? 12.262 15.472 7.923 1.00 84.56 431 GLY A CA 1
ATOM 3477 C C . GLY A 1 431 ? 12.552 16.977 7.895 1.00 84.56 431 GLY A C 1
ATOM 3478 O O . GLY A 1 431 ? 11.702 17.772 8.281 1.00 84.56 431 GLY A O 1
ATOM 3479 N N . ALA A 1 432 ? 13.725 17.401 7.409 1.00 88.19 432 ALA A N 1
ATOM 3480 C CA . ALA A 1 432 ? 14.026 18.820 7.204 1.00 88.19 432 ALA A CA 1
ATOM 3481 C C . ALA A 1 432 ? 13.392 19.403 5.927 1.00 88.19 432 ALA A C 1
ATOM 3483 O O . ALA A 1 432 ? 13.274 20.622 5.808 1.00 88.19 432 ALA A O 1
ATOM 3484 N N . THR A 1 433 ? 13.028 18.561 4.957 1.00 91.62 433 THR A N 1
ATOM 3485 C CA . THR A 1 433 ? 12.565 18.993 3.626 1.00 91.62 433 THR A CA 1
ATOM 3486 C C . THR A 1 433 ? 11.096 18.676 3.364 1.00 91.62 433 THR A C 1
ATOM 3488 O O . THR A 1 433 ? 10.433 19.427 2.648 1.00 91.62 433 THR A O 1
ATOM 3491 N N . ILE A 1 434 ? 10.572 17.600 3.950 1.00 90.81 434 ILE A N 1
ATOM 3492 C CA . ILE A 1 434 ? 9.170 17.198 3.878 1.00 90.81 434 ILE A CA 1
ATOM 3493 C C . ILE A 1 434 ? 8.441 17.774 5.102 1.00 90.81 434 ILE A C 1
ATOM 3495 O O . ILE A 1 434 ? 8.833 17.474 6.231 1.00 90.81 434 ILE A O 1
ATOM 3499 N N . PRO A 1 435 ? 7.383 18.586 4.913 1.00 88.06 435 PRO A N 1
ATOM 3500 C CA . PRO A 1 435 ? 6.539 19.035 6.013 1.00 88.06 435 PRO A CA 1
ATOM 3501 C C . PRO A 1 435 ? 5.947 17.851 6.790 1.00 88.06 435 PRO A C 1
ATOM 3503 O O . PRO A 1 435 ? 5.465 16.886 6.200 1.00 88.06 435 PRO A O 1
ATOM 3506 N N . ASP A 1 436 ? 5.972 17.947 8.114 1.00 86.44 436 ASP A N 1
ATOM 3507 C CA . ASP A 1 436 ? 5.463 16.923 9.025 1.00 86.44 436 ASP A CA 1
ATOM 3508 C C . ASP A 1 436 ? 3.924 16.952 9.062 1.00 86.44 436 ASP A C 1
ATOM 3510 O O . ASP A 1 436 ? 3.329 17.945 9.484 1.00 86.44 436 ASP A O 1
ATOM 3514 N N . MET A 1 437 ? 3.282 15.884 8.579 1.00 82.19 437 MET A N 1
ATOM 3515 C CA . MET A 1 437 ? 1.820 15.782 8.462 1.00 82.19 437 MET A CA 1
ATOM 3516 C C . MET A 1 437 ? 1.124 15.423 9.781 1.00 82.19 437 MET A C 1
ATOM 3518 O O . MET A 1 437 ? -0.085 15.633 9.905 1.00 82.19 437 MET A O 1
ATOM 3522 N N . ASP A 1 438 ? 1.871 14.968 10.790 1.00 76.25 438 ASP A N 1
ATOM 3523 C CA . ASP A 1 438 ? 1.325 14.731 12.131 1.00 76.25 438 ASP A CA 1
ATOM 3524 C C . ASP A 1 438 ? 1.068 16.038 12.888 1.00 76.25 438 ASP A C 1
ATOM 3526 O O . ASP A 1 438 ? 0.333 16.071 13.877 1.00 76.25 438 ASP A O 1
ATOM 3530 N N . ARG A 1 439 ? 1.637 17.146 12.404 1.00 74.75 439 ARG A N 1
ATOM 3531 C CA . ARG A 1 439 ? 1.437 18.473 12.977 1.00 74.75 439 ARG A CA 1
ATOM 3532 C C . ARG A 1 439 ? 0.228 19.166 12.348 1.00 74.75 439 ARG A C 1
ATOM 3534 O O . ARG A 1 439 ? 0.270 19.493 11.158 1.00 74.75 439 ARG A O 1
ATOM 3541 N N . PRO A 1 440 ? -0.832 19.468 13.122 1.00 77.38 440 PRO A N 1
ATOM 3542 C CA . PRO A 1 440 ? -2.073 20.022 12.579 1.00 77.38 440 PRO A CA 1
ATOM 3543 C C . PRO A 1 440 ? -1.881 21.396 11.918 1.00 77.38 440 PRO A C 1
ATOM 3545 O O . PRO A 1 440 ? -2.579 21.733 10.964 1.00 77.38 440 PRO A O 1
ATOM 3548 N N . ASP A 1 441 ? -0.901 22.183 12.367 1.00 82.19 441 ASP A N 1
ATOM 3549 C CA . ASP A 1 441 ? -0.538 23.472 11.773 1.00 82.19 441 ASP A CA 1
ATOM 3550 C C . ASP A 1 441 ? 0.072 23.337 10.370 1.00 82.19 441 ASP A C 1
ATOM 3552 O O . ASP A 1 441 ? -0.107 24.231 9.542 1.00 82.19 441 ASP A O 1
ATOM 3556 N N . LEU A 1 442 ? 0.726 22.214 10.057 1.00 80.19 442 LEU A N 1
ATOM 3557 C CA . LEU A 1 442 ? 1.406 21.980 8.779 1.00 80.19 442 LEU A CA 1
ATOM 3558 C C . LEU A 1 442 ? 0.573 21.180 7.769 1.00 80.19 442 LEU A C 1
ATOM 3560 O O . LEU A 1 442 ? 0.913 21.175 6.587 1.00 80.19 442 LEU A O 1
ATOM 3564 N N . GLN A 1 443 ? -0.550 20.579 8.172 1.00 85.25 443 GLN A N 1
ATOM 3565 C CA . GLN A 1 443 ? -1.397 19.758 7.289 1.00 85.25 443 GLN A CA 1
ATOM 3566 C C . GLN A 1 443 ? -1.938 20.502 6.057 1.00 85.25 443 GLN A C 1
ATOM 3568 O O . GLN A 1 443 ? -2.286 19.891 5.049 1.00 85.25 443 GLN A O 1
ATOM 3573 N N . HIS A 1 444 ? -2.002 21.837 6.075 1.00 85.56 444 HIS A N 1
ATOM 3574 C CA . HIS A 1 444 ? -2.365 22.620 4.888 1.00 85.56 444 HIS A CA 1
ATOM 3575 C C . HIS A 1 444 ? -1.320 22.542 3.759 1.00 85.56 444 HIS A C 1
ATOM 3577 O O . HIS A 1 444 ? -1.655 22.803 2.605 1.00 85.56 444 HIS A O 1
ATOM 3583 N N . LEU A 1 445 ? -0.085 22.144 4.076 1.00 89.94 445 LEU A N 1
ATOM 3584 C CA . LEU A 1 445 ? 1.014 21.937 3.134 1.00 89.94 445 LEU A CA 1
ATOM 3585 C C . LEU A 1 445 ? 1.023 20.523 2.529 1.00 89.94 445 LEU A C 1
ATOM 3587 O O . LEU A 1 445 ? 2.011 20.155 1.895 1.00 89.94 445 LEU A O 1
ATOM 3591 N N . TYR A 1 446 ? -0.059 19.745 2.662 1.00 87.75 446 TYR A N 1
ATOM 3592 C CA . TYR A 1 446 ? -0.149 18.386 2.113 1.00 87.75 446 TYR A CA 1
ATOM 3593 C C . TYR A 1 446 ? 0.265 18.256 0.627 1.00 87.75 446 TYR A C 1
ATOM 3595 O O . TYR A 1 446 ? 0.932 17.273 0.309 1.00 87.75 446 TYR A O 1
ATOM 3603 N N . PRO A 1 447 ? -0.011 19.207 -0.304 1.00 89.94 447 PRO A N 1
ATOM 3604 C CA . PRO A 1 447 ? 0.443 19.057 -1.690 1.00 89.94 447 PRO A CA 1
ATOM 3605 C C . PRO A 1 447 ? 1.966 19.159 -1.803 1.00 89.94 447 PRO A C 1
ATOM 3607 O O . PRO A 1 447 ? 2.585 18.458 -2.600 1.00 89.94 447 PRO A O 1
ATOM 3610 N N . LEU A 1 448 ? 2.578 20.032 -0.996 1.00 91.81 448 LEU A N 1
ATOM 3611 C CA . LEU A 1 448 ? 4.028 20.184 -0.939 1.00 91.81 448 LEU A CA 1
ATOM 3612 C C . LEU A 1 448 ? 4.670 18.944 -0.319 1.00 91.81 448 LEU A C 1
ATOM 3614 O O . LEU A 1 448 ? 5.662 18.459 -0.855 1.00 91.81 448 LEU A O 1
ATOM 3618 N N . ALA A 1 449 ? 4.092 18.421 0.766 1.00 89.38 449 ALA A N 1
ATOM 3619 C CA . ALA A 1 449 ? 4.545 17.182 1.383 1.00 89.38 449 ALA A CA 1
ATOM 3620 C C . ALA A 1 449 ? 4.510 16.030 0.380 1.00 89.38 449 ALA A C 1
ATOM 3622 O O . ALA A 1 449 ? 5.547 15.420 0.153 1.00 89.38 44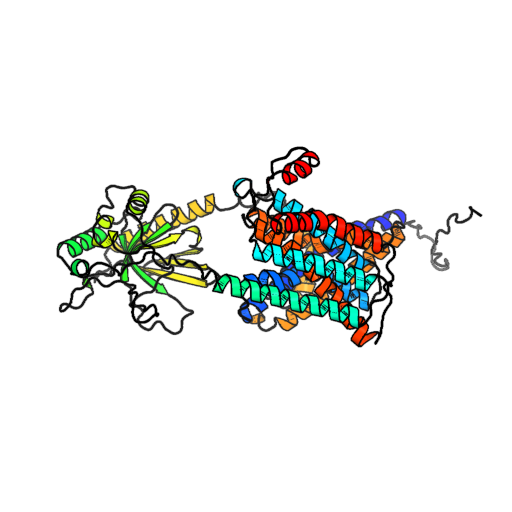9 ALA A O 1
ATOM 3623 N N . PHE A 1 450 ? 3.397 15.847 -0.334 1.00 88.88 450 PHE A N 1
ATOM 3624 C CA . PHE A 1 450 ? 3.243 14.799 -1.343 1.00 88.88 450 PHE A CA 1
ATOM 3625 C C . PHE A 1 450 ? 4.317 14.885 -2.437 1.00 88.88 450 PHE A C 1
ATOM 3627 O O . PHE A 1 450 ? 4.965 13.891 -2.768 1.00 88.88 450 PHE A O 1
ATOM 3634 N N . LEU A 1 451 ? 4.547 16.087 -2.979 1.00 89.31 451 LEU A N 1
ATOM 3635 C CA . LEU A 1 451 ? 5.566 16.312 -4.007 1.00 89.31 451 LEU A CA 1
ATOM 3636 C C . LEU A 1 451 ? 6.983 16.067 -3.476 1.00 89.31 451 LEU A C 1
ATOM 3638 O O . LEU A 1 451 ? 7.779 15.419 -4.151 1.00 89.31 451 LEU A O 1
ATOM 3642 N N . MET A 1 452 ? 7.303 16.544 -2.270 1.00 90.88 452 MET A N 1
ATOM 3643 C CA . MET A 1 452 ? 8.619 16.335 -1.660 1.00 90.88 452 MET A CA 1
ATOM 3644 C C . MET A 1 452 ? 8.864 14.863 -1.315 1.00 90.88 452 MET A C 1
ATOM 3646 O O . MET A 1 452 ? 9.966 14.367 -1.545 1.00 90.88 452 MET A O 1
ATOM 3650 N N . SER A 1 453 ? 7.846 14.136 -0.847 1.00 89.56 453 SER A N 1
ATOM 3651 C CA . SER A 1 453 ? 7.916 12.685 -0.654 1.00 89.56 453 SER A CA 1
ATOM 3652 C C . SER A 1 453 ? 8.213 11.968 -1.969 1.00 89.56 453 SER A C 1
ATOM 3654 O O . SER A 1 453 ? 9.115 11.136 -2.019 1.00 89.56 453 SER A O 1
ATOM 3656 N N . MET A 1 454 ? 7.518 12.332 -3.054 1.00 86.12 454 MET A N 1
ATOM 3657 C CA . MET A 1 454 ? 7.745 11.743 -4.377 1.00 86.12 454 MET A CA 1
ATOM 3658 C C . MET A 1 454 ? 9.164 12.023 -4.893 1.00 86.12 454 MET A C 1
ATOM 3660 O O . MET A 1 454 ? 9.804 11.140 -5.463 1.00 86.12 454 MET A O 1
ATOM 3664 N N . LEU A 1 455 ? 9.694 13.228 -4.655 1.00 89.25 455 LEU A N 1
ATOM 3665 C CA . LEU A 1 455 ? 11.076 13.575 -5.000 1.00 89.25 455 LEU A CA 1
ATOM 3666 C C . LEU A 1 455 ? 12.092 12.734 -4.217 1.00 89.25 455 LEU A C 1
ATOM 3668 O O . LEU A 1 455 ? 13.047 12.233 -4.809 1.00 89.25 455 LEU A O 1
ATOM 3672 N N . TRP A 1 456 ? 11.883 12.538 -2.914 1.00 91.31 456 TRP A N 1
ATOM 3673 C CA . TRP A 1 456 ? 12.744 11.682 -2.093 1.00 91.31 456 TRP A CA 1
ATOM 3674 C C . TRP A 1 456 ? 12.696 10.218 -2.518 1.00 91.31 456 TRP A C 1
ATOM 3676 O O . TRP A 1 456 ? 13.746 9.590 -2.656 1.00 91.31 456 TRP A O 1
ATOM 3686 N N . LEU A 1 457 ? 11.502 9.680 -2.772 1.00 89.56 457 LEU A N 1
ATOM 3687 C CA . LEU A 1 457 ? 11.349 8.324 -3.295 1.00 89.56 457 LEU A CA 1
ATOM 3688 C C . LEU A 1 457 ? 12.023 8.189 -4.668 1.00 89.56 457 LEU A C 1
ATOM 3690 O O . LEU A 1 457 ? 12.686 7.186 -4.919 1.00 89.56 457 LEU A O 1
ATOM 3694 N N . GLY A 1 458 ? 11.944 9.208 -5.530 1.00 87.06 458 GLY A N 1
ATOM 3695 C CA . GLY A 1 458 ? 12.652 9.247 -6.813 1.00 87.06 458 GLY A CA 1
ATOM 3696 C C . GLY A 1 458 ? 14.179 9.286 -6.666 1.00 87.06 458 GLY A C 1
ATOM 3697 O O . GLY A 1 458 ? 14.886 8.570 -7.376 1.00 87.06 458 GLY A O 1
ATOM 3698 N N . LEU A 1 459 ? 14.701 10.064 -5.712 1.00 90.31 459 LEU A N 1
ATOM 3699 C CA . LEU A 1 459 ? 16.132 10.114 -5.398 1.00 90.31 459 LEU A CA 1
ATOM 3700 C C . LEU A 1 459 ? 16.635 8.766 -4.870 1.00 90.31 459 LEU A C 1
ATOM 3702 O O . LEU A 1 459 ? 17.649 8.257 -5.335 1.00 90.31 459 LEU A O 1
ATOM 3706 N N . LEU A 1 460 ? 15.924 8.163 -3.918 1.00 90.62 460 LEU A N 1
ATOM 3707 C CA . LEU A 1 460 ? 16.284 6.847 -3.389 1.00 90.62 460 LEU A CA 1
ATOM 3708 C C . LEU A 1 460 ? 16.179 5.768 -4.476 1.00 90.62 460 LEU A C 1
ATOM 3710 O O . LEU A 1 460 ? 17.052 4.907 -4.561 1.00 90.62 460 LEU A O 1
ATOM 3714 N N . SER A 1 461 ? 15.187 5.864 -5.368 1.00 88.50 461 SER A N 1
ATOM 3715 C CA . SER A 1 461 ? 15.054 4.973 -6.528 1.00 88.50 461 SER A CA 1
ATOM 3716 C C . SER A 1 461 ? 16.248 5.053 -7.478 1.00 88.50 461 SER A C 1
ATOM 3718 O O . SER A 1 461 ? 16.728 4.020 -7.939 1.00 88.50 461 SER A O 1
ATOM 3720 N N . SER A 1 462 ? 16.760 6.255 -7.772 1.00 89.19 462 SER A N 1
ATOM 3721 C CA . SER A 1 462 ? 17.930 6.415 -8.653 1.00 89.19 462 SER A CA 1
ATOM 3722 C C . SER A 1 462 ? 19.181 5.764 -8.056 1.00 89.19 462 SER A C 1
ATOM 3724 O O . SER A 1 462 ? 19.965 5.118 -8.760 1.00 89.19 462 SER A O 1
ATOM 3726 N N . LEU A 1 463 ? 19.334 5.860 -6.732 1.00 91.06 463 LEU A N 1
ATOM 3727 C CA . LEU A 1 463 ? 20.399 5.189 -5.996 1.00 91.06 463 LEU A CA 1
ATOM 3728 C C . LEU A 1 463 ? 20.224 3.667 -6.017 1.00 91.06 463 LEU A C 1
ATOM 3730 O O . LEU A 1 463 ? 21.220 2.961 -6.157 1.00 91.06 463 LEU A O 1
ATOM 3734 N N . VAL A 1 464 ? 18.991 3.152 -5.937 1.00 90.94 464 VAL A N 1
ATOM 3735 C CA . VAL A 1 464 ? 18.704 1.712 -6.084 1.00 90.94 464 VAL A CA 1
ATOM 3736 C C . VAL A 1 464 ? 19.090 1.219 -7.477 1.00 90.94 464 VAL A C 1
ATOM 3738 O O . VAL A 1 464 ? 19.786 0.211 -7.582 1.00 90.94 464 VAL A O 1
ATOM 3741 N N . VAL A 1 465 ? 18.714 1.938 -8.542 1.00 88.81 465 VAL A N 1
ATOM 3742 C CA . VAL A 1 465 ? 19.114 1.598 -9.923 1.00 88.81 465 VAL A CA 1
ATOM 3743 C C . VAL A 1 465 ? 20.637 1.566 -10.043 1.00 88.81 465 VAL A C 1
ATOM 3745 O O . VAL A 1 465 ? 21.197 0.586 -10.530 1.00 88.81 465 VAL A O 1
ATOM 3748 N N . THR A 1 466 ? 21.315 2.580 -9.503 1.00 89.81 466 THR A N 1
ATOM 3749 C CA . THR A 1 466 ? 22.783 2.656 -9.503 1.00 89.81 466 THR A CA 1
ATOM 3750 C C . THR A 1 466 ? 23.421 1.508 -8.710 1.00 89.81 466 THR A C 1
ATOM 3752 O O . THR A 1 466 ? 24.435 0.952 -9.129 1.00 89.81 466 THR A O 1
ATOM 3755 N N . ALA A 1 467 ? 22.832 1.119 -7.576 1.00 91.44 467 ALA A N 1
ATOM 3756 C CA . ALA A 1 467 ? 23.306 -0.008 -6.781 1.00 91.44 467 ALA A CA 1
ATOM 3757 C C . ALA A 1 467 ? 23.138 -1.338 -7.527 1.00 91.44 467 ALA A C 1
ATOM 3759 O O . ALA A 1 467 ? 24.063 -2.147 -7.536 1.00 91.44 467 ALA A O 1
ATOM 3760 N N . CYS A 1 468 ? 22.007 -1.546 -8.202 1.00 91.06 468 CYS A N 1
ATOM 3761 C CA . CYS A 1 468 ? 21.787 -2.703 -9.066 1.00 91.06 468 CYS A CA 1
ATOM 3762 C C . CYS A 1 468 ? 22.777 -2.749 -10.238 1.00 91.06 468 CYS A C 1
ATOM 3764 O O . CYS A 1 468 ? 23.355 -3.805 -10.476 1.00 91.06 468 CYS A O 1
ATOM 3766 N N . ASP A 1 469 ? 23.044 -1.626 -10.911 1.00 89.38 469 ASP A N 1
ATOM 3767 C CA . ASP A 1 469 ? 24.074 -1.548 -11.959 1.00 89.38 469 ASP A CA 1
ATOM 3768 C C . ASP A 1 469 ? 25.467 -1.878 -11.393 1.00 89.38 469 ASP A C 1
ATOM 3770 O O . ASP A 1 469 ? 26.279 -2.560 -12.026 1.00 89.38 469 ASP A O 1
ATOM 3774 N N . GLY A 1 470 ? 25.742 -1.445 -10.160 1.00 89.62 470 GLY A N 1
ATOM 3775 C CA . GLY A 1 470 ? 26.924 -1.833 -9.398 1.00 89.62 470 GLY A CA 1
ATOM 3776 C C . GLY A 1 470 ? 27.021 -3.347 -9.194 1.00 89.62 470 GLY A C 1
ATOM 3777 O O . GLY A 1 470 ? 28.072 -3.927 -9.465 1.00 89.62 470 GLY A O 1
ATOM 3778 N N . ILE A 1 471 ? 25.927 -4.002 -8.785 1.00 91.75 471 ILE A N 1
ATOM 3779 C CA . ILE A 1 471 ? 25.838 -5.466 -8.627 1.00 91.75 471 ILE A CA 1
ATOM 3780 C C . ILE A 1 471 ? 25.996 -6.170 -9.977 1.00 91.75 471 ILE A C 1
ATOM 3782 O O . ILE A 1 471 ? 26.728 -7.155 -10.055 1.00 91.75 471 ILE A O 1
ATOM 3786 N N . HIS A 1 472 ? 25.367 -5.667 -11.038 1.00 90.25 472 HIS A N 1
ATOM 3787 C CA . HIS A 1 472 ? 25.486 -6.207 -12.389 1.00 90.25 472 HIS A CA 1
ATOM 3788 C C . HIS A 1 472 ? 26.944 -6.237 -12.842 1.00 90.25 472 HIS A C 1
ATOM 3790 O O . HIS A 1 472 ? 27.477 -7.305 -13.133 1.00 90.25 472 HIS A O 1
ATOM 3796 N N . ASN A 1 473 ? 27.633 -5.097 -12.779 1.00 89.12 473 ASN A N 1
ATOM 3797 C CA . ASN A 1 473 ? 29.050 -5.005 -13.136 1.00 89.12 473 ASN A CA 1
ATOM 3798 C C . ASN A 1 473 ? 29.943 -5.840 -12.201 1.00 89.12 473 ASN A C 1
ATOM 3800 O O . ASN A 1 473 ? 30.977 -6.375 -12.608 1.00 89.12 473 ASN A O 1
ATOM 3804 N N . ALA A 1 474 ? 29.553 -5.960 -10.930 1.00 88.88 474 ALA A N 1
ATOM 3805 C CA . ALA A 1 474 ? 30.310 -6.670 -9.914 1.00 88.88 474 ALA A CA 1
ATOM 3806 C C . ALA A 1 474 ? 30.042 -8.177 -9.859 1.00 88.88 474 ALA A C 1
ATOM 3808 O O . ALA A 1 474 ? 30.841 -8.875 -9.252 1.00 88.88 474 ALA A O 1
ATOM 3809 N N . PHE A 1 475 ? 28.984 -8.729 -10.434 1.00 89.94 475 PHE A N 1
ATOM 3810 C CA . PHE A 1 475 ? 28.699 -10.171 -10.352 1.00 89.94 475 PHE A CA 1
ATOM 3811 C C . PHE A 1 475 ? 28.290 -10.781 -11.692 1.00 89.94 475 PHE A C 1
ATOM 3813 O O . PHE A 1 475 ? 28.060 -11.985 -11.748 1.00 89.94 475 PHE A O 1
ATOM 3820 N N . ASP A 1 476 ? 28.247 -9.976 -12.756 1.00 89.69 476 ASP A N 1
ATOM 3821 C CA . ASP A 1 476 ? 27.765 -10.366 -14.085 1.00 89.69 476 ASP A CA 1
ATOM 3822 C C . ASP A 1 476 ? 26.322 -10.911 -14.038 1.00 89.69 476 ASP A C 1
ATOM 3824 O O . ASP A 1 476 ? 25.925 -11.788 -14.803 1.00 89.69 476 ASP A O 1
ATOM 3828 N N . ILE A 1 477 ? 25.522 -10.404 -13.087 1.00 90.62 477 ILE A N 1
ATOM 3829 C CA . ILE A 1 477 ? 24.104 -10.749 -12.944 1.00 90.62 477 ILE A CA 1
ATOM 3830 C C . ILE A 1 477 ? 23.301 -9.790 -13.823 1.00 90.62 477 ILE A C 1
ATOM 3832 O O . ILE A 1 477 ? 23.392 -8.583 -13.611 1.00 90.62 477 ILE A O 1
ATOM 3836 N N . PRO A 1 478 ? 22.501 -10.268 -14.784 1.00 89.69 478 PRO A N 1
ATOM 3837 C CA . PRO A 1 478 ? 21.719 -9.401 -15.661 1.00 89.69 478 PRO A CA 1
ATOM 3838 C C . PRO A 1 478 ? 20.764 -8.447 -14.910 1.00 89.69 478 PRO A C 1
ATOM 3840 O O . PRO A 1 478 ? 20.059 -8.860 -13.988 1.00 89.69 478 PRO A O 1
ATOM 3843 N N . ASN A 1 479 ? 20.690 -7.181 -15.343 1.00 87.75 479 ASN A N 1
ATOM 3844 C CA . ASN A 1 479 ? 19.842 -6.144 -14.725 1.00 87.75 479 ASN A CA 1
ATOM 3845 C C . ASN A 1 479 ? 18.345 -6.495 -14.691 1.00 87.75 479 ASN A C 1
ATOM 3847 O O . ASN A 1 479 ? 17.647 -6.139 -13.745 1.00 87.75 479 ASN A O 1
ATOM 3851 N N . ASN A 1 480 ? 17.851 -7.237 -15.683 1.00 86.75 480 ASN A N 1
ATOM 3852 C CA . ASN A 1 480 ? 16.480 -7.750 -15.700 1.00 86.75 480 ASN A CA 1
ATOM 3853 C C . ASN A 1 480 ? 16.231 -8.756 -14.561 1.00 86.75 480 ASN A C 1
ATOM 3855 O O . ASN A 1 480 ? 15.199 -8.677 -13.906 1.00 86.75 480 ASN A O 1
ATOM 3859 N N . VAL A 1 481 ? 17.183 -9.652 -14.269 1.00 89.44 481 VAL A N 1
ATOM 3860 C CA . VAL A 1 481 ? 17.083 -10.605 -13.148 1.00 89.44 481 VAL A CA 1
ATOM 3861 C C . VAL A 1 481 ? 17.088 -9.863 -11.816 1.00 89.44 481 VAL A C 1
ATOM 3863 O O . VAL A 1 481 ? 16.268 -10.164 -10.951 1.00 89.44 481 VAL A O 1
ATOM 3866 N N . LEU A 1 482 ? 17.964 -8.864 -11.658 1.00 91.56 482 LEU A N 1
ATOM 3867 C CA . LEU A 1 482 ? 17.984 -8.007 -10.466 1.00 91.56 482 LEU A CA 1
ATOM 3868 C C . LEU A 1 482 ? 16.671 -7.230 -10.306 1.00 91.56 482 LEU A C 1
ATOM 3870 O O . LEU A 1 482 ? 16.178 -7.111 -9.188 1.00 91.56 482 LEU A O 1
ATOM 3874 N N . GLY A 1 483 ? 16.075 -6.777 -11.412 1.00 89.88 483 GLY A N 1
ATOM 3875 C CA . GLY A 1 483 ? 14.742 -6.175 -11.448 1.00 89.88 483 GLY A CA 1
ATOM 3876 C C . GLY A 1 483 ? 13.654 -7.124 -10.942 1.00 89.88 483 GLY A C 1
ATOM 3877 O O . GLY A 1 483 ? 12.999 -6.828 -9.947 1.00 89.88 483 GLY A O 1
ATOM 3878 N N . PHE A 1 484 ? 13.507 -8.289 -11.582 1.00 88.94 484 PHE A N 1
ATOM 3879 C CA . PHE A 1 484 ? 12.456 -9.269 -11.266 1.00 88.94 484 PHE A CA 1
ATOM 3880 C C . PHE A 1 484 ? 12.549 -9.860 -9.853 1.00 88.94 484 PHE A C 1
ATOM 3882 O O . PHE A 1 484 ? 11.562 -10.386 -9.350 1.00 88.94 484 PHE A O 1
ATOM 3889 N N . THR A 1 485 ? 13.721 -9.810 -9.213 1.00 90.38 485 THR A N 1
ATOM 3890 C CA . THR A 1 485 ? 13.953 -10.471 -7.920 1.00 90.38 485 THR A CA 1
ATOM 3891 C C . THR A 1 485 ? 14.275 -9.480 -6.809 1.00 90.38 485 THR A C 1
ATOM 3893 O O . THR A 1 485 ? 13.467 -9.275 -5.909 1.00 90.38 485 THR A O 1
ATOM 3896 N N . VAL A 1 486 ? 15.453 -8.859 -6.855 1.00 90.88 486 VAL A N 1
ATOM 3897 C CA . VAL A 1 486 ? 15.981 -8.019 -5.774 1.00 90.88 486 VAL A CA 1
ATOM 3898 C C . VAL A 1 486 ? 15.203 -6.712 -5.667 1.00 90.88 486 VAL A C 1
ATOM 3900 O O . VAL A 1 486 ? 14.804 -6.340 -4.566 1.00 90.88 486 VAL A O 1
ATOM 3903 N N . ALA A 1 487 ? 14.960 -6.037 -6.793 1.00 90.56 487 ALA A N 1
ATOM 3904 C CA . ALA A 1 487 ? 14.196 -4.794 -6.807 1.00 90.56 487 ALA A CA 1
ATOM 3905 C C . ALA A 1 487 ? 12.729 -5.033 -6.446 1.00 90.56 487 ALA A C 1
ATOM 3907 O O . ALA A 1 487 ? 12.234 -4.366 -5.545 1.00 90.56 487 ALA A O 1
ATOM 3908 N N . ALA A 1 488 ? 12.093 -6.038 -7.057 1.00 89.88 488 ALA A N 1
ATOM 3909 C CA . ALA A 1 488 ? 10.738 -6.472 -6.716 1.00 89.88 488 ALA A CA 1
ATOM 3910 C C . ALA A 1 488 ? 10.559 -6.774 -5.215 1.00 89.88 488 ALA A C 1
ATOM 3912 O O . ALA A 1 488 ? 9.674 -6.229 -4.563 1.00 89.88 488 ALA A O 1
ATOM 3913 N N . ALA A 1 489 ? 11.427 -7.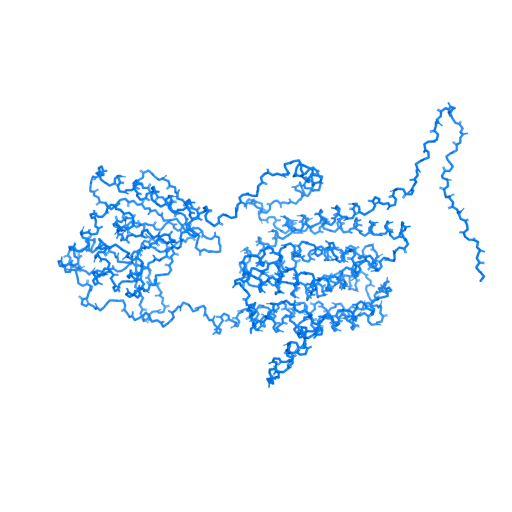609 -4.633 1.00 88.50 489 ALA A N 1
ATOM 3914 C CA . ALA A 1 489 ? 11.343 -7.948 -3.213 1.00 88.50 489 ALA A CA 1
ATOM 3915 C C . ALA A 1 489 ? 11.608 -6.737 -2.305 1.00 88.50 489 ALA A C 1
ATOM 3917 O O . ALA A 1 489 ? 11.010 -6.623 -1.237 1.00 88.50 489 ALA A O 1
ATOM 3918 N N . GLY A 1 490 ? 12.514 -5.846 -2.716 1.00 86.25 490 GLY A N 1
ATOM 3919 C CA . GLY A 1 490 ? 12.901 -4.667 -1.952 1.00 86.25 490 GLY A CA 1
ATOM 3920 C C . GLY A 1 490 ? 11.820 -3.589 -1.896 1.00 86.25 490 GLY A C 1
ATOM 3921 O O . GLY A 1 490 ? 11.545 -3.073 -0.812 1.00 86.25 490 GLY A O 1
ATOM 3922 N N . THR A 1 491 ? 11.184 -3.266 -3.027 1.00 86.12 491 THR A N 1
ATOM 3923 C CA . THR A 1 491 ? 10.116 -2.250 -3.078 1.00 86.12 491 THR A CA 1
ATOM 3924 C C . THR A 1 491 ? 8.833 -2.728 -2.406 1.00 86.12 491 THR A C 1
ATOM 3926 O O . THR A 1 491 ? 8.175 -1.936 -1.742 1.00 86.12 491 THR A O 1
ATOM 3929 N N . SER A 1 492 ? 8.536 -4.031 -2.466 1.00 86.12 492 SER A N 1
ATOM 3930 C CA . SER A 1 492 ? 7.330 -4.619 -1.866 1.00 86.12 492 SER A CA 1
ATOM 3931 C C . SER A 1 492 ? 7.502 -5.074 -0.405 1.00 86.12 492 SER A C 1
ATOM 3933 O O . SER A 1 492 ? 6.545 -5.509 0.239 1.00 86.12 492 SER A O 1
ATOM 3935 N N . PHE A 1 493 ? 8.702 -4.949 0.170 1.00 79.19 493 PHE A N 1
ATOM 3936 C CA . PHE A 1 493 ? 8.985 -5.292 1.569 1.00 79.19 493 PHE A CA 1
ATOM 3937 C C . PHE A 1 493 ? 8.114 -4.555 2.616 1.00 79.19 493 PHE A C 1
ATOM 3939 O O . PHE A 1 493 ? 7.668 -5.209 3.564 1.00 79.19 493 PHE A O 1
ATOM 3946 N N . PRO A 1 494 ? 7.797 -3.248 2.473 1.00 70.25 494 PRO A N 1
ATOM 3947 C CA . PRO A 1 494 ? 6.872 -2.553 3.379 1.00 70.25 494 PRO A CA 1
ATOM 3948 C C . PRO A 1 494 ? 5.485 -3.206 3.394 1.00 70.25 494 PRO A C 1
ATOM 3950 O O . PRO A 1 494 ? 4.873 -3.379 4.450 1.00 70.25 494 PRO A O 1
ATOM 3953 N N . ASN A 1 495 ? 5.028 -3.648 2.220 1.00 77.69 495 ASN A N 1
ATOM 3954 C CA . ASN A 1 495 ? 3.707 -4.239 2.032 1.00 77.69 495 ASN A CA 1
ATOM 3955 C C . ASN A 1 495 ? 3.608 -5.617 2.701 1.00 77.69 495 ASN A C 1
ATOM 3957 O O . ASN A 1 495 ? 2.558 -5.960 3.244 1.00 77.69 495 ASN A O 1
ATOM 3961 N N . VAL A 1 496 ? 4.714 -6.373 2.758 1.00 80.69 496 VAL A N 1
ATOM 3962 C CA . VAL A 1 496 ? 4.802 -7.623 3.536 1.00 80.69 496 VAL A CA 1
ATOM 3963 C C . VAL A 1 496 ? 4.572 -7.354 5.023 1.00 80.69 496 VAL A C 1
ATOM 3965 O O . VAL A 1 496 ? 3.749 -8.024 5.647 1.00 80.69 496 VAL A O 1
ATOM 3968 N N . PHE A 1 497 ? 5.264 -6.371 5.608 1.00 73.19 497 PHE A N 1
ATOM 3969 C CA . PHE A 1 497 ? 5.109 -6.069 7.035 1.00 73.19 497 PHE A CA 1
ATOM 3970 C C . PHE A 1 497 ? 3.720 -5.549 7.377 1.00 73.19 497 PHE A C 1
ATOM 3972 O O . PHE A 1 497 ? 3.118 -6.033 8.335 1.00 73.19 497 PHE A O 1
ATOM 3979 N N . SER A 1 498 ? 3.198 -4.616 6.580 1.00 68.62 498 SER A N 1
ATOM 3980 C CA . SER A 1 498 ? 1.836 -4.109 6.750 1.00 68.62 498 SER A CA 1
ATOM 3981 C C . SER A 1 498 ? 0.812 -5.250 6.670 1.00 68.62 498 SER A C 1
ATOM 3983 O O . SER A 1 498 ? -0.012 -5.414 7.573 1.00 68.62 498 SER A O 1
ATOM 3985 N N . GLY A 1 499 ? 0.942 -6.135 5.674 1.00 70.62 499 GLY A N 1
ATOM 3986 C CA . GLY A 1 499 ? 0.090 -7.315 5.523 1.00 70.62 499 GLY A CA 1
ATOM 3987 C C . GLY A 1 499 ? 0.137 -8.267 6.724 1.00 70.62 499 GLY A C 1
ATOM 3988 O O . GLY A 1 499 ? -0.911 -8.715 7.188 1.00 70.62 499 GLY A O 1
ATOM 3989 N N . ILE A 1 500 ? 1.326 -8.535 7.277 1.00 71.81 500 ILE A N 1
ATOM 3990 C CA . ILE A 1 500 ? 1.499 -9.372 8.478 1.00 71.81 500 ILE A CA 1
ATOM 3991 C C . ILE A 1 500 ? 0.838 -8.729 9.702 1.00 71.81 500 ILE A C 1
ATOM 3993 O O . ILE A 1 500 ? 0.152 -9.418 10.459 1.00 71.81 500 ILE A O 1
ATOM 3997 N N . CYS A 1 501 ? 1.031 -7.425 9.909 1.00 65.44 501 CYS A N 1
ATOM 3998 C CA . CYS A 1 501 ? 0.445 -6.701 11.037 1.00 65.44 501 CYS A CA 1
ATOM 3999 C C . CYS A 1 501 ? -1.088 -6.733 10.988 1.00 65.44 501 CYS A C 1
ATOM 4001 O O . CYS A 1 501 ? -1.724 -7.097 11.976 1.00 65.44 501 CYS A O 1
ATOM 4003 N N . VAL A 1 502 ? -1.680 -6.439 9.828 1.00 61.91 502 VAL A N 1
ATOM 4004 C CA . VAL A 1 502 ? -3.139 -6.458 9.629 1.00 61.91 502 VAL A CA 1
ATOM 4005 C C . VAL A 1 502 ? -3.703 -7.877 9.768 1.00 61.91 502 VAL A C 1
ATOM 4007 O O . VAL A 1 502 ? -4.761 -8.075 10.367 1.00 61.91 502 VAL A O 1
ATOM 4010 N N . ALA A 1 503 ? -2.989 -8.891 9.274 1.00 62.19 503 ALA A N 1
ATOM 4011 C CA . ALA A 1 503 ? -3.413 -10.281 9.412 1.00 62.19 503 ALA A CA 1
ATOM 4012 C C . ALA A 1 503 ? -3.424 -10.764 10.871 1.00 62.19 503 ALA A C 1
ATOM 4014 O O . ALA A 1 503 ? -4.358 -11.456 11.281 1.00 62.19 503 ALA A O 1
ATOM 4015 N N . ARG A 1 504 ? -2.438 -10.349 11.679 1.00 68.88 504 ARG A N 1
ATOM 4016 C CA . ARG A 1 504 ? -2.381 -10.664 13.118 1.00 68.88 504 ARG A CA 1
ATOM 4017 C C . ARG A 1 504 ? -3.534 -10.068 13.918 1.00 68.88 504 ARG A C 1
ATOM 4019 O O . ARG A 1 504 ? -3.925 -10.645 14.923 1.00 68.88 504 ARG A O 1
ATOM 4026 N N . GLN A 1 505 ? -4.104 -8.964 13.446 1.00 62.22 505 GLN A N 1
ATOM 4027 C CA . GLN A 1 505 ? -5.277 -8.319 14.043 1.00 62.22 505 GLN A CA 1
ATOM 4028 C C . GLN A 1 505 ? -6.607 -8.994 13.650 1.00 62.22 505 GLN A C 1
ATOM 4030 O O . GLN A 1 505 ? -7.669 -8.410 13.841 1.00 62.22 505 GLN A O 1
ATOM 4035 N N . GLY A 1 506 ? -6.579 -10.173 13.018 1.00 56.22 506 GLY A N 1
ATOM 4036 C CA . GLY A 1 506 ? -7.786 -10.859 12.539 1.00 56.22 506 GLY A CA 1
ATOM 4037 C C . GLY A 1 506 ? -8.392 -10.251 11.266 1.00 56.22 506 GLY A C 1
ATOM 4038 O O . GLY A 1 506 ? -9.404 -10.735 10.764 1.00 56.22 506 GLY A O 1
ATOM 4039 N N . LYS A 1 507 ? -7.754 -9.230 10.676 1.00 60.22 507 LYS A N 1
ATOM 4040 C CA . LYS A 1 507 ? -8.209 -8.527 9.460 1.00 60.22 507 LYS A CA 1
ATOM 4041 C C . LYS A 1 507 ? -7.546 -9.064 8.189 1.00 60.22 507 LYS A C 1
ATOM 4043 O O . LYS A 1 507 ? -7.364 -8.349 7.206 1.00 60.22 507 LYS A O 1
ATOM 4048 N N . ALA A 1 508 ? -7.197 -10.346 8.173 1.00 60.72 508 ALA A N 1
ATOM 4049 C CA . ALA A 1 508 ? -6.421 -10.956 7.096 1.00 60.72 508 ALA A CA 1
ATOM 4050 C C . ALA A 1 508 ? -7.100 -10.874 5.710 1.00 60.72 508 ALA A C 1
ATOM 4052 O O . ALA A 1 508 ? -6.416 -10.762 4.695 1.00 60.72 508 ALA A O 1
ATOM 4053 N N . GLY A 1 509 ? -8.437 -10.817 5.648 1.00 61.03 509 GLY A N 1
ATOM 4054 C CA . GLY A 1 509 ? -9.153 -10.567 4.393 1.00 61.03 509 GLY A CA 1
ATOM 4055 C C . GLY A 1 509 ? -8.858 -9.195 3.769 1.00 61.03 509 GLY A C 1
ATOM 4056 O O . GLY A 1 509 ? -8.802 -9.078 2.546 1.00 61.03 509 GLY A O 1
ATOM 4057 N N . MET A 1 510 ? -8.590 -8.179 4.596 1.00 66.19 510 MET A N 1
ATOM 4058 C CA . MET A 1 510 ? -8.169 -6.852 4.132 1.00 66.19 510 MET A CA 1
ATOM 4059 C C . MET A 1 510 ? -6.732 -6.882 3.608 1.00 66.19 510 MET A C 1
ATOM 4061 O O . MET A 1 510 ? -6.450 -6.265 2.587 1.00 66.19 510 MET A O 1
ATOM 4065 N N . ALA A 1 511 ? -5.841 -7.652 4.244 1.00 65.88 511 ALA A N 1
ATOM 4066 C CA . ALA A 1 511 ? -4.468 -7.827 3.769 1.00 65.88 511 ALA A CA 1
ATOM 4067 C C . ALA A 1 511 ? -4.419 -8.473 2.369 1.00 65.88 511 ALA A C 1
ATOM 4069 O O . ALA A 1 511 ? -3.657 -8.032 1.510 1.00 65.88 511 ALA A O 1
ATOM 4070 N N . VAL A 1 512 ? -5.279 -9.467 2.106 1.00 72.12 512 VAL A N 1
ATOM 4071 C CA . VAL A 1 512 ? -5.404 -10.099 0.778 1.00 72.12 512 VAL A CA 1
ATOM 4072 C C . VAL A 1 512 ? -5.967 -9.127 -0.261 1.00 72.12 512 VAL A C 1
ATOM 4074 O O . VAL A 1 512 ? -5.429 -9.038 -1.363 1.00 72.12 512 VAL A O 1
ATOM 4077 N N . ALA A 1 513 ? -7.023 -8.382 0.082 1.00 71.25 513 ALA A N 1
ATOM 4078 C CA . ALA A 1 513 ? -7.598 -7.377 -0.813 1.00 71.25 513 ALA A CA 1
ATOM 4079 C C . ALA A 1 513 ? -6.585 -6.270 -1.154 1.00 71.25 513 ALA A C 1
ATOM 4081 O O . ALA A 1 513 ? -6.472 -5.881 -2.314 1.00 71.25 513 ALA A O 1
ATOM 4082 N N . ASN A 1 514 ? -5.794 -5.827 -0.171 1.00 76.25 514 ASN A N 1
ATOM 4083 C CA . ASN A 1 514 ? -4.724 -4.856 -0.382 1.00 76.25 514 ASN A CA 1
ATOM 4084 C C . ASN A 1 514 ? -3.649 -5.395 -1.340 1.00 76.25 514 ASN A C 1
ATOM 4086 O O . ASN A 1 514 ? -3.283 -4.712 -2.287 1.00 76.25 514 ASN A O 1
ATOM 4090 N N . ALA A 1 515 ? -3.197 -6.641 -1.159 1.00 79.94 515 ALA A N 1
ATOM 4091 C CA . ALA A 1 515 ? -2.196 -7.250 -2.041 1.00 79.94 515 ALA A CA 1
ATOM 4092 C C . ALA A 1 515 ? -2.685 -7.381 -3.499 1.00 79.94 515 ALA A C 1
ATOM 4094 O O . ALA A 1 515 ? -1.939 -7.091 -4.434 1.00 79.94 515 ALA A O 1
ATOM 4095 N N . LEU A 1 516 ? -3.946 -7.782 -3.707 1.00 81.19 516 LEU A N 1
ATOM 4096 C CA . LEU A 1 516 ? -4.539 -7.879 -5.047 1.00 81.19 516 LEU A CA 1
ATOM 4097 C C . LEU A 1 516 ? -4.743 -6.497 -5.682 1.00 81.19 516 LEU A C 1
ATOM 4099 O O . LEU A 1 516 ? -4.384 -6.296 -6.842 1.00 81.19 516 LEU A O 1
ATOM 4103 N N . GLY A 1 517 ? -5.273 -5.536 -4.923 1.00 81.94 517 GLY A N 1
ATOM 4104 C CA . GLY A 1 517 ? -5.457 -4.162 -5.388 1.00 81.94 517 GLY A CA 1
ATOM 4105 C C . GLY A 1 517 ? -4.132 -3.479 -5.732 1.00 81.94 517 GLY A C 1
ATOM 4106 O O . GLY A 1 517 ? -4.041 -2.807 -6.761 1.00 81.94 517 GLY A O 1
ATOM 4107 N N . ALA A 1 518 ? -3.088 -3.717 -4.935 1.00 84.75 518 ALA A N 1
ATOM 4108 C CA . ALA A 1 518 ? -1.742 -3.220 -5.192 1.00 84.75 518 ALA A CA 1
ATOM 4109 C C . ALA A 1 518 ? -1.187 -3.736 -6.530 1.00 84.75 518 ALA A C 1
ATOM 4111 O O . ALA A 1 518 ? -0.611 -2.954 -7.284 1.00 84.75 518 ALA A O 1
ATOM 4112 N N . ASN A 1 519 ? -1.426 -5.001 -6.889 1.00 88.50 519 ASN A N 1
ATOM 4113 C CA . ASN A 1 519 ? -1.010 -5.542 -8.189 1.00 88.50 519 ASN A CA 1
ATOM 4114 C C . ASN A 1 519 ? -1.723 -4.874 -9.369 1.00 88.50 519 ASN A C 1
ATOM 4116 O O . ASN A 1 519 ? -1.080 -4.501 -10.350 1.00 88.50 519 ASN A O 1
ATOM 4120 N N . VAL A 1 520 ? -3.039 -4.666 -9.263 1.00 90.00 520 VAL A N 1
ATOM 4121 C CA . VAL A 1 520 ? -3.813 -3.952 -10.293 1.00 90.00 520 VAL A CA 1
ATOM 4122 C C . VAL A 1 520 ? -3.260 -2.539 -10.497 1.00 90.00 520 VAL A C 1
ATOM 4124 O O . VAL A 1 520 ? -3.054 -2.089 -11.627 1.00 90.00 520 VAL A O 1
ATOM 4127 N N . GLN A 1 521 ? -2.986 -1.835 -9.400 1.00 88.88 521 GLN A N 1
ATOM 4128 C CA . GLN A 1 521 ? -2.471 -0.471 -9.437 1.00 88.88 521 GLN A CA 1
ATOM 4129 C C . GLN A 1 521 ? -1.014 -0.377 -9.895 1.00 88.88 521 GLN A C 1
ATOM 4131 O O . GLN A 1 521 ? -0.652 0.611 -10.532 1.00 88.88 521 GLN A O 1
ATOM 4136 N N . ASN A 1 522 ? -0.184 -1.385 -9.636 1.00 90.56 522 ASN A N 1
ATOM 4137 C CA . ASN A 1 522 ? 1.187 -1.416 -10.139 1.00 90.56 522 ASN A CA 1
ATOM 4138 C C . ASN A 1 522 ? 1.221 -1.363 -11.672 1.00 90.56 522 ASN A C 1
ATOM 4140 O O . ASN A 1 522 ? 1.963 -0.573 -12.258 1.00 90.56 522 ASN A O 1
ATOM 4144 N N . VAL A 1 523 ? 0.339 -2.109 -12.336 1.00 91.69 523 VAL A N 1
ATOM 4145 C CA . VAL A 1 523 ? 0.210 -2.044 -13.796 1.00 91.69 523 VAL A CA 1
ATOM 4146 C C . VAL A 1 523 ? -0.429 -0.731 -14.240 1.00 91.69 523 VAL A C 1
ATOM 4148 O O . VAL A 1 523 ? 0.118 -0.004 -15.071 1.00 91.69 523 VAL A O 1
ATOM 4151 N N . PHE A 1 524 ? -1.603 -0.413 -13.697 1.00 93.12 524 PHE A N 1
ATOM 4152 C CA . PHE A 1 524 ? -2.421 0.674 -14.228 1.00 93.12 524 PHE A CA 1
ATOM 4153 C C . PHE A 1 524 ? -2.009 2.077 -13.788 1.00 93.12 524 PHE A C 1
ATOM 4155 O O . PHE A 1 524 ? -2.454 3.045 -14.401 1.00 93.12 524 PHE A O 1
ATOM 4162 N N . LEU A 1 525 ? -1.190 2.210 -12.748 1.00 90.69 525 LEU A N 1
ATOM 4163 C CA . LEU A 1 525 ? -0.706 3.496 -12.251 1.00 90.69 525 LEU A CA 1
ATOM 4164 C C . LEU A 1 525 ? 0.824 3.534 -12.256 1.00 90.69 525 LEU A C 1
ATOM 4166 O O . LEU A 1 525 ? 1.386 4.400 -12.924 1.00 90.69 525 LEU A O 1
ATOM 4170 N N . ALA A 1 526 ? 1.502 2.592 -11.585 1.00 89.88 526 ALA A N 1
ATOM 4171 C CA . ALA A 1 526 ? 2.960 2.658 -11.424 1.00 89.88 526 ALA A CA 1
ATOM 4172 C C . ALA A 1 526 ? 3.732 2.526 -12.751 1.00 89.88 526 ALA A C 1
ATOM 4174 O O . ALA A 1 526 ? 4.731 3.219 -12.931 1.00 89.88 526 ALA A O 1
ATOM 4175 N N . LEU A 1 527 ? 3.252 1.716 -13.704 1.00 91.50 527 LEU A N 1
ATOM 4176 C CA . LEU A 1 527 ? 3.788 1.674 -15.075 1.00 91.50 527 LEU A CA 1
ATOM 4177 C C . LEU A 1 527 ? 3.118 2.695 -15.999 1.00 91.50 527 LEU A C 1
ATOM 4179 O O . LEU A 1 527 ? 3.796 3.434 -16.716 1.00 91.50 527 LEU A O 1
ATOM 4183 N N . ALA A 1 528 ? 1.784 2.759 -15.983 1.00 93.38 528 ALA A N 1
ATOM 4184 C CA . ALA A 1 528 ? 1.045 3.550 -16.963 1.00 93.38 528 ALA A CA 1
ATOM 4185 C C . ALA A 1 528 ? 1.304 5.061 -16.854 1.00 93.38 528 ALA A C 1
ATOM 4187 O O . ALA A 1 528 ? 1.359 5.732 -17.887 1.00 93.38 528 ALA A O 1
ATOM 4188 N N . ILE A 1 529 ? 1.473 5.610 -15.641 1.00 92.50 529 ILE A N 1
ATOM 4189 C CA . ILE A 1 529 ? 1.733 7.046 -15.449 1.00 92.50 529 ILE A CA 1
ATOM 4190 C C . ILE A 1 529 ? 3.092 7.425 -16.065 1.00 92.50 529 ILE A C 1
ATOM 4192 O O . ILE A 1 529 ? 3.096 8.266 -16.971 1.00 92.50 529 ILE A O 1
ATOM 4196 N N . PRO A 1 530 ? 4.229 6.801 -15.685 1.00 92.00 530 PRO A N 1
ATOM 4197 C CA . PRO A 1 530 ? 5.519 7.074 -16.316 1.00 92.00 530 PRO A CA 1
ATOM 4198 C C . PRO A 1 530 ? 5.530 6.856 -17.828 1.00 92.00 530 PRO A C 1
ATOM 4200 O O . PRO A 1 530 ? 6.034 7.700 -18.568 1.00 92.00 530 PRO A O 1
ATOM 4203 N N . TRP A 1 531 ? 4.926 5.766 -18.311 1.00 92.56 531 TRP A N 1
ATOM 4204 C CA . TRP A 1 531 ? 4.876 5.474 -19.744 1.00 92.56 531 TRP A CA 1
ATOM 4205 C C . TRP A 1 531 ? 4.044 6.486 -20.520 1.00 92.56 531 TRP A C 1
ATOM 4207 O O . TRP A 1 531 ? 4.427 6.862 -21.623 1.00 92.56 531 TRP A O 1
ATOM 4217 N N . THR A 1 532 ? 2.943 6.974 -19.947 1.00 93.69 532 THR A N 1
ATOM 4218 C CA . THR A 1 532 ? 2.144 8.043 -20.558 1.00 93.69 532 THR A CA 1
ATOM 4219 C C . THR A 1 532 ? 2.922 9.353 -20.579 1.00 93.69 532 THR A C 1
ATOM 4221 O O . THR A 1 532 ? 2.912 10.051 -21.592 1.00 93.69 532 THR A O 1
ATOM 4224 N N . ILE A 1 533 ? 3.649 9.677 -19.501 1.00 92.50 533 ILE A N 1
ATOM 4225 C CA . ILE A 1 533 ? 4.535 10.848 -19.471 1.00 92.50 533 ILE A CA 1
ATOM 4226 C C . ILE A 1 533 ? 5.567 10.752 -20.600 1.00 92.50 533 ILE A C 1
ATOM 4228 O O . ILE A 1 533 ? 5.739 11.693 -21.380 1.00 92.50 533 ILE A O 1
ATOM 4232 N N . GLN A 1 534 ? 6.200 9.590 -20.740 1.00 90.50 534 GLN A N 1
ATOM 4233 C CA . GLN A 1 534 ? 7.229 9.360 -21.739 1.00 90.50 534 GLN A CA 1
ATOM 4234 C C . GLN A 1 534 ? 6.682 9.353 -23.173 1.00 90.50 534 GLN A C 1
ATOM 4236 O O . GLN A 1 534 ? 7.216 10.069 -24.016 1.00 90.50 534 GLN A O 1
ATOM 4241 N N . SER A 1 535 ? 5.606 8.623 -23.469 1.00 90.81 535 SER A N 1
ATOM 4242 C CA . SER A 1 535 ? 5.064 8.480 -24.830 1.00 90.81 535 SER A CA 1
ATOM 4243 C C . SER A 1 535 ? 4.350 9.743 -25.336 1.00 90.81 535 SER A C 1
ATOM 4245 O O . SER A 1 535 ? 4.451 10.105 -26.518 1.00 90.81 535 SER A O 1
ATOM 4247 N N . VAL A 1 536 ? 3.623 10.442 -24.456 1.00 91.81 536 VAL A N 1
ATOM 4248 C CA . VAL A 1 536 ? 2.811 11.611 -24.823 1.00 91.81 536 VAL A CA 1
ATOM 4249 C C . VAL A 1 536 ? 3.642 12.886 -24.795 1.00 91.81 536 VAL A C 1
ATOM 4251 O O . VAL A 1 536 ? 3.645 13.608 -25.792 1.00 91.81 536 VAL A O 1
ATOM 4254 N N . PHE A 1 537 ? 4.350 13.154 -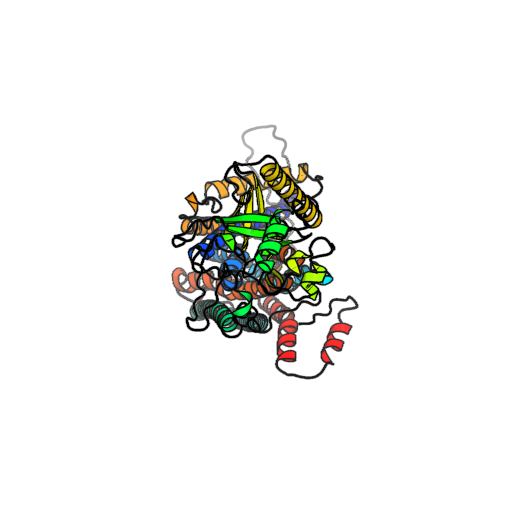23.692 1.00 91.31 537 PHE A N 1
ATOM 4255 C CA . PHE A 1 537 ? 4.980 14.457 -23.455 1.00 91.31 537 PHE A CA 1
ATOM 4256 C C . PHE A 1 537 ? 6.462 14.520 -23.824 1.00 91.31 537 PHE A C 1
ATOM 4258 O O . PHE A 1 537 ? 6.948 15.6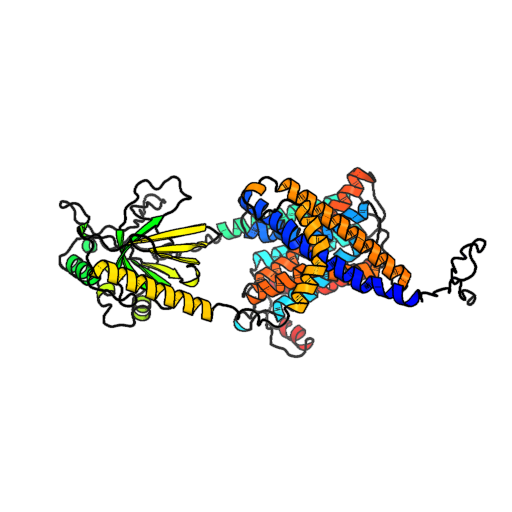08 -24.113 1.00 91.31 537 PHE A O 1
ATOM 4265 N N . LEU A 1 538 ? 7.192 13.400 -23.820 1.00 89.50 538 LEU A N 1
ATOM 4266 C CA . LEU A 1 538 ? 8.639 13.408 -24.078 1.00 89.50 538 LEU A CA 1
ATOM 4267 C C . LEU A 1 538 ? 8.965 12.879 -25.475 1.00 89.50 538 LEU A C 1
ATOM 4269 O O . LEU A 1 538 ? 9.307 13.655 -26.363 1.00 89.50 538 LEU A O 1
ATOM 4273 N N . ALA A 1 539 ? 8.783 11.581 -25.703 1.00 83.94 539 ALA A N 1
ATOM 4274 C CA . ALA A 1 539 ? 9.116 10.899 -26.952 1.00 83.94 539 ALA A CA 1
ATOM 4275 C C . ALA A 1 539 ? 8.204 11.295 -28.121 1.00 83.94 539 ALA A C 1
ATOM 4277 O O . ALA A 1 539 ? 8.583 11.155 -29.279 1.00 83.94 539 ALA A O 1
ATOM 4278 N N . HIS A 1 540 ? 7.000 11.792 -27.827 1.00 85.56 540 HIS A N 1
ATOM 4279 C CA . HIS A 1 540 ? 5.994 12.122 -28.830 1.00 85.56 540 HIS A CA 1
ATOM 4280 C C . HIS A 1 540 ? 5.706 10.958 -29.814 1.00 85.56 540 HIS A C 1
ATOM 4282 O O . HIS A 1 540 ? 5.387 11.178 -30.986 1.00 85.56 540 HIS A O 1
ATOM 4288 N N . GLY A 1 541 ? 5.749 9.717 -29.329 1.00 86.38 541 GLY A N 1
ATOM 4289 C CA . GLY A 1 541 ? 5.594 8.505 -30.130 1.00 86.38 541 GLY A CA 1
ATOM 4290 C C . GLY A 1 541 ? 5.874 7.240 -29.313 1.00 86.38 541 GLY A C 1
ATOM 4291 O O . GLY A 1 541 ? 6.028 7.341 -28.092 1.00 86.38 541 GLY A O 1
ATOM 4292 N N . PRO A 1 542 ? 5.904 6.063 -29.963 1.00 87.06 542 PRO A N 1
ATOM 4293 C CA . PRO A 1 542 ? 6.347 4.824 -29.333 1.00 87.06 542 PRO A CA 1
ATOM 4294 C C . PRO A 1 542 ? 7.789 4.944 -28.839 1.00 87.06 542 PRO A C 1
ATOM 4296 O O . PRO A 1 542 ? 8.612 5.598 -29.485 1.00 87.06 542 PRO A O 1
ATOM 4299 N N . PHE A 1 543 ? 8.092 4.327 -27.699 1.00 88.12 543 PHE A N 1
ATOM 4300 C CA . PHE A 1 543 ? 9.454 4.249 -27.174 1.00 88.12 543 PHE A CA 1
ATOM 4301 C C . PHE A 1 543 ? 9.833 2.792 -26.868 1.00 88.12 543 PHE A C 1
ATOM 4303 O O . PHE A 1 543 ? 8.988 2.036 -26.383 1.00 88.12 543 PHE A O 1
ATOM 4310 N N . PRO A 1 544 ? 11.086 2.381 -27.129 1.00 85.44 544 PRO A N 1
ATOM 4311 C CA . PRO A 1 544 ? 11.508 1.003 -26.925 1.00 85.44 544 PRO A CA 1
ATOM 4312 C C . PRO A 1 544 ? 11.738 0.691 -25.445 1.00 85.44 544 PRO A C 1
ATOM 4314 O O . PRO A 1 544 ? 12.370 1.460 -24.715 1.00 85.44 544 PRO A O 1
ATOM 4317 N N . LEU A 1 545 ? 11.286 -0.484 -25.013 1.00 80.75 545 LEU A N 1
ATOM 4318 C CA . LEU A 1 545 ? 11.617 -1.060 -23.717 1.00 80.75 545 LEU A CA 1
ATOM 4319 C C . LEU A 1 545 ? 12.812 -2.005 -23.877 1.00 80.75 545 LEU A C 1
ATOM 4321 O O . LEU A 1 545 ? 12.706 -3.100 -24.425 1.00 80.75 545 LEU A O 1
ATOM 4325 N N . HIS A 1 546 ? 13.975 -1.611 -23.360 1.00 69.94 546 HIS A N 1
ATOM 4326 C CA . HIS A 1 546 ? 15.194 -2.427 -23.403 1.00 69.94 546 HIS A CA 1
ATOM 4327 C C . HIS A 1 546 ? 15.177 -3.559 -22.357 1.00 69.94 546 HIS A C 1
ATOM 4329 O O . HIS A 1 546 ? 16.018 -3.599 -21.457 1.00 69.94 546 HIS A O 1
ATOM 4335 N N . ILE A 1 547 ? 14.219 -4.486 -22.451 1.00 68.56 547 ILE A N 1
ATOM 4336 C CA . ILE A 1 547 ? 14.041 -5.572 -21.478 1.00 68.56 547 ILE A CA 1
ATOM 4337 C C . ILE A 1 547 ? 14.112 -6.925 -22.180 1.00 68.56 547 ILE A C 1
ATOM 4339 O O . ILE A 1 547 ? 13.231 -7.315 -22.939 1.00 68.56 547 ILE A O 1
ATOM 4343 N N . HIS A 1 548 ? 15.163 -7.680 -21.873 1.00 69.25 548 HIS A N 1
ATOM 4344 C CA . HIS A 1 548 ? 15.274 -9.080 -22.273 1.00 69.25 548 HIS A CA 1
ATOM 4345 C C . HIS A 1 548 ? 14.569 -9.963 -21.230 1.00 69.25 548 HIS A C 1
ATOM 4347 O O . HIS A 1 548 ? 14.604 -9.659 -20.040 1.00 69.25 548 HIS A O 1
ATOM 4353 N N . GLY A 1 549 ? 13.951 -11.074 -21.640 1.00 70.69 549 GLY A N 1
ATOM 4354 C CA . GLY A 1 549 ? 13.349 -12.035 -20.698 1.00 70.69 549 GLY A CA 1
ATOM 4355 C C . GLY A 1 549 ? 11.996 -11.624 -20.104 1.00 70.69 549 GLY A C 1
ATOM 4356 O O . GLY A 1 549 ? 11.581 -12.187 -19.098 1.00 70.69 549 GLY A O 1
ATOM 4357 N N . LEU A 1 550 ? 11.293 -10.686 -20.740 1.00 74.44 550 LEU A N 1
ATOM 4358 C CA . LEU A 1 550 ? 9.977 -10.216 -20.306 1.00 74.44 550 LEU A CA 1
ATOM 4359 C C . LEU A 1 550 ? 8.876 -11.277 -20.467 1.00 74.44 550 LEU A C 1
ATOM 4361 O O . LEU A 1 550 ? 8.053 -11.454 -19.577 1.00 74.44 550 LEU A O 1
ATOM 4365 N N . ALA A 1 551 ? 8.894 -12.034 -21.570 1.00 72.50 551 ALA A N 1
ATOM 4366 C CA . ALA A 1 551 ? 7.892 -13.068 -21.833 1.00 72.50 551 ALA A CA 1
ATOM 4367 C C . ALA A 1 551 ? 7.856 -14.181 -20.757 1.00 72.50 551 ALA A C 1
ATOM 4369 O O . ALA A 1 551 ? 6.764 -14.478 -20.281 1.00 72.50 551 ALA A O 1
ATOM 4370 N N . PRO A 1 552 ? 8.992 -14.761 -20.308 1.00 78.25 552 PRO A N 1
ATOM 4371 C CA . PRO A 1 552 ? 9.009 -15.675 -19.163 1.00 78.25 552 PRO A CA 1
ATOM 4372 C C . PRO A 1 552 ? 8.394 -15.084 -17.890 1.00 78.25 552 PRO A C 1
ATOM 4374 O O . PRO A 1 552 ? 7.568 -15.740 -17.268 1.00 78.25 552 PRO A O 1
ATOM 4377 N N . ALA A 1 553 ? 8.731 -13.839 -17.542 1.00 77.50 553 ALA A N 1
ATOM 4378 C CA . ALA A 1 553 ? 8.229 -13.196 -16.329 1.00 77.50 553 ALA A CA 1
ATOM 4379 C C . ALA A 1 553 ? 6.709 -12.940 -16.390 1.00 77.50 553 ALA A C 1
ATOM 4381 O O . ALA A 1 553 ? 5.992 -13.167 -15.421 1.00 77.50 553 ALA A O 1
ATOM 4382 N N . VAL A 1 554 ? 6.181 -12.559 -17.559 1.00 78.38 554 VAL A N 1
ATOM 4383 C CA . VAL A 1 554 ? 4.727 -12.426 -17.750 1.00 78.38 554 VAL A CA 1
ATOM 4384 C C . VAL A 1 554 ? 4.025 -13.790 -17.704 1.00 78.38 554 VAL A C 1
ATOM 4386 O O . VAL A 1 554 ? 2.937 -13.907 -17.145 1.00 78.38 554 VAL A O 1
ATOM 4389 N N . ILE A 1 555 ? 4.648 -14.852 -18.227 1.00 80.12 555 ILE A N 1
ATOM 4390 C CA . ILE A 1 555 ? 4.131 -16.223 -18.087 1.00 80.12 555 ILE A CA 1
ATOM 4391 C C . ILE A 1 555 ? 4.093 -16.644 -16.611 1.00 80.12 555 ILE A C 1
ATOM 4393 O O . ILE A 1 555 ? 3.117 -17.262 -16.191 1.00 80.12 555 ILE A O 1
ATOM 4397 N N . GLU A 1 556 ? 5.103 -16.292 -15.813 1.00 81.56 556 GLU A N 1
ATOM 4398 C CA . GLU A 1 556 ? 5.113 -16.550 -14.367 1.00 81.56 556 GLU A CA 1
ATOM 4399 C C . GLU A 1 556 ? 3.936 -15.868 -13.659 1.00 81.56 556 GLU A C 1
ATOM 4401 O O . GLU A 1 556 ? 3.279 -16.517 -12.844 1.00 81.56 556 GLU A O 1
ATOM 4406 N N . ILE A 1 557 ? 3.591 -14.630 -14.035 1.00 84.50 557 ILE A N 1
ATOM 4407 C CA . ILE A 1 557 ? 2.382 -13.954 -13.539 1.00 84.50 557 ILE A CA 1
ATOM 4408 C C . ILE A 1 557 ? 1.121 -14.746 -13.909 1.00 84.50 557 ILE A C 1
ATOM 4410 O O . ILE A 1 557 ? 0.264 -14.982 -13.061 1.00 84.50 557 ILE A O 1
ATOM 4414 N N . PHE A 1 558 ? 0.988 -15.218 -15.153 1.00 81.00 558 PHE A N 1
ATOM 4415 C CA . PHE A 1 558 ? -0.170 -16.036 -15.537 1.00 81.00 558 PHE A CA 1
ATOM 4416 C C . PHE A 1 558 ? -0.249 -17.351 -14.752 1.00 81.00 558 PHE A C 1
ATOM 4418 O O . PHE A 1 558 ? -1.346 -17.788 -14.401 1.00 81.00 558 PHE A O 1
ATOM 4425 N N . ILE A 1 559 ? 0.893 -17.975 -14.454 1.00 81.69 559 ILE A N 1
ATOM 4426 C CA . ILE A 1 559 ? 0.957 -19.202 -13.651 1.00 81.69 559 ILE A CA 1
ATOM 4427 C C . ILE A 1 559 ? 0.506 -18.930 -12.213 1.00 81.69 559 ILE A C 1
ATOM 4429 O O . ILE A 1 559 ? -0.281 -19.710 -11.680 1.00 81.69 559 ILE A O 1
ATOM 4433 N N . THR A 1 560 ? 0.951 -17.838 -11.584 1.00 80.00 560 THR A N 1
ATOM 4434 C CA . THR A 1 560 ? 0.529 -17.484 -10.215 1.00 80.00 560 THR A CA 1
ATOM 4435 C C . THR A 1 560 ? -0.915 -16.994 -10.149 1.00 80.00 560 THR A C 1
ATOM 4437 O O . THR A 1 560 ? -1.593 -17.204 -9.143 1.00 80.00 560 THR A O 1
ATOM 4440 N N . LEU A 1 561 ? -1.421 -16.409 -11.234 1.00 77.94 561 LEU A N 1
ATOM 4441 C CA . LEU A 1 561 ? -2.805 -15.973 -11.383 1.00 77.94 561 LEU A CA 1
ATOM 4442 C C . LEU A 1 561 ? -3.771 -17.139 -11.645 1.00 77.94 561 LEU A C 1
ATOM 4444 O O . LEU A 1 561 ? -4.940 -17.061 -11.270 1.00 77.94 561 LEU A O 1
ATOM 4448 N N . MET A 1 562 ? -3.312 -18.230 -12.268 1.00 73.00 562 MET A N 1
ATOM 4449 C CA . MET A 1 562 ? -4.167 -19.355 -12.662 1.00 73.00 562 MET A CA 1
ATOM 4450 C C . MET A 1 562 ? -4.947 -19.963 -11.478 1.00 73.00 562 MET A C 1
ATOM 4452 O O . MET A 1 562 ? -6.158 -20.117 -11.620 1.00 73.00 562 MET A O 1
ATOM 4456 N N . PRO A 1 563 ? -4.359 -20.244 -10.295 1.00 70.88 563 PRO A N 1
ATOM 4457 C CA . PRO A 1 563 ? -5.117 -20.722 -9.135 1.00 70.88 563 PRO A CA 1
ATOM 4458 C C . PRO A 1 563 ? -6.186 -19.731 -8.647 1.00 70.88 563 PRO A C 1
ATOM 4460 O O . PRO A 1 563 ? -7.291 -20.142 -8.295 1.00 70.88 563 PRO A O 1
ATOM 4463 N N . LEU A 1 564 ? -5.886 -18.426 -8.668 1.00 70.38 564 LEU A N 1
ATOM 4464 C CA . LEU A 1 564 ? -6.826 -17.361 -8.290 1.00 70.38 564 LEU A CA 1
ATOM 4465 C C . LEU A 1 564 ? -8.002 -17.285 -9.278 1.00 70.38 564 LEU A C 1
ATOM 4467 O O . LEU A 1 564 ? -9.163 -17.233 -8.869 1.00 70.38 564 LEU A O 1
ATOM 4471 N N . ALA A 1 565 ? -7.708 -17.349 -10.578 1.00 67.88 565 ALA A N 1
ATOM 4472 C CA . ALA A 1 565 ? -8.700 -17.323 -11.649 1.00 67.88 565 ALA A CA 1
ATOM 4473 C C . ALA A 1 565 ? -9.528 -18.621 -11.727 1.00 67.88 565 ALA A C 1
ATOM 4475 O O . ALA A 1 565 ? -10.731 -18.577 -11.974 1.00 67.88 565 ALA A O 1
ATOM 4476 N N . LEU A 1 566 ? -8.930 -19.786 -11.467 1.00 66.25 566 LEU A N 1
ATOM 4477 C CA . LEU A 1 566 ? -9.656 -21.055 -11.375 1.00 66.25 566 LEU A CA 1
ATOM 4478 C C . LEU A 1 566 ? -10.600 -21.063 -10.172 1.00 66.25 566 LEU A C 1
ATOM 4480 O O . LEU A 1 566 ? -11.763 -21.425 -10.328 1.00 66.25 566 LEU A O 1
ATOM 4484 N N . GLY A 1 567 ? -10.156 -20.572 -9.010 1.00 64.00 567 GLY A N 1
ATOM 4485 C CA . GLY A 1 567 ? -11.030 -20.387 -7.848 1.00 64.00 567 GLY A CA 1
ATOM 4486 C C . GLY A 1 567 ? -12.209 -19.443 -8.128 1.00 64.00 567 GLY A C 1
ATOM 4487 O O . GLY A 1 567 ? -13.295 -19.620 -7.575 1.00 64.00 567 GLY A O 1
ATOM 4488 N N . HIS A 1 568 ? -12.022 -18.474 -9.026 1.00 62.72 568 HIS A N 1
ATOM 4489 C CA . HIS A 1 568 ? -13.066 -17.575 -9.515 1.00 62.72 568 HIS A CA 1
ATOM 4490 C C . HIS A 1 568 ? -14.056 -18.279 -10.469 1.00 62.72 568 HIS A C 1
ATOM 4492 O O . HIS A 1 568 ? -15.271 -18.128 -10.322 1.00 62.72 568 HIS A O 1
ATOM 4498 N N . ILE A 1 569 ? -13.567 -19.091 -11.416 1.00 57.94 569 ILE A N 1
ATOM 4499 C CA . ILE A 1 569 ? -14.393 -19.818 -12.402 1.00 57.94 569 ILE A CA 1
ATOM 4500 C C . ILE A 1 569 ? -15.173 -20.974 -11.757 1.00 57.94 569 ILE A C 1
ATOM 4502 O O . ILE A 1 569 ? -16.367 -21.118 -12.023 1.00 57.94 569 ILE A O 1
ATOM 4506 N N . GLU A 1 570 ? -14.546 -21.754 -10.869 1.00 54.91 570 GLU A N 1
ATOM 4507 C CA . GLU A 1 570 ? -15.194 -22.862 -10.145 1.00 54.91 570 GLU A CA 1
ATOM 4508 C C . GLU A 1 570 ? -16.375 -22.395 -9.275 1.00 54.91 570 GLU A C 1
ATOM 4510 O O . GLU A 1 570 ? -17.257 -23.182 -8.943 1.00 54.91 570 GLU A O 1
ATOM 4515 N N . ARG A 1 571 ? -16.426 -21.105 -8.920 1.00 50.69 571 ARG A N 1
ATOM 4516 C CA . ARG A 1 571 ? -17.532 -20.501 -8.160 1.00 50.69 571 ARG A CA 1
ATOM 4517 C C . ARG A 1 571 ? -18.611 -19.878 -9.034 1.00 50.69 571 ARG A C 1
ATOM 4519 O O . ARG A 1 571 ? -19.774 -19.893 -8.640 1.00 50.69 571 ARG A O 1
ATOM 4526 N N . ALA A 1 572 ? -18.243 -19.330 -10.192 1.00 48.75 572 ALA A N 1
ATOM 4527 C CA . ALA A 1 572 ? -19.199 -18.806 -11.168 1.00 48.75 572 ALA A CA 1
ATOM 4528 C C . ALA A 1 572 ? -20.017 -19.934 -11.828 1.00 48.75 572 ALA A C 1
ATOM 4530 O O . ALA A 1 572 ? -21.176 -19.737 -12.189 1.00 48.75 572 ALA A O 1
ATOM 4531 N N . VAL A 1 573 ? -19.425 -21.126 -11.944 1.00 41.34 573 VAL A N 1
ATOM 4532 C CA . VAL A 1 573 ? -20.060 -22.344 -12.453 1.00 41.34 573 VAL A CA 1
ATOM 4533 C C . VAL A 1 573 ? -20.316 -23.269 -11.266 1.00 41.34 573 VAL A C 1
ATOM 4535 O O . VAL A 1 573 ? -19.464 -24.065 -10.896 1.00 41.34 573 VAL A O 1
ATOM 4538 N N . SER A 1 574 ? -21.482 -23.164 -10.634 1.00 45.25 574 SER A N 1
ATOM 4539 C CA . SER A 1 574 ? -21.899 -24.064 -9.554 1.00 45.25 574 SER A CA 1
ATOM 4540 C C . SER A 1 574 ? -21.795 -25.542 -9.975 1.00 45.25 574 SER A C 1
ATOM 4542 O O . SER A 1 574 ? -22.685 -26.045 -10.661 1.00 45.25 574 SER A O 1
ATOM 4544 N N . MET A 1 575 ? -20.739 -26.249 -9.557 1.00 27.70 575 MET A N 1
ATOM 4545 C CA . MET A 1 575 ? -20.620 -27.707 -9.679 1.00 27.70 575 MET A CA 1
ATOM 4546 C C . MET A 1 575 ? -19.833 -28.334 -8.504 1.00 27.70 575 MET A C 1
ATOM 4548 O O . MET A 1 575 ? -19.067 -27.654 -7.825 1.00 27.70 575 MET A O 1
ATOM 4552 N N . PRO A 1 576 ? -20.106 -29.613 -8.178 1.00 36.66 576 PRO A N 1
ATOM 4553 C CA . PRO A 1 576 ? -20.036 -30.149 -6.819 1.00 36.66 576 PRO A CA 1
ATOM 4554 C C . PRO A 1 576 ? -18.631 -30.601 -6.396 1.00 36.66 576 PRO A C 1
ATOM 4556 O O . PRO A 1 576 ? -17.992 -31.341 -7.131 1.00 36.66 576 PRO A O 1
ATOM 4559 N N . GLN A 1 577 ? -18.223 -30.183 -5.186 1.00 36.97 577 GLN A N 1
ATOM 4560 C CA . GLN A 1 577 ? -17.295 -30.734 -4.161 1.00 36.97 577 GLN A CA 1
ATOM 4561 C C . GLN A 1 577 ? -16.071 -31.622 -4.522 1.00 36.97 577 GLN A C 1
ATOM 4563 O O . GLN A 1 577 ? -15.334 -32.007 -3.616 1.00 36.97 577 GLN A O 1
ATOM 4568 N N . ALA A 1 578 ? -15.773 -31.927 -5.783 1.00 34.06 578 ALA A N 1
ATOM 4569 C CA . ALA A 1 578 ? -14.728 -32.874 -6.172 1.00 34.06 578 ALA A CA 1
ATOM 4570 C C . ALA A 1 578 ? -13.400 -32.217 -6.603 1.00 34.06 578 ALA A C 1
ATOM 4572 O O . ALA A 1 578 ? -12.368 -32.887 -6.564 1.00 34.06 578 ALA A O 1
ATOM 4573 N N . SER A 1 579 ? -13.372 -30.925 -6.963 1.00 40.38 579 SER A N 1
ATOM 4574 C CA . SER A 1 579 ? -12.134 -30.250 -7.409 1.00 40.38 579 SER A CA 1
ATOM 4575 C C . SER A 1 579 ? -11.180 -29.896 -6.260 1.00 40.38 579 SER A C 1
ATOM 4577 O O . SER A 1 579 ? -9.962 -29.896 -6.445 1.00 40.38 579 SER A O 1
ATOM 4579 N N . LEU A 1 580 ? -11.701 -29.701 -5.041 1.00 39.88 580 LEU A N 1
ATOM 4580 C CA . LEU A 1 580 ? -10.893 -29.352 -3.865 1.00 39.88 580 LEU A CA 1
ATOM 4581 C C . LEU A 1 580 ? -9.918 -30.481 -3.471 1.00 39.88 580 LEU A C 1
ATOM 4583 O O . LEU A 1 580 ? -8.816 -30.226 -2.991 1.00 39.88 580 LEU A O 1
ATOM 4587 N N . ILE A 1 581 ? -10.294 -31.739 -3.723 1.00 38.06 581 ILE A N 1
ATOM 4588 C CA . ILE A 1 581 ? -9.487 -32.919 -3.373 1.00 38.06 581 ILE A CA 1
ATOM 4589 C C . ILE A 1 581 ? -8.273 -33.053 -4.306 1.00 38.06 581 ILE A C 1
ATOM 4591 O O . ILE A 1 581 ? -7.216 -33.502 -3.871 1.00 38.06 581 ILE A O 1
ATOM 4595 N N . ALA A 1 582 ? -8.370 -32.599 -5.559 1.00 35.44 582 ALA A N 1
ATOM 4596 C CA . ALA A 1 582 ? -7.255 -32.669 -6.502 1.00 35.44 582 ALA A CA 1
ATOM 4597 C C . ALA A 1 582 ? -6.152 -31.634 -6.196 1.00 35.44 582 ALA A C 1
ATOM 4599 O O . ALA A 1 582 ? -4.973 -31.934 -6.377 1.00 35.44 582 ALA A O 1
ATOM 4600 N N . HIS A 1 583 ? -6.507 -30.459 -5.661 1.00 41.56 583 HIS A N 1
ATOM 4601 C CA . HIS A 1 583 ? -5.527 -29.447 -5.237 1.00 41.56 583 HIS A CA 1
ATOM 4602 C C . HIS A 1 583 ? -4.912 -29.741 -3.855 1.00 41.56 583 HIS A C 1
ATOM 4604 O O . HIS A 1 583 ? -3.736 -29.460 -3.630 1.00 41.56 583 HIS A O 1
ATOM 4610 N N . LEU A 1 584 ? -5.662 -30.382 -2.949 1.00 38.62 584 LEU A N 1
ATOM 4611 C CA . LEU A 1 584 ? -5.188 -30.753 -1.606 1.00 38.62 584 LEU A CA 1
ATOM 4612 C C . LEU A 1 584 ? -4.228 -31.958 -1.582 1.00 38.62 584 LEU A C 1
ATOM 4614 O O . LEU A 1 584 ? -3.541 -32.169 -0.586 1.00 38.62 584 LEU A O 1
ATOM 4618 N N . VAL A 1 585 ? -4.149 -32.746 -2.661 1.00 39.78 585 VAL A N 1
ATOM 4619 C CA . VAL A 1 585 ? -3.228 -33.898 -2.761 1.00 39.78 585 VAL A CA 1
ATOM 4620 C C . VAL A 1 585 ? -1.829 -33.494 -3.258 1.00 39.78 585 VAL A C 1
ATOM 4622 O O . VAL A 1 585 ? -0.863 -34.192 -2.959 1.00 39.78 585 VAL A O 1
ATOM 4625 N N . MET A 1 586 ? -1.681 -32.348 -3.936 1.00 35.53 586 MET A N 1
ATOM 4626 C CA . MET A 1 586 ? -0.374 -31.830 -4.389 1.00 35.53 586 MET A CA 1
ATOM 4627 C C . MET A 1 586 ? 0.339 -30.961 -3.339 1.00 35.53 586 MET A C 1
ATOM 4629 O O . MET A 1 586 ? 1.565 -30.888 -3.335 1.00 35.53 586 MET A O 1
ATOM 4633 N N . LEU A 1 587 ? -0.400 -30.353 -2.407 1.00 39.34 587 LEU A N 1
ATOM 4634 C CA . LEU A 1 587 ? 0.150 -29.598 -1.277 1.00 39.34 587 LEU A CA 1
ATOM 4635 C C . LEU A 1 587 ? 0.063 -30.455 -0.014 1.00 39.34 587 LEU A C 1
ATOM 4637 O O . LEU A 1 587 ? -0.912 -30.422 0.734 1.00 39.34 587 LEU A O 1
ATOM 4641 N N . GLY A 1 588 ? 1.084 -31.288 0.182 1.00 33.78 588 GLY A N 1
ATOM 4642 C CA . GLY A 1 588 ? 1.184 -32.209 1.307 1.00 33.78 588 GLY A CA 1
ATOM 4643 C C . GLY A 1 588 ? 0.890 -31.540 2.653 1.00 33.78 588 GLY A C 1
ATOM 4644 O O . GLY A 1 588 ? 1.663 -30.714 3.116 1.00 33.78 588 GLY A O 1
ATOM 4645 N N . ARG A 1 589 ? -0.222 -31.958 3.273 1.00 43.41 589 ARG A N 1
ATOM 4646 C CA . ARG A 1 589 ? -0.587 -31.803 4.693 1.00 43.41 589 ARG A CA 1
ATOM 4647 C C . ARG A 1 589 ? -0.122 -30.504 5.374 1.00 43.41 589 ARG A C 1
ATOM 4649 O O . ARG A 1 589 ? 0.894 -30.529 6.052 1.00 43.41 589 ARG A O 1
ATOM 4656 N N . THR A 1 590 ? -1.001 -29.501 5.428 1.00 34.88 590 THR A N 1
ATOM 4657 C CA . THR A 1 590 ? -1.233 -28.691 6.646 1.00 34.88 590 THR A CA 1
ATOM 4658 C C . THR A 1 590 ? -2.499 -27.834 6.518 1.00 34.88 590 THR A C 1
ATOM 4660 O O . THR A 1 590 ? -2.520 -26.847 5.802 1.00 34.88 590 THR A O 1
ATOM 4663 N N . ARG A 1 591 ? -3.555 -28.251 7.233 1.00 33.88 591 ARG A N 1
ATOM 4664 C CA . ARG A 1 591 ? -4.578 -27.497 8.006 1.00 33.88 591 ARG A CA 1
ATOM 4665 C C . ARG A 1 591 ? -5.183 -26.147 7.550 1.00 33.88 591 ARG A C 1
ATOM 4667 O O . ARG A 1 591 ? -6.129 -25.725 8.203 1.00 33.88 591 ARG A O 1
ATOM 4674 N N . ALA A 1 592 ? -4.776 -25.501 6.466 1.00 37.50 592 ALA A N 1
ATOM 4675 C CA . ALA A 1 592 ? -5.372 -24.247 6.002 1.00 37.50 592 ALA A CA 1
ATOM 4676 C C . ALA A 1 592 ? -6.499 -24.528 4.997 1.00 37.50 592 ALA A C 1
ATOM 4678 O O . ALA A 1 592 ? -6.313 -24.484 3.783 1.00 37.50 592 ALA A O 1
ATOM 4679 N N . SER A 1 593 ? -7.684 -24.868 5.503 1.00 33.47 593 SER A N 1
ATOM 4680 C CA . SER A 1 593 ? -8.881 -24.922 4.657 1.00 33.47 593 SER A CA 1
ATOM 4681 C C . SER A 1 593 ? -9.413 -23.499 4.506 1.00 33.47 593 SER A C 1
ATOM 4683 O O . SER A 1 593 ? -9.928 -22.943 5.467 1.00 33.47 593 SER A O 1
ATOM 4685 N N . LEU A 1 594 ? -9.274 -22.887 3.327 1.00 33.91 594 LEU A N 1
ATOM 4686 C CA . LEU A 1 594 ? -9.987 -21.653 2.981 1.00 33.91 594 LEU A CA 1
ATOM 4687 C C . LEU A 1 594 ? -11.486 -21.972 2.865 1.00 33.91 594 LEU A C 1
ATOM 4689 O O . LEU A 1 594 ? -11.914 -22.645 1.929 1.00 33.91 594 LEU A O 1
ATOM 4693 N N . VAL A 1 595 ? -12.290 -21.491 3.808 1.00 31.78 595 VAL A N 1
ATOM 4694 C CA . VAL A 1 595 ? -13.757 -21.473 3.707 1.00 31.78 595 VAL A CA 1
ATOM 4695 C C . VAL A 1 595 ? -14.168 -20.019 3.507 1.00 31.78 595 VAL A C 1
ATOM 4697 O O . VAL A 1 595 ? -14.160 -19.226 4.442 1.00 31.78 595 VAL A O 1
ATOM 4700 N N . LEU A 1 596 ? -14.469 -19.694 2.251 1.00 36.00 596 LEU A N 1
ATOM 4701 C CA . LEU A 1 596 ? -14.815 -18.355 1.761 1.00 36.00 596 LEU A CA 1
ATOM 4702 C C . LEU A 1 596 ? -16.323 -18.081 1.763 1.00 36.00 596 LEU A C 1
ATOM 4704 O O . LEU A 1 596 ? -17.065 -18.817 1.059 1.00 36.00 596 LEU A O 1
#